Protein AF-A0A949M702-F1 (afdb_monomer_lite)

Secondary structure (DSSP, 8-state):
-------------------------HHHHHHHHHHHHHHHHHHHHHHSSTTTGGGS----PPPSSB-----TTTSSHHHHHHHHHHTSGGG--HHHHHHHIIIIIHHHHTSS-HHHHHHHHHHHHHHHHHHHHHTTT-HHHHHHHHHHHHHHHHHHHS--TT---B-HHHHHHHHHHHHH-EEPPSSTTPPPEEPHHHHHHHHHTT-GGG---HHHHHHHHHHHHHHHHSBSS-HHHHHHHHHHHHHHHHHHHHSPPPTT--HHHHHHHHHHHHHHHHHHHTS-SHHHHHHHHHHHHHHHHHHHSGGGS-HHHHHHHHHHGGGS-GGGS-HHHHHHHHHHHHHHHHHHHHHHHHHHHHTTSSSS-TTGGGGSS---TT-S-SSS-S-S-------S----------PPPPPPS-----------TTTTS-HHHHHHHHHHHHHHHHHHHHHHSSPPP-TTS---SS--GGGGGS-HHHHHHHHHHHHHHHHHHHHHH-TT--SHHHHHHHHHHHHHHHHHHHHHHH---SS--PPPP-----S------------

Sequence (555 aa):
MRKLPMPTRSSTHSPLAPLAHSRSVKARRRSVWAQTLALSCLAASTWAFEPLAHKAFAQEAAPAYRTKNVDASLCNNAKFKEKTDKLKPESFDIAGIEAYYQNCIFARLAQPNPELMNRARTEILDDIDVMERRVKQNPEMLNEYNRMLLRQIKELLSKDNEGKTYHPSARVVAAVIAGRINRTPGGTNAGGQGDPVATKLLLDLLDPKEAENDGMIATALSYLPRHWIYPGLDAAGLEKAQSQFLTNLQAFLVSQKPAARGKKEDEYLKELMIENLTLIGLGKGEAAKQANSMLAGIIVPVLKEPKKHSEWLAEKSMWSFGQVKLADLKPEDIVAIQKGSLEFVKESLDVWTKRCDQTQAASPGGFGGMAGGGGPPGLSGGGGPPGLSGGGAAGPGSEGESGPGGGGPPGPPGFGSGNQQPKNAFADQPKEVKNARRYLHQRLERIHYGLTGTGRKSSTAVPPTDAKGLMAMLDDAGKSKLTDVIKKVESLQDELNKETLTSIDGVRVATRRPVFDIKQAITAIIGDDGSKKDAPPDSGKDPLDDGFGGAGGNE

Structure (mmCIF, N/CA/C/O backbone):
data_AF-A0A949M702-F1
#
_entry.id   AF-A0A949M702-F1
#
loop_
_atom_site.group_PDB
_atom_site.id
_atom_site.type_symbol
_atom_site.label_atom_id
_atom_site.label_alt_id
_atom_site.label_comp_id
_atom_site.label_asym_id
_atom_site.label_entity_id
_atom_site.label_seq_id
_atom_site.pdbx_PDB_ins_code
_atom_site.Cartn_x
_atom_site.Cartn_y
_atom_site.Cartn_z
_atom_site.occupancy
_atom_site.B_iso_or_equiv
_atom_site.auth_seq_id
_atom_site.auth_comp_id
_atom_site.auth_asym_id
_atom_site.auth_atom_id
_atom_site.pdbx_PDB_model_num
ATOM 1 N N . MET A 1 1 ? -79.939 -1.161 34.927 1.00 35.03 1 MET A N 1
ATOM 2 C CA . MET A 1 1 ? -80.415 -0.115 33.988 1.00 35.03 1 MET A CA 1
ATOM 3 C C . MET A 1 1 ? -79.757 -0.385 32.634 1.00 35.03 1 MET A C 1
ATOM 5 O O . MET A 1 1 ? -78.544 -0.347 32.573 1.00 35.03 1 MET A O 1
ATOM 9 N N . ARG A 1 2 ? -80.412 -1.123 31.727 1.00 29.09 2 ARG A N 1
ATOM 10 C CA . ARG A 1 2 ? -81.267 -0.691 30.590 1.00 29.09 2 ARG A CA 1
ATOM 11 C C . ARG A 1 2 ? -80.534 0.023 29.427 1.00 29.09 2 ARG A C 1
ATOM 13 O O . ARG A 1 2 ? -80.286 1.212 29.511 1.00 29.09 2 ARG A O 1
ATOM 20 N N . LYS A 1 3 ? -80.388 -0.756 28.338 1.00 28.52 3 LYS A N 1
ATOM 21 C CA . LYS A 1 3 ? -80.633 -0.485 26.898 1.00 28.52 3 LYS A CA 1
ATOM 22 C C . LYS A 1 3 ? -79.769 0.535 26.113 1.00 28.52 3 LYS A C 1
ATOM 24 O O . LYS A 1 3 ? -79.806 1.727 26.369 1.00 28.52 3 LYS A O 1
ATOM 29 N N . LEU A 1 4 ? -79.132 -0.010 25.061 1.00 33.72 4 LEU A N 1
ATOM 30 C CA . LEU A 1 4 ? -78.956 0.479 23.667 1.00 33.72 4 LEU A CA 1
ATOM 31 C C . LEU A 1 4 ? -79.912 1.617 23.222 1.00 33.72 4 LEU A C 1
ATOM 33 O O . LEU A 1 4 ? -81.057 1.610 23.686 1.00 33.72 4 LEU A O 1
ATOM 37 N N . PRO A 1 5 ? -79.532 2.506 22.262 1.00 41.19 5 PRO A N 1
ATOM 38 C CA . PRO A 1 5 ? -79.452 2.104 20.835 1.00 41.19 5 PRO A CA 1
ATOM 39 C C . PRO A 1 5 ? -78.483 2.877 19.895 1.00 41.19 5 PRO A C 1
ATOM 41 O O . PRO A 1 5 ? -77.999 3.961 20.202 1.00 41.19 5 PRO A O 1
ATOM 44 N N . MET A 1 6 ? -78.257 2.313 18.696 1.00 31.08 6 MET A N 1
ATOM 45 C CA . MET A 1 6 ? -77.918 3.058 17.463 1.00 31.08 6 MET A CA 1
ATOM 46 C C . MET A 1 6 ? -79.169 3.754 16.888 1.00 31.08 6 MET A C 1
ATOM 48 O O . MET A 1 6 ? -80.282 3.294 17.153 1.00 31.08 6 MET A O 1
ATOM 52 N N . PRO A 1 7 ? -79.008 4.750 15.992 1.00 40.59 7 PRO A N 1
ATOM 53 C CA . PRO A 1 7 ? -79.650 4.582 14.682 1.00 40.59 7 PRO A CA 1
ATOM 54 C C . PRO A 1 7 ? -78.877 5.085 13.439 1.00 40.59 7 PRO A C 1
ATOM 56 O O . PRO A 1 7 ? -77.858 5.764 13.484 1.00 40.59 7 PRO A O 1
ATOM 59 N N . THR A 1 8 ? -79.473 4.664 12.326 1.00 29.80 8 THR A N 1
ATOM 60 C CA . THR A 1 8 ? -79.251 4.678 10.871 1.00 29.80 8 THR A CA 1
ATOM 61 C C . THR A 1 8 ? -79.292 6.010 10.086 1.00 29.80 8 THR A C 1
ATOM 63 O O . THR A 1 8 ? -80.080 6.895 10.386 1.00 29.80 8 THR A O 1
ATOM 66 N N . ARG A 1 9 ? -78.528 6.026 8.972 1.00 28.34 9 ARG A N 1
ATOM 67 C CA . ARG A 1 9 ? -78.795 6.475 7.565 1.00 28.34 9 ARG A CA 1
ATOM 68 C C . ARG A 1 9 ? -80.103 7.225 7.184 1.00 28.34 9 ARG A C 1
ATOM 70 O O . ARG A 1 9 ? -81.184 6.717 7.456 1.00 28.34 9 ARG A O 1
ATOM 77 N N . SER A 1 10 ? -79.985 8.249 6.312 1.00 27.97 10 SER A N 1
ATOM 78 C CA . SER A 1 10 ? -80.600 8.409 4.946 1.00 27.97 10 SER A CA 1
ATOM 79 C C . SER A 1 10 ? -80.553 9.896 4.492 1.00 27.97 10 SER A C 1
ATOM 81 O O . SER A 1 10 ? -80.844 10.782 5.280 1.00 27.97 10 SER A O 1
ATOM 83 N N . SER A 1 11 ? -79.855 10.262 3.405 1.00 28.23 11 SER A N 1
ATOM 84 C CA . SER A 1 11 ? -80.230 10.349 1.971 1.00 28.23 11 SER A CA 1
ATOM 85 C C . SER A 1 11 ? -81.063 11.576 1.562 1.00 28.23 11 SER A C 1
ATOM 87 O O . SER A 1 11 ? -82.217 11.676 1.962 1.00 28.23 11 SER A O 1
ATOM 89 N N . THR A 1 12 ? -80.552 12.380 0.622 1.00 28.45 12 THR A N 1
ATOM 90 C CA . THR A 1 12 ? -81.375 13.104 -0.363 1.00 28.45 12 THR A CA 1
ATOM 91 C C . THR A 1 12 ? -80.655 13.233 -1.717 1.00 28.45 12 THR A C 1
ATOM 93 O O . THR A 1 12 ? -79.586 13.817 -1.833 1.00 28.45 12 THR A O 1
ATOM 96 N N . HIS A 1 13 ? -81.312 12.643 -2.721 1.00 27.64 13 HIS A N 1
ATOM 97 C CA . HIS A 1 13 ? -81.496 13.078 -4.113 1.00 27.64 13 HIS A CA 1
ATOM 98 C C . HIS A 1 13 ? -80.317 13.285 -5.092 1.00 27.64 13 HIS A C 1
ATOM 100 O O . HIS A 1 13 ? -79.625 14.294 -5.089 1.00 27.64 13 HIS A O 1
ATOM 106 N N . SER A 1 14 ? -80.254 12.388 -6.088 1.00 36.00 14 SER A N 1
ATOM 107 C CA . SER A 1 14 ? -80.025 12.747 -7.505 1.00 36.00 14 SER A CA 1
ATOM 108 C C . SER A 1 14 ? -81.373 13.107 -8.163 1.00 36.00 14 SER A C 1
ATOM 110 O O . SER A 1 14 ? -82.410 12.706 -7.618 1.00 36.00 14 SER A O 1
ATOM 112 N N . PRO A 1 15 ? -81.404 13.811 -9.318 1.00 38.47 15 PRO A N 1
ATOM 113 C CA . PRO A 1 15 ? -81.448 13.056 -10.582 1.00 38.47 15 PRO A CA 1
ATOM 114 C C . PRO A 1 15 ? -80.866 13.739 -11.856 1.00 38.47 15 PRO A C 1
ATOM 116 O O . PRO A 1 15 ? -80.827 14.955 -11.982 1.00 38.47 15 PRO A O 1
ATOM 119 N N . LEU A 1 16 ? -80.550 12.868 -12.829 1.00 27.89 16 LEU A N 1
ATOM 120 C CA . LEU A 1 16 ? -80.705 12.978 -14.298 1.00 27.89 16 LEU A CA 1
ATOM 121 C C . LEU A 1 16 ? -79.735 13.811 -15.184 1.00 27.89 16 LEU A C 1
ATOM 123 O O . LEU A 1 16 ? -79.570 15.018 -15.067 1.00 27.89 16 LEU A O 1
ATOM 127 N N . ALA A 1 17 ? -79.168 13.063 -16.143 1.00 30.30 17 ALA A N 1
ATOM 128 C CA . ALA A 1 17 ? -78.371 13.394 -17.337 1.00 30.30 17 ALA A CA 1
ATOM 129 C C . ALA A 1 17 ? -79.254 13.978 -18.484 1.00 30.30 17 ALA A C 1
ATOM 131 O O . ALA A 1 17 ? -80.404 14.304 -18.195 1.00 30.30 17 ALA A O 1
ATOM 132 N N . PRO A 1 18 ? -78.876 14.010 -19.793 1.00 43.84 18 PRO A N 1
ATOM 133 C CA . PRO A 1 18 ? -77.590 13.804 -20.492 1.00 43.84 18 PRO A CA 1
ATOM 134 C C . PRO A 1 18 ? -77.301 14.886 -21.573 1.00 43.84 18 PRO A C 1
ATOM 136 O O . PRO A 1 18 ? -78.170 15.677 -21.904 1.00 43.84 18 PRO A O 1
ATOM 139 N N . LEU A 1 19 ? -76.125 14.872 -22.217 1.00 26.91 19 LEU A N 1
ATOM 140 C CA . LEU A 1 19 ? -76.010 15.212 -23.649 1.00 26.91 19 LEU A CA 1
ATOM 141 C C . LEU A 1 19 ? -74.729 14.609 -24.234 1.00 26.91 19 LEU A C 1
ATOM 143 O O . LEU A 1 19 ? -73.607 14.915 -23.836 1.00 26.91 19 LEU A O 1
ATOM 147 N N . ALA A 1 20 ? -74.942 13.707 -25.182 1.00 29.39 20 ALA A N 1
ATOM 148 C CA . ALA A 1 20 ? -73.931 13.049 -25.977 1.00 29.39 20 ALA A CA 1
ATOM 149 C C . ALA A 1 20 ? -73.640 13.855 -27.258 1.00 29.39 20 ALA A C 1
ATOM 151 O O . ALA A 1 20 ? -74.534 14.467 -27.829 1.00 29.39 20 ALA A O 1
ATOM 152 N N . HIS A 1 21 ? -72.402 13.716 -27.742 1.00 31.23 21 HIS A N 1
ATOM 153 C CA . HIS A 1 21 ? -71.985 13.773 -29.151 1.00 31.23 21 HIS A CA 1
ATOM 154 C C . HIS A 1 21 ? -72.011 15.119 -29.897 1.00 31.23 21 HIS A C 1
ATOM 156 O O . HIS A 1 21 ? -73.029 15.555 -30.418 1.00 31.23 21 HIS A O 1
ATOM 162 N N . SER A 1 22 ? -70.809 15.648 -30.166 1.00 28.84 22 SER A N 1
ATOM 163 C CA . SER A 1 22 ? -70.472 16.210 -31.483 1.00 28.84 22 SER A CA 1
ATOM 164 C C . SER A 1 22 ? -68.952 16.378 -31.658 1.00 28.84 22 SER A C 1
ATOM 166 O O . SER A 1 22 ? -68.326 17.208 -31.006 1.00 28.84 22 SER A O 1
ATOM 168 N N . ARG A 1 23 ? -68.407 15.611 -32.618 1.00 33.00 23 ARG A N 1
ATOM 169 C CA . ARG A 1 23 ? -67.223 15.908 -33.461 1.00 33.00 23 ARG A CA 1
ATOM 170 C C . ARG A 1 23 ? -65.855 15.887 -32.750 1.00 33.00 23 ARG A C 1
ATOM 172 O O . ARG A 1 23 ? -65.391 16.881 -32.212 1.00 33.00 23 ARG A O 1
ATOM 179 N N . SER A 1 24 ? -65.119 14.767 -32.724 1.00 51.81 24 SER A N 1
ATOM 180 C CA . SER A 1 24 ? -64.514 14.069 -33.883 1.00 51.81 24 SER A CA 1
ATOM 181 C C . SER A 1 24 ? -64.032 15.042 -34.968 1.00 51.81 24 SER A C 1
ATOM 183 O O . SER A 1 24 ? -64.856 15.725 -35.562 1.00 51.81 24 SER A O 1
ATOM 185 N N . VAL A 1 25 ? -62.703 15.100 -35.181 1.00 40.38 25 VAL A N 1
ATOM 186 C CA . VAL A 1 25 ? -61.956 15.448 -36.425 1.00 40.38 25 VAL A CA 1
ATOM 187 C C . VAL A 1 25 ? -60.597 16.121 -36.126 1.00 40.38 25 VAL A C 1
ATOM 189 O O . VAL A 1 25 ? -59.641 15.900 -36.869 1.00 40.38 25 VAL A O 1
ATOM 192 N N . LYS A 1 26 ? -60.417 16.860 -35.017 1.00 37.56 26 LYS A N 1
ATOM 193 C CA . LYS A 1 26 ? -59.137 17.574 -34.764 1.00 37.56 26 LYS A CA 1
ATOM 194 C C . LYS A 1 26 ? -57.994 16.715 -34.202 1.00 37.56 26 LYS A C 1
ATOM 196 O O . LYS A 1 26 ? -56.839 16.997 -34.509 1.00 37.56 26 LYS A O 1
ATOM 201 N N . ALA A 1 27 ? -58.279 15.646 -33.456 1.00 38.31 27 ALA A N 1
ATOM 202 C CA . ALA A 1 27 ? -57.224 14.815 -32.857 1.00 38.31 27 ALA A CA 1
ATOM 203 C C . ALA A 1 27 ? -56.562 13.838 -33.853 1.00 38.31 27 ALA A C 1
ATOM 205 O O . ALA A 1 27 ? -55.377 13.549 -33.731 1.00 38.31 27 ALA A O 1
ATOM 206 N N . ARG A 1 28 ? -57.279 13.392 -34.898 1.00 40.41 28 ARG A N 1
ATOM 207 C CA . ARG A 1 28 ? -56.723 12.473 -35.913 1.00 40.41 28 ARG A CA 1
ATOM 208 C C . ARG A 1 28 ? -55.874 13.157 -36.988 1.00 40.41 28 ARG A C 1
ATOM 210 O O . ARG A 1 28 ? -55.026 12.503 -37.578 1.00 40.41 28 ARG A O 1
ATOM 217 N N . ARG A 1 29 ? -56.033 14.465 -37.231 1.00 41.16 29 ARG A N 1
ATOM 218 C CA . ARG A 1 29 ? -55.211 15.177 -38.233 1.00 41.16 29 ARG A CA 1
ATOM 219 C C . ARG A 1 29 ? -53.798 15.522 -37.752 1.00 41.16 29 ARG A C 1
ATOM 221 O O . ARG A 1 29 ? -52.918 15.680 -38.589 1.00 41.16 29 ARG A O 1
ATOM 228 N N . ARG A 1 30 ? -53.552 15.590 -36.436 1.00 41.59 30 ARG A N 1
ATOM 229 C CA . ARG A 1 30 ? -52.206 15.860 -35.894 1.00 41.59 30 ARG A CA 1
ATOM 230 C C . ARG A 1 30 ? -51.302 14.625 -35.848 1.00 41.59 30 ARG A C 1
ATOM 232 O O . ARG A 1 30 ? -50.094 14.787 -35.960 1.00 41.59 30 ARG A O 1
ATOM 239 N N . SER A 1 31 ? -51.855 13.411 -35.761 1.00 45.06 31 SER A N 1
ATOM 240 C CA . SER A 1 31 ? -51.028 12.192 -35.763 1.00 45.06 31 SER A CA 1
ATOM 241 C C . SER A 1 31 ? -50.604 11.763 -37.172 1.00 45.06 31 SER A C 1
ATOM 243 O O . SER A 1 31 ? -49.532 11.189 -37.323 1.00 45.06 31 SER A O 1
ATOM 245 N N . VAL A 1 32 ? -51.388 12.092 -38.207 1.00 45.00 32 VAL A N 1
ATOM 246 C CA . VAL A 1 32 ? -51.029 11.762 -39.596 1.00 45.00 32 VAL A CA 1
ATOM 247 C C . VAL A 1 32 ? -49.940 12.703 -40.119 1.00 45.00 32 VAL A C 1
ATOM 249 O O . VAL A 1 32 ? -48.964 12.220 -40.671 1.00 45.00 32 VAL A O 1
ATOM 252 N N . TRP A 1 33 ? -50.006 14.013 -39.843 1.00 40.62 33 TRP A N 1
ATOM 253 C CA . TRP A 1 33 ? -48.944 14.950 -40.256 1.00 40.62 33 TRP A CA 1
ATOM 254 C C . TRP A 1 33 ? -47.584 14.658 -39.605 1.00 40.62 33 TRP A C 1
ATOM 256 O O . TRP A 1 33 ? -46.559 14.766 -40.272 1.00 40.62 33 TRP A O 1
ATOM 266 N N . ALA A 1 34 ? -47.561 14.235 -38.337 1.00 42.56 34 ALA A N 1
ATOM 267 C CA . ALA A 1 34 ? -46.318 13.866 -37.657 1.00 42.56 34 ALA A CA 1
ATOM 268 C C . ALA A 1 34 ? -45.715 12.555 -38.197 1.00 42.56 34 ALA A C 1
ATOM 270 O O . ALA A 1 34 ? -44.496 12.425 -38.276 1.00 42.56 34 ALA A O 1
ATOM 271 N N . GLN A 1 35 ? -46.554 11.604 -38.620 1.00 43.81 35 GLN A N 1
ATOM 272 C CA . GLN A 1 35 ? -46.088 10.345 -39.207 1.00 43.81 35 GLN A CA 1
ATOM 273 C C . GLN A 1 35 ? -45.641 10.514 -40.664 1.00 43.81 35 GLN A C 1
ATOM 275 O O . GLN A 1 35 ? -44.649 9.906 -41.057 1.00 4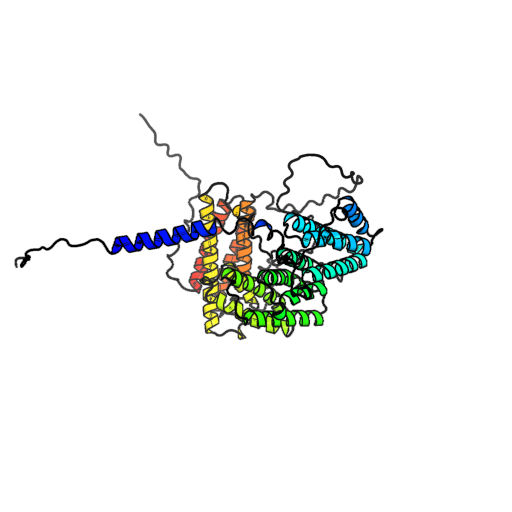3.81 35 GLN A O 1
ATOM 280 N N . THR A 1 36 ? -46.283 11.387 -41.450 1.00 45.81 36 THR A N 1
ATOM 281 C CA . THR A 1 36 ? -45.823 11.682 -42.816 1.00 45.81 36 THR A CA 1
ATOM 282 C C . THR A 1 36 ? -44.506 12.462 -42.815 1.00 45.81 36 THR A C 1
ATOM 284 O O . THR A 1 36 ? -43.643 12.141 -43.624 1.00 45.81 36 THR A O 1
ATOM 287 N N . LEU A 1 37 ? -44.290 13.397 -41.871 1.00 42.69 37 LEU A N 1
ATOM 288 C CA . LEU A 1 37 ? -43.013 14.123 -41.759 1.00 42.69 37 LEU A CA 1
ATOM 289 C C . LEU A 1 37 ? -41.851 13.202 -41.340 1.00 42.69 37 LEU A C 1
ATOM 291 O O . LEU A 1 37 ? -40.744 13.320 -41.863 1.00 42.69 37 LEU A O 1
ATOM 295 N N . ALA A 1 38 ? -42.110 12.255 -40.431 1.00 42.44 38 ALA A N 1
ATOM 296 C CA . ALA A 1 38 ? -41.111 11.283 -39.989 1.00 42.44 38 ALA A CA 1
ATOM 297 C C . ALA A 1 38 ? -40.735 10.288 -41.101 1.00 42.44 38 ALA A C 1
ATOM 299 O O . ALA A 1 38 ? -39.557 9.973 -41.260 1.00 42.44 38 ALA A O 1
ATOM 300 N N . LEU A 1 39 ? -41.699 9.852 -41.924 1.00 40.41 39 LEU A N 1
ATOM 301 C CA . LEU A 1 39 ? -41.417 8.993 -43.078 1.00 40.41 39 LEU A CA 1
ATOM 302 C C . LEU A 1 39 ? -40.738 9.741 -44.236 1.00 40.41 39 LEU A C 1
ATOM 304 O O . LEU A 1 39 ? -39.873 9.158 -44.884 1.00 40.41 39 LEU A O 1
ATOM 308 N N . SER A 1 40 ? -41.031 11.027 -44.468 1.00 40.72 40 SER A N 1
ATOM 309 C CA . SER A 1 40 ? -40.301 11.815 -45.474 1.00 40.72 40 SER A CA 1
ATOM 310 C C . SER A 1 40 ? -38.849 12.102 -45.072 1.00 40.72 40 SER A C 1
ATOM 312 O O . SER A 1 40 ? -37.982 12.117 -45.941 1.00 40.72 40 SER A O 1
ATOM 314 N N . CYS A 1 41 ? -38.545 12.244 -43.775 1.00 38.81 41 CYS A N 1
ATOM 315 C CA . CYS A 1 41 ? -37.161 12.387 -43.302 1.00 38.81 41 CYS A CA 1
ATOM 316 C C . CYS A 1 41 ? -36.365 11.070 -43.359 1.00 38.81 41 CYS A C 1
ATOM 318 O O . CYS A 1 41 ? -35.157 11.109 -43.571 1.00 38.81 41 CYS A O 1
ATOM 320 N N . LEU A 1 42 ? -37.026 9.913 -43.217 1.00 37.38 42 LEU A N 1
ATOM 321 C CA . LEU A 1 42 ? -36.399 8.588 -43.343 1.00 37.38 42 LEU A CA 1
ATOM 322 C C . LEU A 1 42 ? -36.236 8.122 -44.803 1.00 37.38 42 LEU A C 1
ATOM 324 O O . LEU A 1 42 ? -35.294 7.397 -45.117 1.00 37.38 42 LEU A O 1
ATOM 328 N N . ALA A 1 43 ? -37.109 8.558 -45.715 1.00 37.47 43 ALA A N 1
ATOM 329 C CA . ALA A 1 43 ? -36.964 8.279 -47.146 1.00 37.47 43 ALA A CA 1
ATOM 330 C C . ALA A 1 43 ? -35.966 9.233 -47.838 1.00 37.47 43 ALA A C 1
ATOM 332 O O . ALA A 1 43 ? -35.255 8.824 -48.751 1.00 37.47 43 ALA A O 1
ATOM 333 N N . ALA A 1 44 ? -35.849 10.486 -47.377 1.00 37.34 44 ALA A N 1
ATOM 334 C CA . ALA A 1 44 ? -34.858 11.431 -47.903 1.00 37.34 44 ALA A CA 1
ATOM 335 C C . ALA A 1 44 ? -33.425 11.154 -47.403 1.00 37.34 44 ALA A C 1
ATOM 337 O O . ALA A 1 44 ? -32.465 11.507 -48.087 1.00 37.34 44 ALA A O 1
ATOM 338 N N . SER A 1 45 ? -33.253 10.491 -46.251 1.00 39.19 45 SER A N 1
ATOM 339 C CA . SER A 1 45 ? -31.930 10.088 -45.748 1.00 39.19 45 SER A CA 1
ATOM 340 C C . SER A 1 45 ? -31.384 8.812 -46.396 1.00 39.19 45 SER A C 1
ATOM 342 O O . SER A 1 45 ? -30.183 8.568 -46.319 1.00 39.19 45 SER A O 1
ATOM 344 N N . THR A 1 46 ? -32.229 8.024 -47.066 1.00 40.69 46 THR A N 1
ATOM 345 C CA . THR A 1 46 ? -31.838 6.744 -47.682 1.00 40.69 46 THR A CA 1
ATOM 346 C C . THR A 1 46 ? -31.526 6.837 -49.178 1.00 40.69 46 THR A C 1
ATOM 348 O O . THR A 1 46 ? -30.943 5.907 -49.712 1.00 40.69 46 THR A O 1
ATOM 351 N N . TRP A 1 47 ? -31.823 7.956 -49.854 1.00 42.09 47 TRP A N 1
ATOM 352 C CA . TRP A 1 47 ? -31.590 8.099 -51.307 1.00 42.09 47 TRP A CA 1
ATOM 353 C C . TRP A 1 47 ? -30.649 9.249 -51.709 1.00 42.09 47 T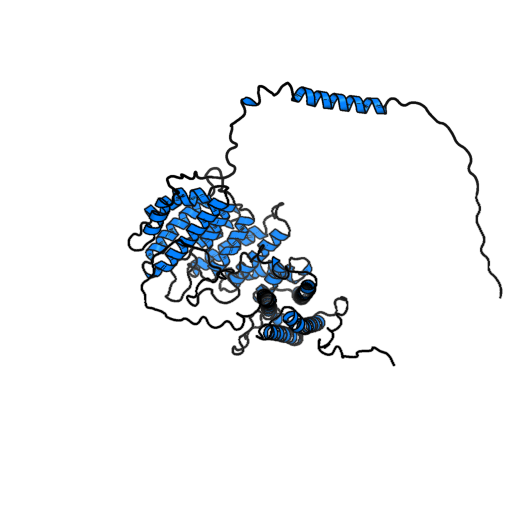RP A C 1
ATOM 355 O O . TRP A 1 47 ? -30.372 9.425 -52.892 1.00 42.09 47 TRP A O 1
ATOM 365 N N . ALA A 1 48 ? -30.112 10.012 -50.749 1.00 39.75 48 ALA A N 1
ATOM 366 C CA . ALA A 1 48 ? -29.184 11.121 -51.021 1.00 39.75 48 ALA A CA 1
ATOM 367 C C . ALA A 1 48 ? -27.770 10.948 -50.424 1.00 39.75 48 ALA A C 1
ATOM 369 O O . ALA A 1 48 ? -26.939 11.840 -50.576 1.00 39.75 48 ALA A O 1
ATOM 370 N N . PHE A 1 49 ? -27.464 9.812 -49.782 1.00 40.38 49 PHE A N 1
ATOM 371 C CA . PHE A 1 49 ? -26.161 9.580 -49.131 1.00 40.38 49 PHE A CA 1
ATOM 372 C C . PHE A 1 49 ? -25.370 8.363 -49.640 1.00 40.38 49 PHE A C 1
ATOM 374 O O . PHE A 1 49 ? -24.314 8.061 -49.088 1.00 40.38 49 PHE A O 1
ATOM 381 N N . GLU A 1 50 ? -25.794 7.699 -50.719 1.00 38.12 50 GLU A N 1
ATOM 382 C CA . GLU A 1 50 ? -25.137 6.460 -51.174 1.00 38.12 50 GLU A CA 1
ATOM 383 C C . GLU A 1 50 ? -24.034 6.568 -52.251 1.00 38.12 50 GLU A C 1
ATOM 385 O O . GLU A 1 50 ? -23.385 5.554 -52.494 1.00 38.12 50 GLU A O 1
ATOM 390 N N . PRO A 1 51 ? -23.650 7.746 -52.797 1.00 39.47 51 PRO A N 1
ATOM 391 C CA . PRO A 1 51 ? -22.350 7.846 -53.472 1.00 39.47 51 PRO A CA 1
ATOM 392 C C . PRO A 1 51 ? -21.325 8.761 -52.781 1.00 39.47 51 PRO A C 1
ATOM 394 O O . PRO A 1 51 ? -20.187 8.832 -53.243 1.00 39.47 51 PRO A O 1
ATOM 397 N N . LEU A 1 52 ? -21.653 9.422 -51.660 1.00 36.94 52 LEU A N 1
ATOM 398 C CA . LEU A 1 52 ? -20.682 10.244 -50.908 1.00 36.94 52 LEU A CA 1
ATOM 399 C C . LEU A 1 52 ? -20.101 9.549 -49.664 1.00 36.94 52 LEU A C 1
ATOM 401 O O . LEU A 1 52 ? -19.028 9.936 -49.204 1.00 36.94 52 LEU A O 1
ATOM 405 N N . ALA A 1 53 ? -20.722 8.473 -49.170 1.00 38.47 53 ALA A N 1
ATOM 406 C CA . ALA A 1 53 ? -20.210 7.700 -48.033 1.00 38.47 53 ALA A CA 1
ATOM 407 C C . ALA A 1 53 ? -19.054 6.739 -48.389 1.00 38.47 53 ALA A C 1
ATOM 409 O O . ALA A 1 53 ? -18.306 6.324 -47.507 1.00 38.47 53 ALA A O 1
ATOM 410 N N . HIS A 1 54 ? -18.828 6.434 -49.672 1.00 38.47 54 HIS A N 1
ATOM 411 C CA . HIS A 1 54 ? -17.731 5.552 -50.101 1.00 38.47 54 HIS A CA 1
ATOM 412 C C . HIS A 1 54 ? -16.394 6.265 -50.367 1.00 38.47 54 HIS A C 1
ATOM 414 O O . HIS A 1 54 ? -15.407 5.603 -50.677 1.00 38.47 54 HIS A O 1
ATOM 420 N N . LYS A 1 55 ? -16.318 7.592 -50.187 1.00 36.31 55 LYS A N 1
ATOM 421 C CA . LYS A 1 55 ? -15.048 8.352 -50.209 1.00 36.31 55 LYS A CA 1
ATOM 422 C C . LYS A 1 55 ? -14.620 8.913 -48.847 1.00 36.31 55 LYS A C 1
ATOM 424 O O . LYS A 1 55 ? -13.599 9.585 -48.778 1.00 36.31 55 LYS A O 1
ATOM 429 N N . ALA A 1 56 ? -15.353 8.607 -47.774 1.00 36.69 56 ALA A N 1
ATOM 430 C CA . ALA A 1 56 ? -15.002 8.989 -46.401 1.00 36.69 56 ALA A CA 1
ATOM 431 C C . ALA A 1 56 ? -14.502 7.808 -45.540 1.00 36.69 56 ALA A C 1
ATOM 433 O O . ALA A 1 56 ? -14.331 7.954 -44.332 1.00 36.69 56 ALA A O 1
ATOM 434 N N . PHE A 1 57 ? -14.250 6.639 -46.140 1.00 40.50 57 PHE A N 1
ATOM 435 C CA . PHE A 1 57 ? -13.555 5.551 -45.454 1.00 40.50 57 PHE A CA 1
ATOM 436 C C . PHE A 1 57 ? -12.039 5.769 -45.508 1.00 40.50 57 PHE A C 1
ATOM 438 O O . PHE A 1 57 ? -11.476 5.967 -46.581 1.00 40.50 57 PHE A O 1
ATOM 445 N N . ALA A 1 58 ? -11.422 5.670 -44.326 1.00 38.69 58 ALA A N 1
ATOM 446 C CA . ALA A 1 58 ? -9.997 5.799 -44.015 1.00 38.69 58 ALA A CA 1
ATOM 447 C C . ALA A 1 58 ? -9.460 7.225 -43.789 1.00 38.69 58 ALA A C 1
ATOM 449 O O . ALA A 1 58 ? -8.388 7.587 -44.262 1.00 38.69 58 ALA A O 1
ATOM 450 N N . GLN A 1 59 ? -10.129 8.005 -42.941 1.00 36.78 59 GLN A N 1
ATOM 451 C CA . GLN A 1 59 ? -9.357 8.712 -41.919 1.00 36.78 59 GLN A CA 1
ATOM 452 C C . GLN A 1 59 ? -9.432 7.840 -40.666 1.00 36.78 59 GLN A C 1
ATOM 454 O O . GLN A 1 59 ? -10.427 7.873 -39.943 1.00 36.78 59 GLN A O 1
ATOM 459 N N . GLU A 1 60 ? -8.437 6.966 -40.467 1.00 44.19 60 GLU A N 1
ATOM 460 C CA . GLU A 1 60 ? -8.236 6.319 -39.168 1.00 44.19 60 GLU A CA 1
ATOM 461 C C . GLU A 1 60 ? -8.235 7.434 -38.122 1.00 44.19 60 GLU A C 1
ATOM 463 O O . GLU A 1 60 ? -7.385 8.328 -38.164 1.00 44.19 60 GLU A O 1
ATOM 468 N N . ALA A 1 61 ? -9.229 7.440 -37.230 1.00 55.59 61 ALA A N 1
ATOM 469 C CA . ALA A 1 61 ? -9.210 8.346 -36.096 1.00 55.59 61 ALA A CA 1
ATOM 470 C C . ALA A 1 61 ? -7.863 8.148 -35.398 1.00 55.59 61 ALA A C 1
ATOM 472 O O . ALA A 1 61 ? -7.505 7.012 -35.075 1.00 55.59 61 ALA A O 1
ATOM 473 N N . ALA A 1 62 ? -7.100 9.234 -35.231 1.00 61.31 62 ALA A N 1
ATOM 474 C CA . ALA A 1 62 ? -5.788 9.161 -34.606 1.00 61.31 62 ALA A CA 1
ATOM 475 C C . ALA A 1 62 ? -5.915 8.357 -33.300 1.00 61.31 62 ALA A C 1
ATOM 477 O O . ALA A 1 62 ? -6.847 8.614 -32.528 1.00 61.31 62 ALA A O 1
ATOM 478 N N . PRO A 1 63 ? -5.044 7.358 -33.057 1.00 66.94 63 PRO A N 1
ATOM 479 C CA . PRO A 1 63 ? -5.227 6.450 -31.933 1.00 66.94 63 PRO A CA 1
ATOM 480 C C . PRO A 1 63 ? -5.323 7.266 -30.644 1.00 66.94 63 PRO A C 1
ATOM 482 O O . PRO A 1 63 ? -4.541 8.190 -30.465 1.00 66.94 63 PRO A O 1
ATOM 485 N N . ALA A 1 64 ? -6.262 6.963 -29.745 1.00 80.19 64 ALA A N 1
ATOM 486 C CA . ALA A 1 64 ? -6.453 7.749 -28.516 1.00 80.19 64 ALA A CA 1
ATOM 487 C C . ALA A 1 64 ? -5.223 7.715 -27.585 1.00 80.19 64 ALA A C 1
ATOM 489 O O . ALA A 1 64 ? -5.016 8.612 -26.772 1.00 80.19 64 ALA A O 1
ATOM 490 N N . TYR A 1 65 ? -4.377 6.695 -27.745 1.00 86.25 65 TYR A N 1
ATOM 491 C CA . TYR A 1 65 ? -3.173 6.461 -26.958 1.00 86.25 65 TYR A CA 1
ATOM 492 C C . TYR A 1 65 ? -1.939 6.351 -27.850 1.00 86.25 65 TYR A C 1
ATOM 494 O O . TYR A 1 65 ? -2.028 6.121 -29.058 1.00 86.25 65 TYR A O 1
ATOM 502 N N . ARG A 1 66 ? -0.767 6.550 -27.254 1.00 89.25 66 ARG A N 1
ATOM 503 C CA . ARG A 1 66 ? 0.514 6.210 -27.875 1.00 89.25 66 ARG A CA 1
ATOM 504 C C . ARG A 1 66 ? 0.584 4.690 -28.043 1.00 89.25 66 ARG A C 1
ATOM 506 O O . ARG A 1 66 ? 0.220 3.952 -27.128 1.00 89.25 66 ARG A O 1
ATOM 513 N N . THR A 1 67 ? 1.065 4.236 -29.193 1.00 85.75 67 THR A N 1
ATOM 514 C CA . THR A 1 67 ? 1.274 2.819 -29.520 1.00 85.75 67 THR A CA 1
ATOM 515 C C . THR A 1 67 ? 2.657 2.645 -30.142 1.00 85.75 67 THR A C 1
ATOM 517 O O . THR A 1 67 ? 3.204 3.581 -30.724 1.00 85.75 67 THR A O 1
ATOM 520 N N . LYS A 1 68 ? 3.236 1.447 -30.028 1.00 85.62 68 LYS A N 1
ATOM 521 C CA . LYS A 1 68 ? 4.493 1.073 -30.695 1.00 85.62 68 LYS A CA 1
ATOM 522 C C . LYS A 1 68 ? 4.264 -0.191 -31.510 1.00 85.62 68 LYS A C 1
ATOM 524 O O . LYS A 1 68 ? 3.747 -1.164 -30.969 1.00 85.62 68 LYS A O 1
ATOM 529 N N . ASN A 1 69 ? 4.637 -0.186 -32.786 1.00 82.69 69 ASN A N 1
ATOM 530 C CA . ASN A 1 69 ? 4.443 -1.343 -33.660 1.00 82.69 69 ASN A CA 1
ATOM 531 C C . ASN A 1 69 ? 5.265 -2.542 -33.180 1.00 82.69 69 ASN A C 1
ATOM 533 O O . ASN A 1 69 ? 6.427 -2.396 -32.809 1.00 82.69 69 ASN A O 1
ATOM 537 N N . VAL A 1 70 ? 4.648 -3.724 -33.199 1.00 83.56 70 VAL A N 1
ATOM 538 C CA . VAL A 1 70 ? 5.315 -4.984 -32.861 1.00 83.56 70 VAL A CA 1
ATOM 539 C C . VAL A 1 70 ? 5.874 -5.586 -34.144 1.00 83.56 70 VAL A C 1
ATOM 541 O O . VAL A 1 70 ? 5.119 -6.091 -34.972 1.00 83.56 70 VAL A O 1
ATOM 544 N N . ASP A 1 71 ? 7.193 -5.551 -34.304 1.00 84.62 71 ASP A N 1
ATOM 545 C CA . ASP A 1 71 ? 7.867 -6.223 -35.414 1.00 84.62 71 ASP A CA 1
ATOM 546 C C . ASP A 1 71 ? 8.092 -7.705 -35.074 1.00 84.62 71 ASP A C 1
ATOM 548 O O . ASP A 1 71 ? 8.902 -8.054 -34.212 1.00 84.62 71 ASP A O 1
ATOM 552 N N . ALA A 1 72 ? 7.378 -8.600 -35.761 1.00 83.50 72 ALA A N 1
ATOM 553 C CA . ALA A 1 72 ? 7.482 -10.045 -35.555 1.00 83.50 72 ALA A CA 1
ATOM 554 C C . ALA A 1 72 ? 8.899 -10.599 -35.820 1.00 83.50 72 ALA A C 1
ATOM 556 O O . ALA A 1 72 ? 9.292 -11.596 -35.208 1.00 83.50 72 ALA A O 1
ATOM 557 N N . SER A 1 73 ? 9.691 -9.942 -36.676 1.00 85.19 73 SER A N 1
ATOM 558 C CA . SER A 1 73 ? 11.085 -10.322 -36.942 1.00 85.19 73 SER A CA 1
ATOM 559 C C . SER A 1 73 ? 12.013 -10.028 -35.755 1.00 85.19 73 SER A C 1
ATOM 561 O O . SER A 1 73 ? 13.019 -10.714 -35.564 1.00 85.19 73 SER A O 1
ATOM 563 N N . LEU A 1 74 ? 11.631 -9.073 -34.903 1.00 83.62 74 LEU A N 1
ATOM 564 C CA . LEU A 1 74 ? 12.345 -8.691 -33.682 1.00 83.62 74 LEU A CA 1
ATOM 565 C C . LEU A 1 74 ? 11.732 -9.330 -32.420 1.00 83.62 74 LEU A C 1
ATOM 567 O O . LEU A 1 74 ? 12.372 -9.365 -31.371 1.00 83.62 74 LEU A O 1
ATOM 571 N N . CYS A 1 75 ? 10.526 -9.897 -32.538 1.00 86.06 75 CYS A N 1
ATOM 572 C CA . CYS A 1 75 ? 9.727 -10.488 -31.461 1.00 86.06 75 CYS A CA 1
ATOM 573 C C . CYS A 1 75 ? 9.531 -12.011 -31.569 1.00 86.06 75 CYS A C 1
ATOM 575 O O . CYS A 1 75 ? 8.420 -12.514 -31.373 1.00 86.06 75 CYS A O 1
ATOM 577 N N . ASN A 1 76 ? 10.593 -12.765 -31.850 1.00 87.94 76 ASN A N 1
ATOM 578 C CA . ASN A 1 76 ? 10.527 -14.220 -32.025 1.00 87.94 76 ASN A CA 1
ATOM 579 C C . ASN A 1 76 ? 11.366 -15.004 -31.000 1.00 87.94 76 ASN A C 1
ATOM 581 O O . ASN A 1 76 ? 12.156 -14.446 -30.239 1.00 87.94 76 ASN A O 1
ATOM 585 N N . ASN A 1 77 ? 11.211 -16.331 -31.019 1.00 89.00 77 ASN A N 1
ATOM 586 C CA . ASN A 1 77 ? 11.896 -17.241 -30.099 1.00 89.00 77 ASN A CA 1
ATOM 587 C C . ASN A 1 77 ? 13.428 -17.189 -30.207 1.00 89.00 77 ASN A C 1
ATOM 589 O O . ASN A 1 77 ? 14.109 -17.434 -29.214 1.00 89.00 77 ASN A O 1
ATOM 593 N N . ALA A 1 78 ? 13.986 -16.889 -31.385 1.00 91.38 78 ALA A N 1
ATOM 594 C CA . ALA A 1 78 ? 15.433 -16.763 -31.541 1.00 91.38 78 ALA A CA 1
ATOM 595 C C . ALA A 1 78 ? 15.949 -15.513 -30.815 1.00 91.38 78 ALA A C 1
ATOM 597 O O . ALA A 1 78 ? 16.920 -15.595 -30.069 1.00 91.38 78 ALA A O 1
ATOM 598 N N . LYS A 1 79 ? 15.242 -14.384 -30.952 1.00 92.38 79 LYS A N 1
ATOM 599 C CA . LYS A 1 79 ? 15.562 -13.134 -30.252 1.00 92.38 79 LYS A CA 1
ATOM 600 C C . LYS A 1 79 ? 15.351 -13.221 -28.744 1.00 92.38 79 LYS A C 1
ATOM 602 O O . LYS A 1 79 ? 16.176 -12.712 -27.992 1.00 92.38 79 LYS A O 1
ATOM 607 N N . PHE A 1 80 ? 14.320 -13.941 -28.306 1.00 92.00 80 PHE A N 1
ATOM 608 C CA . PHE A 1 80 ? 14.137 -14.282 -26.896 1.00 92.00 80 PHE A CA 1
ATOM 609 C C . PHE A 1 80 ? 15.356 -15.032 -26.336 1.00 92.00 80 PHE A C 1
ATOM 611 O O . PHE A 1 80 ? 15.926 -14.607 -25.334 1.00 92.00 80 PHE A O 1
ATOM 618 N N . LYS A 1 81 ? 15.802 -16.101 -27.015 1.00 93.44 81 LYS A N 1
ATOM 619 C CA . LYS A 1 81 ? 16.983 -16.879 -26.605 1.00 93.44 81 LYS A CA 1
ATOM 620 C C . LYS A 1 81 ? 18.252 -16.027 -26.579 1.00 93.44 81 LYS A C 1
ATOM 622 O O . LYS A 1 81 ? 18.979 -16.080 -25.594 1.00 93.44 81 LYS A O 1
ATOM 627 N N . GLU A 1 82 ? 18.466 -15.203 -27.606 1.00 93.25 82 GLU A N 1
ATOM 628 C CA . GLU A 1 82 ? 19.595 -14.266 -27.669 1.00 93.25 82 GLU A CA 1
ATOM 629 C C . GLU A 1 82 ? 19.612 -13.336 -26.444 1.00 93.25 82 GLU A C 1
ATOM 631 O O . GLU A 1 82 ? 20.642 -13.195 -25.789 1.00 93.25 82 GLU A O 1
ATOM 636 N N . LYS A 1 83 ? 18.465 -12.748 -26.077 1.00 95.06 83 LYS A N 1
ATOM 637 C CA . LYS A 1 83 ? 18.344 -11.917 -24.870 1.00 95.06 83 LYS A CA 1
ATOM 638 C C . LYS A 1 83 ? 18.614 -12.717 -23.596 1.00 95.06 83 LYS A C 1
ATOM 640 O O . LYS A 1 83 ? 19.332 -12.239 -22.723 1.00 95.06 83 LYS A O 1
ATOM 645 N N . THR A 1 84 ? 18.065 -13.924 -23.470 1.00 93.75 84 THR A N 1
ATOM 646 C CA . THR A 1 84 ? 18.276 -14.775 -22.288 1.00 93.75 84 THR A CA 1
ATOM 647 C C . THR A 1 84 ? 19.745 -15.159 -22.106 1.00 93.75 84 THR A C 1
ATOM 649 O O . THR A 1 84 ? 20.233 -15.176 -20.973 1.00 93.75 84 THR A O 1
ATOM 652 N N . ASP A 1 85 ? 20.466 -15.423 -23.197 1.00 94.12 85 ASP A N 1
ATOM 653 C CA . ASP A 1 85 ? 21.912 -15.645 -23.162 1.00 94.12 85 ASP A CA 1
ATOM 654 C C . ASP A 1 85 ? 22.651 -14.375 -22.725 1.00 94.12 85 ASP A C 1
ATOM 656 O O . ASP A 1 85 ? 23.502 -14.437 -21.839 1.00 94.12 85 ASP A O 1
ATOM 660 N N . LYS A 1 86 ? 22.253 -13.201 -23.224 1.00 93.94 86 LYS A N 1
ATOM 661 C CA . LYS A 1 86 ? 22.831 -11.908 -22.819 1.00 93.94 86 LYS A CA 1
ATOM 662 C C . LYS A 1 86 ? 22.549 -11.495 -21.374 1.00 93.94 86 LYS A C 1
ATOM 664 O O . LYS A 1 86 ? 23.165 -10.557 -20.890 1.00 93.94 86 LYS A O 1
ATOM 669 N N . LEU A 1 87 ? 21.653 -12.173 -20.656 1.00 91.62 87 LEU A N 1
ATOM 670 C CA . LEU A 1 87 ? 21.451 -11.951 -19.217 1.00 91.62 87 LEU A CA 1
ATOM 671 C C . LEU A 1 87 ? 22.449 -12.733 -18.349 1.00 91.62 87 LEU A C 1
ATOM 673 O O . LEU A 1 87 ? 22.454 -12.558 -17.127 1.00 91.62 87 LEU A O 1
ATOM 677 N N . LYS A 1 88 ? 23.227 -13.666 -18.918 1.00 92.00 88 LYS A N 1
ATOM 678 C CA . LYS A 1 88 ? 24.203 -14.475 -18.166 1.00 92.00 88 LYS A CA 1
ATOM 679 C C . LYS A 1 88 ? 25.456 -13.651 -17.839 1.00 92.00 88 LYS A C 1
ATOM 681 O O . LYS A 1 88 ? 25.832 -12.820 -18.660 1.00 92.00 88 LYS A O 1
ATOM 686 N N . PRO A 1 89 ? 26.109 -13.866 -16.679 1.00 88.62 89 PRO A N 1
ATOM 687 C CA . PRO A 1 89 ? 27.273 -13.071 -16.281 1.00 88.62 89 PRO A CA 1
ATOM 688 C C . PRO A 1 89 ? 28.408 -13.042 -17.308 1.00 88.62 89 PRO A C 1
ATOM 690 O O . PRO A 1 89 ? 29.000 -11.995 -17.540 1.00 88.62 89 PRO A O 1
ATOM 693 N N . GLU A 1 90 ? 28.682 -14.176 -17.945 1.00 90.69 90 GLU A N 1
ATOM 694 C CA . GLU A 1 90 ? 29.755 -14.364 -18.922 1.00 90.69 90 GLU A CA 1
ATOM 695 C C . GLU A 1 90 ? 29.505 -13.693 -20.281 1.00 90.69 90 GLU A C 1
ATOM 697 O O . GLU A 1 90 ? 30.447 -13.449 -21.030 1.00 90.69 90 GLU A O 1
ATOM 702 N N . SER A 1 91 ? 28.249 -13.393 -20.603 1.00 92.00 91 SER A N 1
ATOM 703 C CA . SER A 1 91 ? 27.823 -12.827 -21.888 1.00 92.00 91 SER A CA 1
ATOM 704 C C . SER A 1 91 ? 26.966 -11.581 -21.705 1.00 92.00 91 SER A C 1
ATOM 706 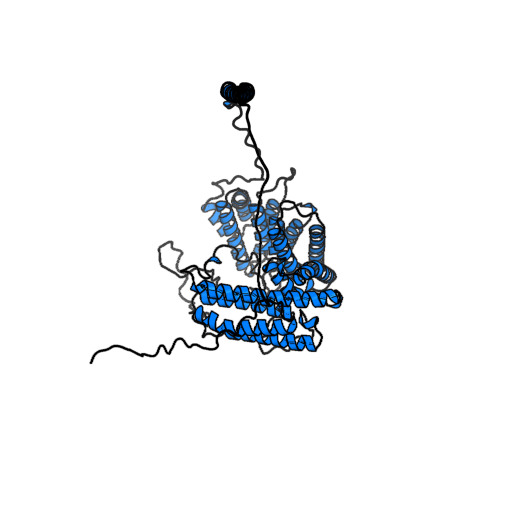O O . SER A 1 91 ? 26.159 -11.255 -22.578 1.00 92.00 91 SER A O 1
ATOM 708 N N . PHE A 1 92 ? 27.114 -10.903 -20.563 1.00 93.25 92 PHE A N 1
ATOM 709 C CA . PHE A 1 92 ? 26.281 -9.762 -20.226 1.00 93.25 92 PHE A CA 1
ATOM 710 C C . PHE A 1 92 ? 26.456 -8.627 -21.234 1.00 93.25 92 PHE A C 1
ATOM 712 O O . PHE A 1 92 ? 27.541 -8.068 -21.375 1.00 93.25 92 PHE A O 1
ATOM 719 N N . ASP A 1 93 ? 25.369 -8.286 -21.922 1.00 93.69 93 ASP A N 1
ATOM 720 C CA . ASP A 1 93 ? 25.335 -7.225 -22.928 1.00 93.69 93 ASP A CA 1
ATOM 721 C C . ASP A 1 93 ? 24.056 -6.402 -22.759 1.00 93.69 93 ASP A C 1
ATOM 723 O O . ASP A 1 93 ? 22.983 -6.743 -23.274 1.00 93.69 93 ASP A O 1
ATOM 727 N N . ILE A 1 94 ? 24.181 -5.294 -22.026 1.00 94.88 94 ILE A N 1
ATOM 728 C CA . ILE A 1 94 ? 23.061 -4.398 -21.742 1.00 94.88 94 ILE A CA 1
ATOM 729 C C . ILE A 1 94 ? 22.477 -3.772 -23.012 1.00 94.88 94 ILE A C 1
ATOM 731 O O . ILE A 1 94 ? 21.263 -3.587 -23.083 1.00 94.88 94 ILE A O 1
ATOM 735 N N . ALA A 1 95 ? 23.295 -3.495 -24.033 1.00 93.75 95 ALA A N 1
ATOM 736 C CA . ALA A 1 95 ? 22.831 -2.889 -25.278 1.00 93.75 95 ALA A CA 1
ATOM 737 C C . ALA A 1 95 ? 21.978 -3.877 -26.085 1.00 93.75 95 ALA A C 1
ATOM 739 O O . ALA A 1 95 ? 20.915 -3.520 -26.599 1.00 93.75 95 ALA A O 1
ATOM 740 N N . GLY A 1 96 ? 22.398 -5.142 -26.145 1.00 91.75 96 GLY A N 1
ATOM 741 C CA . GLY A 1 96 ? 21.630 -6.207 -26.778 1.00 91.75 96 GLY A CA 1
ATOM 742 C C . GLY A 1 96 ? 20.320 -6.531 -26.057 1.00 91.75 96 GLY A C 1
ATOM 743 O O . GLY A 1 96 ? 19.302 -6.748 -26.720 1.00 91.75 96 GLY A O 1
ATOM 744 N N . ILE A 1 97 ? 20.319 -6.522 -24.719 1.00 94.44 97 ILE A N 1
ATOM 745 C CA . ILE A 1 97 ? 19.088 -6.650 -23.921 1.00 94.44 97 ILE A CA 1
ATOM 746 C C . ILE A 1 97 ? 18.170 -5.455 -24.194 1.00 94.44 97 ILE A C 1
ATOM 748 O O . ILE A 1 97 ? 16.987 -5.637 -24.484 1.00 94.44 97 ILE A O 1
ATOM 752 N N . GLU A 1 98 ? 18.708 -4.236 -24.148 1.00 94.06 98 GLU A N 1
ATOM 753 C CA . GLU A 1 98 ? 17.940 -3.014 -24.367 1.00 94.06 98 GLU A CA 1
ATOM 754 C C . GLU A 1 98 ? 17.273 -2.996 -25.744 1.00 94.06 98 GLU A C 1
ATOM 756 O O . GLU A 1 98 ? 16.092 -2.665 -25.843 1.00 94.06 98 GLU A O 1
ATOM 761 N N . ALA A 1 99 ? 17.985 -3.394 -26.799 1.00 91.50 99 ALA A N 1
ATOM 762 C CA . ALA A 1 99 ? 17.427 -3.455 -28.144 1.00 91.50 99 ALA A CA 1
ATOM 763 C C . ALA A 1 99 ? 16.212 -4.395 -28.216 1.00 91.50 99 ALA A C 1
ATOM 765 O O . ALA A 1 99 ? 15.205 -4.065 -28.845 1.00 91.50 99 ALA A O 1
ATOM 766 N N . TYR A 1 100 ? 16.265 -5.549 -27.546 1.00 93.88 100 TYR A N 1
ATOM 767 C CA . TYR A 1 100 ? 15.118 -6.454 -27.469 1.00 93.88 100 TYR A CA 1
ATOM 768 C C . TYR A 1 100 ? 13.972 -5.855 -26.638 1.00 93.88 100 TYR A C 1
ATOM 770 O O . TYR A 1 100 ? 12.802 -5.958 -27.017 1.00 93.88 100 TYR A O 1
ATOM 778 N N . TYR A 1 101 ? 14.287 -5.167 -25.540 1.00 93.88 101 TYR A N 1
ATOM 779 C CA . TYR A 1 101 ? 13.283 -4.503 -24.712 1.00 93.88 101 TYR A CA 1
ATOM 780 C C . TYR A 1 101 ? 12.545 -3.411 -25.484 1.00 93.88 101 TYR A C 1
ATOM 782 O O . TYR A 1 101 ? 11.317 -3.429 -25.541 1.00 93.88 101 TYR A O 1
ATOM 790 N N . GLN A 1 102 ? 13.283 -2.503 -26.120 1.00 89.25 102 GLN A N 1
ATOM 791 C CA . GLN A 1 102 ? 12.732 -1.394 -26.896 1.00 89.25 102 GLN A CA 1
ATOM 792 C C . GLN A 1 102 ? 11.852 -1.882 -28.048 1.00 89.25 102 GLN A C 1
ATOM 794 O O . GLN A 1 102 ? 10.717 -1.426 -28.196 1.00 89.25 102 GLN A O 1
ATOM 799 N N . ASN A 1 103 ? 12.370 -2.822 -28.843 1.00 88.44 103 ASN A N 1
ATOM 800 C CA . ASN A 1 103 ? 11.721 -3.249 -30.079 1.00 88.44 103 ASN A CA 1
ATOM 801 C C . ASN A 1 103 ? 10.613 -4.276 -29.850 1.00 88.44 103 ASN A C 1
ATOM 803 O O . ASN A 1 103 ? 9.697 -4.363 -30.665 1.00 88.44 103 ASN A O 1
ATOM 807 N N . CYS A 1 104 ? 10.682 -5.051 -28.762 1.00 91.81 104 CYS A N 1
ATOM 808 C CA . CYS A 1 104 ? 9.739 -6.132 -28.527 1.00 91.81 104 CYS A CA 1
ATOM 809 C C . CYS A 1 104 ? 8.893 -5.978 -27.269 1.00 91.81 104 CYS A C 1
ATOM 811 O O . CYS A 1 104 ? 7.669 -5.865 -27.357 1.00 91.81 104 CYS A O 1
ATOM 813 N N . ILE A 1 105 ? 9.517 -5.974 -26.093 1.00 92.62 105 ILE A N 1
ATOM 814 C CA . ILE A 1 105 ? 8.796 -5.948 -24.813 1.00 92.62 105 ILE A CA 1
ATOM 815 C C . ILE A 1 105 ? 7.933 -4.692 -24.698 1.00 92.62 105 ILE A C 1
ATOM 817 O O . ILE A 1 105 ? 6.738 -4.766 -24.414 1.00 92.62 105 ILE A O 1
ATOM 821 N N . PHE A 1 106 ? 8.524 -3.538 -24.985 1.00 89.69 106 PHE A N 1
ATOM 822 C CA . PHE A 1 106 ? 7.871 -2.240 -24.878 1.00 89.69 106 PHE A CA 1
ATOM 823 C C . PHE A 1 106 ? 6.832 -2.044 -25.973 1.00 89.69 106 PHE A C 1
ATOM 825 O O . PHE A 1 106 ? 5.770 -1.477 -25.714 1.00 89.69 106 PHE A O 1
ATOM 832 N N . ALA A 1 107 ? 7.092 -2.584 -27.164 1.00 89.38 107 ALA A N 1
ATOM 833 C CA . ALA A 1 107 ? 6.100 -2.643 -28.223 1.00 89.38 107 ALA A CA 1
ATOM 834 C C . ALA A 1 107 ? 4.864 -3.440 -27.787 1.00 89.38 107 ALA A C 1
ATOM 836 O O . ALA A 1 107 ? 3.757 -2.919 -27.855 1.00 89.38 107 ALA A O 1
ATOM 837 N N . ARG A 1 108 ? 5.046 -4.653 -27.244 1.00 91.12 108 ARG A N 1
ATOM 838 C CA . ARG A 1 108 ? 3.954 -5.500 -26.729 1.00 91.12 108 ARG A CA 1
ATOM 839 C C . ARG A 1 108 ? 3.181 -4.841 -25.584 1.00 91.12 108 ARG A C 1
ATOM 841 O O . ARG A 1 108 ? 1.960 -4.951 -25.554 1.00 91.12 108 ARG A O 1
ATOM 848 N N . LEU A 1 109 ? 3.864 -4.147 -24.669 1.00 90.19 109 LEU A N 1
ATOM 849 C CA . LEU A 1 109 ? 3.211 -3.407 -23.581 1.00 90.19 109 LEU A CA 1
ATOM 850 C C . LEU A 1 109 ? 2.373 -2.230 -24.089 1.00 90.19 109 LEU A C 1
ATOM 852 O O . LEU A 1 109 ? 1.324 -1.949 -23.522 1.00 90.19 109 LEU A O 1
ATOM 856 N N . ALA A 1 110 ? 2.819 -1.549 -25.144 1.00 88.06 110 ALA A N 1
ATOM 857 C CA . ALA A 1 110 ? 2.132 -0.396 -25.719 1.00 88.06 110 ALA A CA 1
ATOM 858 C C . ALA A 1 110 ? 0.929 -0.766 -26.610 1.00 88.06 110 ALA A C 1
ATOM 860 O O . ALA A 1 110 ? 0.248 0.131 -27.108 1.00 88.06 110 ALA A O 1
ATOM 861 N N . GLN A 1 111 ? 0.668 -2.058 -26.835 1.00 83.31 111 GLN A N 1
ATOM 862 C CA . GLN A 1 111 ? -0.496 -2.524 -27.587 1.00 83.31 111 GLN A CA 1
ATOM 863 C C . GLN A 1 111 ? -1.730 -2.633 -26.681 1.00 83.31 111 GLN A C 1
ATOM 865 O O . GLN A 1 111 ? -1.616 -3.121 -25.557 1.00 83.31 111 GLN A O 1
ATOM 870 N N . PRO A 1 112 ? -2.938 -2.293 -27.165 1.00 77.56 112 PRO A N 1
ATOM 871 C CA . PRO A 1 112 ? -4.191 -2.559 -26.459 1.00 77.56 112 PRO A CA 1
ATOM 872 C C . PRO A 1 112 ? -4.587 -4.050 -26.558 1.00 77.56 112 PRO A C 1
ATOM 874 O O . PRO A 1 112 ? -5.712 -4.387 -26.914 1.00 77.56 112 PRO A O 1
ATOM 877 N N . ASN A 1 113 ? -3.649 -4.961 -26.278 1.00 84.06 113 ASN A N 1
ATOM 878 C CA . ASN A 1 113 ? -3.844 -6.409 -26.325 1.00 84.06 113 ASN A CA 1
ATOM 879 C C . ASN A 1 113 ? -3.420 -7.036 -24.980 1.00 84.06 113 ASN A C 1
ATOM 881 O O . ASN A 1 113 ? -2.218 -7.130 -24.705 1.00 84.06 113 ASN A O 1
ATOM 885 N N . PRO A 1 114 ? -4.377 -7.503 -24.152 1.00 81.81 114 PRO A N 1
ATOM 886 C CA . PRO A 1 114 ? -4.084 -8.057 -22.831 1.00 81.81 114 PRO A CA 1
ATOM 887 C C . PRO A 1 114 ? -3.131 -9.258 -22.842 1.00 81.81 114 PRO A C 1
ATOM 889 O O . PRO A 1 114 ? -2.320 -9.400 -21.930 1.00 81.81 114 PRO A O 1
ATOM 892 N N . GLU A 1 115 ? -3.192 -10.121 -23.858 1.00 86.19 115 GLU A N 1
ATOM 893 C CA . GLU A 1 115 ? -2.327 -11.301 -23.944 1.00 86.19 115 GLU A CA 1
ATOM 894 C C . GLU A 1 115 ? -0.871 -10.910 -24.196 1.00 86.19 115 GLU A C 1
ATOM 896 O O . GLU A 1 115 ? 0.030 -11.392 -23.508 1.00 86.19 115 GLU A O 1
ATOM 901 N N . LEU A 1 116 ? -0.633 -10.005 -25.150 1.00 85.75 116 LEU A N 1
ATOM 902 C CA . LEU A 1 116 ? 0.710 -9.508 -25.455 1.00 85.75 116 LEU A CA 1
ATOM 903 C C . LEU A 1 116 ? 1.300 -8.741 -24.271 1.00 85.75 116 LEU A C 1
ATOM 905 O O . LEU A 1 116 ? 2.464 -8.956 -23.923 1.00 85.75 116 LEU A O 1
ATOM 909 N N . MET A 1 117 ? 0.488 -7.907 -23.621 1.00 85.31 117 MET A N 1
ATOM 910 C CA . MET A 1 117 ? 0.889 -7.189 -22.417 1.00 85.31 117 MET A CA 1
ATOM 911 C C . MET A 1 117 ? 1.257 -8.141 -21.277 1.00 85.31 117 MET A C 1
ATOM 913 O O . MET A 1 117 ? 2.289 -7.953 -20.636 1.00 85.31 117 MET A O 1
ATOM 917 N N . ASN A 1 118 ? 0.446 -9.174 -21.029 1.00 85.62 118 ASN A N 1
ATOM 918 C CA . ASN A 1 118 ? 0.717 -10.146 -19.973 1.00 85.62 118 ASN A CA 1
ATOM 919 C C . ASN A 1 118 ? 1.975 -10.969 -20.264 1.00 85.62 118 ASN A C 1
ATOM 921 O O . ASN A 1 118 ? 2.770 -11.174 -19.354 1.00 85.62 118 ASN A O 1
ATOM 925 N N . ARG A 1 119 ? 2.215 -11.373 -21.520 1.00 87.69 119 ARG A N 1
ATOM 926 C CA . ARG A 1 119 ? 3.470 -12.045 -21.905 1.00 87.69 119 ARG A CA 1
ATOM 927 C C . ARG A 1 119 ? 4.687 -11.159 -21.650 1.00 87.69 119 ARG A C 1
ATOM 929 O O . ARG A 1 119 ? 5.651 -11.619 -21.051 1.00 87.69 119 ARG A O 1
ATOM 936 N N . ALA A 1 120 ? 4.624 -9.891 -22.060 1.00 90.44 120 ALA A N 1
ATOM 937 C CA . ALA A 1 120 ? 5.699 -8.934 -21.815 1.00 90.44 120 ALA A CA 1
ATOM 938 C C . ALA A 1 120 ? 5.921 -8.695 -20.313 1.00 90.44 120 ALA A C 1
ATOM 940 O O . ALA A 1 120 ? 7.059 -8.688 -19.856 1.00 90.44 120 ALA A O 1
ATOM 941 N N . ARG A 1 121 ? 4.844 -8.563 -19.528 1.00 88.44 121 ARG A N 1
ATOM 942 C CA . ARG A 1 121 ? 4.912 -8.440 -18.067 1.00 88.44 121 ARG A CA 1
ATOM 943 C C . ARG A 1 121 ? 5.607 -9.644 -17.430 1.00 88.44 121 ARG A C 1
ATOM 945 O O . ARG A 1 121 ? 6.500 -9.436 -16.618 1.00 88.44 121 ARG A O 1
ATOM 952 N N . THR A 1 122 ? 5.193 -10.866 -17.767 1.00 89.44 122 THR A N 1
ATOM 953 C CA . THR A 1 122 ? 5.798 -12.091 -17.222 1.00 89.44 122 THR A CA 1
ATOM 954 C C . THR A 1 122 ? 7.283 -12.150 -17.552 1.00 89.44 122 THR A C 1
ATOM 956 O O . THR A 1 122 ? 8.090 -12.331 -16.652 1.00 89.44 122 THR A O 1
ATOM 959 N N . GLU A 1 123 ? 7.650 -11.877 -18.805 1.00 93.38 123 GLU A N 1
ATOM 960 C CA . GLU A 1 123 ? 9.047 -11.902 -19.237 1.00 93.38 123 GLU A CA 1
ATOM 961 C C . GLU A 1 123 ? 9.922 -10.884 -18.482 1.00 93.38 123 GLU A C 1
ATOM 963 O O . GLU A 1 123 ? 11.020 -11.222 -18.050 1.00 93.38 123 GLU A O 1
ATOM 968 N N . ILE A 1 124 ? 9.426 -9.662 -18.247 1.00 92.31 124 ILE A N 1
ATOM 969 C CA . ILE A 1 124 ? 10.152 -8.660 -17.449 1.00 92.31 124 ILE A CA 1
ATOM 970 C C . ILE A 1 124 ? 10.342 -9.129 -16.002 1.00 92.31 124 ILE A C 1
ATOM 972 O O . ILE A 1 124 ? 11.410 -8.917 -15.429 1.00 92.31 124 ILE A O 1
ATOM 976 N N . LEU A 1 125 ? 9.305 -9.709 -15.390 1.00 89.31 125 LEU A N 1
ATOM 977 C CA . LEU A 1 125 ? 9.369 -10.180 -14.004 1.00 89.31 125 LEU A CA 1
ATOM 978 C C . LEU A 1 125 ? 10.331 -11.367 -13.862 1.00 89.31 125 LEU A C 1
ATOM 980 O O . LEU A 1 125 ? 11.128 -11.380 -12.926 1.00 89.31 125 LEU A O 1
ATOM 984 N N . ASP A 1 126 ? 10.319 -12.296 -14.819 1.00 91.00 126 ASP A N 1
ATOM 985 C CA . ASP A 1 126 ? 11.262 -13.414 -14.872 1.00 91.00 126 ASP A CA 1
ATOM 986 C C . ASP A 1 126 ? 12.707 -12.913 -15.004 1.00 91.00 126 ASP A C 1
ATOM 988 O O . ASP A 1 126 ? 13.599 -13.381 -14.290 1.00 91.00 126 ASP A O 1
ATOM 992 N N . ASP A 1 127 ? 12.939 -11.923 -15.870 1.00 92.62 127 ASP A N 1
ATOM 993 C CA . ASP A 1 127 ? 14.256 -11.314 -16.046 1.00 92.62 127 ASP A CA 1
ATOM 994 C C . ASP A 1 127 ? 14.707 -10.572 -14.774 1.00 92.62 127 ASP A C 1
ATOM 996 O O . ASP A 1 127 ? 15.858 -10.721 -14.366 1.00 92.62 127 ASP A O 1
ATOM 1000 N N . ILE A 1 128 ? 13.816 -9.842 -14.084 1.00 88.69 128 ILE A N 1
ATOM 1001 C CA . ILE A 1 128 ? 14.118 -9.233 -12.773 1.00 88.69 128 ILE A CA 1
ATOM 1002 C C . ILE A 1 128 ? 14.575 -10.307 -11.781 1.00 88.69 128 ILE A C 1
ATOM 1004 O O . ILE A 1 128 ? 15.627 -10.155 -11.162 1.00 88.69 128 ILE A O 1
ATOM 1008 N N . ASP A 1 129 ? 13.836 -11.410 -11.656 1.00 86.38 129 ASP A N 1
ATOM 1009 C CA . ASP A 1 129 ? 14.180 -12.486 -10.726 1.00 86.38 129 ASP A CA 1
ATOM 1010 C C . ASP A 1 129 ? 15.515 -13.164 -11.098 1.00 86.38 129 ASP A C 1
ATOM 1012 O O . ASP A 1 129 ? 16.297 -13.548 -10.224 1.00 86.38 129 ASP A O 1
ATOM 1016 N N . VAL A 1 130 ? 15.817 -13.308 -12.394 1.00 88.56 130 VAL A N 1
ATOM 1017 C CA . VAL A 1 130 ? 17.122 -13.796 -12.873 1.00 88.56 130 VAL A CA 1
ATOM 1018 C C . VAL A 1 130 ? 18.248 -12.854 -12.447 1.00 88.56 130 VAL A C 1
ATOM 1020 O O . VAL A 1 130 ? 19.260 -13.322 -11.915 1.00 88.56 130 VAL A O 1
ATOM 1023 N N . MET A 1 131 ? 18.073 -11.550 -12.644 1.00 87.88 131 MET A N 1
ATOM 1024 C CA . MET A 1 131 ? 19.076 -10.542 -12.302 1.00 87.88 131 MET A CA 1
ATOM 1025 C C . MET A 1 131 ? 19.283 -10.440 -10.787 1.00 87.88 131 MET A C 1
ATOM 1027 O O . MET A 1 131 ? 20.422 -10.407 -10.321 1.00 87.88 131 MET A O 1
ATOM 1031 N N . GLU A 1 132 ? 18.207 -10.499 -10.000 1.00 84.44 132 GLU A N 1
ATOM 1032 C CA . GLU A 1 132 ? 18.267 -10.531 -8.535 1.00 84.44 132 GLU A CA 1
ATOM 1033 C C . GLU A 1 132 ? 19.009 -11.772 -8.015 1.00 84.44 132 GLU A C 1
ATOM 1035 O O . GLU A 1 132 ? 19.803 -11.667 -7.082 1.00 84.44 132 GLU A O 1
ATOM 1040 N N . ARG A 1 133 ? 18.829 -12.948 -8.636 1.00 84.25 133 ARG A N 1
ATOM 1041 C CA . ARG A 1 133 ? 19.592 -14.159 -8.272 1.00 84.25 133 ARG A CA 1
ATOM 1042 C C . ARG A 1 133 ? 21.080 -14.039 -8.606 1.00 84.25 133 ARG A C 1
ATOM 1044 O O . ARG A 1 133 ? 21.917 -14.565 -7.871 1.00 84.25 133 ARG A O 1
ATOM 1051 N N . ARG A 1 134 ? 21.411 -13.357 -9.704 1.00 85.00 134 ARG A N 1
ATOM 1052 C CA . ARG A 1 134 ? 22.784 -13.207 -10.218 1.00 85.00 134 ARG A CA 1
ATOM 1053 C C . ARG A 1 134 ? 23.557 -12.054 -9.582 1.00 85.00 134 ARG A C 1
ATOM 1055 O O . ARG A 1 134 ? 24.776 -12.009 -9.720 1.00 85.00 134 ARG A O 1
ATOM 1062 N N . VAL A 1 135 ? 22.901 -11.193 -8.801 1.00 79.81 135 VAL A N 1
ATOM 1063 C CA . VAL A 1 135 ? 23.539 -10.041 -8.137 1.00 79.81 135 VAL A CA 1
ATOM 1064 C C . VAL A 1 135 ? 24.751 -10.426 -7.280 1.00 79.81 135 VAL A C 1
ATOM 1066 O O . VAL A 1 135 ? 25.705 -9.664 -7.188 1.00 79.81 135 VAL A O 1
ATOM 1069 N N . LYS A 1 136 ? 24.752 -11.625 -6.676 1.00 78.19 136 LYS A N 1
ATOM 1070 C CA . LYS A 1 136 ? 25.881 -12.120 -5.867 1.00 78.19 136 LYS A CA 1
ATOM 1071 C C . LYS A 1 136 ? 27.132 -12.414 -6.698 1.00 78.19 136 LYS A C 1
ATOM 1073 O O . LYS A 1 136 ? 28.227 -12.401 -6.155 1.00 78.19 136 LYS A O 1
ATOM 1078 N N . GLN A 1 137 ? 26.953 -12.727 -7.979 1.00 81.81 137 GLN A N 1
ATOM 1079 C CA . GLN A 1 137 ? 28.034 -13.034 -8.916 1.00 81.81 137 GLN A CA 1
ATOM 1080 C C . GLN A 1 137 ? 28.541 -11.758 -9.588 1.00 81.81 137 GLN A C 1
ATOM 1082 O O . GLN A 1 137 ? 29.744 -11.603 -9.768 1.00 81.81 137 GLN A O 1
ATOM 1087 N N . ASN A 1 138 ? 27.632 -10.838 -9.925 1.00 81.56 138 ASN A N 1
ATOM 1088 C CA . ASN A 1 138 ? 27.975 -9.546 -10.502 1.00 81.56 138 ASN A CA 1
ATOM 1089 C C . ASN A 1 138 ? 26.940 -8.471 -10.094 1.00 81.56 138 ASN A C 1
ATOM 1091 O O . ASN A 1 138 ? 25.857 -8.394 -10.683 1.00 81.56 138 ASN A O 1
ATOM 1095 N N . PRO A 1 139 ? 27.248 -7.633 -9.087 1.00 82.75 139 PRO A N 1
ATOM 1096 C CA . PRO A 1 139 ? 26.347 -6.570 -8.642 1.00 82.75 139 PRO A CA 1
ATOM 1097 C C . PRO A 1 139 ? 26.107 -5.466 -9.681 1.00 82.75 139 PRO A C 1
ATOM 1099 O O . PRO A 1 139 ? 25.050 -4.834 -9.662 1.00 82.75 139 PRO A O 1
ATOM 1102 N N . GLU A 1 140 ? 27.068 -5.212 -10.574 1.00 85.06 140 GLU A N 1
ATOM 1103 C CA . GLU A 1 140 ? 26.969 -4.152 -11.586 1.00 85.06 140 GLU A CA 1
ATOM 1104 C C . GLU A 1 140 ? 25.902 -4.474 -12.631 1.00 85.06 140 GLU A C 1
ATOM 1106 O O . GLU A 1 140 ? 25.133 -3.591 -13.010 1.00 85.06 140 GLU A O 1
ATOM 1111 N N . MET A 1 141 ? 25.755 -5.753 -12.990 1.00 88.06 141 MET A N 1
ATOM 1112 C CA . MET A 1 141 ? 24.709 -6.226 -13.901 1.00 88.06 141 MET A CA 1
ATOM 1113 C C . MET A 1 141 ? 23.302 -5.808 -13.466 1.00 88.06 141 MET A C 1
ATOM 1115 O O . MET A 1 141 ? 22.521 -5.316 -14.280 1.00 88.06 141 MET A O 1
ATOM 1119 N N . LEU A 1 142 ? 22.965 -5.993 -12.183 1.00 87.81 142 LEU A N 1
ATOM 1120 C CA . LEU A 1 142 ? 21.654 -5.604 -11.657 1.00 87.81 142 LEU A CA 1
ATOM 1121 C C . LEU A 1 142 ? 21.459 -4.087 -11.758 1.00 87.81 142 LEU A C 1
ATOM 1123 O O . LEU A 1 142 ? 20.398 -3.628 -12.173 1.00 87.81 142 LEU A O 1
ATOM 1127 N N . ASN A 1 143 ? 22.491 -3.309 -11.421 1.00 87.62 143 ASN A N 1
ATOM 1128 C CA . ASN A 1 143 ? 22.432 -1.851 -11.482 1.00 87.62 143 ASN A CA 1
ATOM 1129 C C . ASN A 1 143 ? 22.238 -1.341 -12.920 1.00 87.62 143 ASN A C 1
ATOM 1131 O O . ASN A 1 143 ? 21.423 -0.444 -13.145 1.00 87.62 143 ASN A O 1
ATOM 1135 N N . GLU A 1 144 ? 22.955 -1.903 -13.895 1.00 91.62 144 GLU A N 1
ATOM 1136 C CA . GLU A 1 144 ? 22.818 -1.530 -15.307 1.00 91.62 144 GLU A CA 1
ATOM 1137 C C . GLU A 1 144 ? 21.464 -1.939 -15.884 1.00 91.62 144 GLU A C 1
ATOM 1139 O O . GLU A 1 144 ? 20.790 -1.119 -16.518 1.00 91.62 144 GLU A O 1
ATOM 1144 N N . TYR A 1 145 ? 21.024 -3.167 -15.599 1.00 93.19 145 TYR A N 1
ATOM 1145 C CA . TYR A 1 145 ? 19.714 -3.659 -16.011 1.00 93.19 145 TYR A CA 1
ATOM 1146 C C . TYR A 1 145 ? 18.582 -2.802 -15.436 1.00 93.19 145 TYR A C 1
ATOM 1148 O O . TYR A 1 145 ? 17.715 -2.353 -16.184 1.00 93.19 145 TYR A O 1
ATOM 1156 N N . ASN A 1 146 ? 18.620 -2.488 -14.138 1.00 92.38 146 ASN A N 1
ATOM 1157 C CA . ASN A 1 146 ? 17.621 -1.628 -13.507 1.00 92.38 146 ASN A CA 1
ATOM 1158 C C . ASN A 1 146 ? 17.625 -0.218 -14.095 1.00 92.38 146 ASN A C 1
ATOM 1160 O O . ASN A 1 146 ? 16.560 0.336 -14.359 1.00 92.38 146 ASN A O 1
ATOM 1164 N N . ARG A 1 147 ? 18.804 0.368 -14.340 1.00 93.19 147 ARG A N 1
ATOM 1165 C CA . ARG A 1 147 ? 18.915 1.699 -14.955 1.00 93.19 147 ARG A CA 1
ATOM 1166 C C . ARG A 1 147 ? 18.298 1.719 -16.353 1.00 93.19 147 ARG A C 1
ATOM 1168 O O . ARG A 1 147 ? 17.582 2.663 -16.691 1.00 93.19 147 ARG A O 1
ATOM 1175 N N . MET A 1 148 ? 18.564 0.693 -17.159 1.00 94.62 148 MET A N 1
ATOM 1176 C CA . MET A 1 148 ? 17.953 0.521 -18.476 1.00 94.62 148 MET A CA 1
ATOM 1177 C C . MET A 1 148 ? 16.435 0.374 -18.353 1.00 94.62 148 MET A C 1
ATOM 1179 O O . MET A 1 148 ? 15.698 1.166 -18.941 1.00 94.62 148 MET A O 1
ATOM 1183 N N . LEU A 1 149 ? 15.966 -0.559 -17.523 1.00 94.88 149 LEU A N 1
ATOM 1184 C CA . LEU A 1 149 ? 14.547 -0.852 -17.358 1.00 94.88 149 LEU A CA 1
ATOM 1185 C C . LEU A 1 149 ? 13.762 0.362 -16.845 1.00 94.88 149 LEU A C 1
ATOM 1187 O O . LEU A 1 149 ? 12.708 0.682 -17.387 1.00 94.88 149 LEU A O 1
ATOM 1191 N N . LEU A 1 150 ? 14.283 1.092 -15.856 1.00 94.62 150 LEU A N 1
ATOM 1192 C CA . LEU A 1 150 ? 13.634 2.287 -15.307 1.00 94.62 150 LEU A CA 1
ATOM 1193 C C . LEU A 1 150 ? 13.577 3.441 -16.308 1.00 94.62 150 LEU A C 1
ATOM 1195 O O . LEU A 1 150 ? 12.581 4.163 -16.341 1.00 94.62 150 LEU A O 1
ATOM 1199 N N . ARG A 1 151 ? 14.598 3.606 -17.161 1.00 94.19 151 ARG A N 1
ATOM 1200 C CA . ARG A 1 151 ? 14.553 4.580 -18.264 1.00 94.19 151 ARG A CA 1
ATOM 1201 C C . ARG A 1 151 ? 13.436 4.243 -19.248 1.00 94.19 151 ARG A C 1
ATOM 1203 O O . ARG A 1 151 ? 12.708 5.141 -19.659 1.00 94.19 151 ARG A O 1
ATOM 1210 N N . GLN A 1 152 ? 13.283 2.967 -19.583 1.00 92.00 152 GLN A N 1
ATOM 1211 C CA . GLN A 1 152 ? 12.227 2.507 -20.474 1.00 92.00 152 GLN A CA 1
ATOM 1212 C C . GLN A 1 152 ? 10.843 2.676 -19.810 1.00 92.00 152 GLN A C 1
ATOM 1214 O O . GLN A 1 152 ? 9.941 3.278 -20.390 1.00 92.00 152 GLN A O 1
ATOM 1219 N N . ILE A 1 153 ? 10.675 2.258 -18.550 1.00 94.31 153 ILE A N 1
ATOM 1220 C CA . ILE A 1 153 ? 9.437 2.446 -17.767 1.00 94.31 153 ILE A CA 1
ATOM 1221 C C . ILE A 1 153 ? 9.035 3.918 -17.688 1.00 94.31 153 ILE A C 1
ATOM 1223 O O . ILE A 1 153 ? 7.861 4.240 -17.864 1.00 94.31 153 ILE A O 1
ATOM 1227 N N . LYS A 1 154 ? 9.998 4.819 -17.465 1.00 94.56 154 LYS A N 1
ATOM 1228 C CA . LYS A 1 154 ? 9.745 6.261 -17.459 1.00 94.56 154 LYS A CA 1
ATOM 1229 C C . LYS A 1 154 ? 9.098 6.726 -18.765 1.00 94.56 154 LYS A C 1
ATOM 1231 O O . LYS A 1 154 ? 8.208 7.565 -18.715 1.00 94.56 154 LYS A O 1
ATOM 1236 N N . GLU A 1 155 ? 9.500 6.174 -19.909 1.00 91.56 155 GLU A N 1
ATOM 1237 C CA . GLU A 1 155 ? 8.879 6.484 -21.201 1.00 91.56 155 GLU A CA 1
ATOM 1238 C C . GLU A 1 155 ? 7.412 6.033 -21.257 1.00 91.56 155 GLU A C 1
ATOM 1240 O O . GLU A 1 155 ? 6.560 6.791 -21.716 1.00 91.56 155 GLU A O 1
ATOM 1245 N N . LEU A 1 156 ? 7.096 4.829 -20.760 1.00 91.31 156 LEU A N 1
ATOM 1246 C CA . LEU A 1 156 ? 5.714 4.331 -20.701 1.00 91.31 156 LEU A CA 1
ATOM 1247 C C . LEU A 1 156 ? 4.834 5.176 -19.776 1.00 91.31 156 LEU A C 1
ATOM 1249 O O . LEU A 1 156 ? 3.648 5.360 -20.045 1.00 91.31 156 LEU A O 1
ATOM 1253 N N . LEU A 1 157 ? 5.404 5.694 -18.691 1.00 93.25 157 LEU A N 1
ATOM 1254 C CA . LEU A 1 157 ? 4.687 6.552 -17.754 1.00 93.25 157 LEU A CA 1
ATOM 1255 C C . LEU A 1 157 ? 4.535 7.990 -18.266 1.00 93.25 157 LEU A C 1
ATOM 1257 O O . LEU A 1 157 ? 3.618 8.673 -17.813 1.00 93.25 157 LEU A O 1
ATOM 1261 N N . SER A 1 158 ? 5.366 8.440 -19.212 1.00 90.62 158 SER A N 1
ATOM 1262 C CA . SER A 1 158 ? 5.373 9.828 -19.673 1.00 90.62 158 SER A CA 1
ATOM 1263 C C . SER A 1 158 ? 4.262 10.155 -20.672 1.00 90.62 158 SER A C 1
ATOM 1265 O O . SER A 1 158 ? 3.750 9.310 -21.417 1.00 90.62 158 SER A O 1
ATOM 1267 N N . LYS A 1 159 ? 3.960 11.450 -20.743 1.00 89.31 159 LYS A N 1
ATOM 1268 C CA . LYS A 1 159 ? 3.233 12.064 -21.854 1.00 89.31 159 LYS A CA 1
ATOM 1269 C C . LYS A 1 159 ? 4.221 12.403 -22.974 1.00 89.31 159 LYS A C 1
ATOM 1271 O O . LYS A 1 159 ? 5.416 12.555 -22.707 1.00 89.31 159 LYS A O 1
ATOM 1276 N N . ASP A 1 160 ? 3.761 12.448 -24.219 1.00 87.44 160 ASP A N 1
ATOM 1277 C CA . ASP A 1 160 ? 4.535 13.058 -25.306 1.00 87.44 160 ASP A CA 1
ATOM 1278 C C . ASP A 1 160 ? 4.331 14.584 -25.351 1.00 87.44 160 ASP A C 1
ATOM 1280 O O . ASP A 1 160 ? 3.665 15.162 -24.489 1.00 87.44 160 ASP A O 1
ATOM 1284 N N . ASN A 1 161 ? 4.920 15.242 -26.354 1.00 85.31 161 ASN A N 1
ATOM 1285 C CA . ASN A 1 161 ? 4.843 16.696 -26.529 1.00 85.31 161 ASN A CA 1
ATOM 1286 C C . ASN A 1 161 ? 3.411 17.204 -26.785 1.00 85.31 161 ASN A C 1
ATOM 1288 O O . ASN A 1 161 ? 3.150 18.389 -26.604 1.00 85.31 161 ASN A O 1
ATOM 1292 N N . GLU A 1 162 ? 2.495 16.323 -27.189 1.00 84.94 162 GLU A N 1
ATOM 1293 C CA . GLU A 1 162 ? 1.079 16.623 -27.422 1.00 84.94 162 GLU A CA 1
ATOM 1294 C C . GLU A 1 162 ? 0.215 16.276 -26.195 1.00 84.94 162 GLU A C 1
ATOM 1296 O O . GLU A 1 162 ? -1.007 16.411 -26.221 1.00 84.94 162 GLU A O 1
ATOM 1301 N N . GLY A 1 163 ? 0.836 15.829 -25.096 1.00 84.94 163 GLY A N 1
ATOM 1302 C CA . GLY A 1 163 ? 0.149 15.420 -23.873 1.00 84.94 163 GLY A CA 1
ATOM 1303 C C . GLY A 1 163 ? -0.441 14.008 -23.932 1.00 84.94 163 GLY A C 1
ATOM 1304 O O . GLY A 1 163 ? -1.124 13.588 -22.993 1.00 84.94 163 GLY A O 1
ATOM 1305 N N . LYS A 1 164 ? -0.177 13.246 -24.997 1.00 88.88 164 LYS A N 1
ATOM 1306 C CA . LYS A 1 164 ? -0.724 11.906 -25.199 1.00 88.88 164 LYS A CA 1
ATOM 1307 C C . LYS A 1 164 ? -0.004 10.889 -24.324 1.00 88.88 164 LYS A C 1
ATOM 1309 O O . LYS A 1 164 ? 1.218 10.900 -24.184 1.00 88.88 164 LYS A O 1
ATOM 1314 N N . THR A 1 165 ? -0.762 9.958 -23.759 1.00 91.06 165 THR A N 1
ATOM 1315 C CA . THR A 1 165 ? -0.248 8.883 -22.897 1.00 91.06 165 THR A CA 1
ATOM 1316 C C . THR A 1 165 ? -0.319 7.531 -23.598 1.00 91.06 165 THR A C 1
ATOM 1318 O O . THR A 1 165 ? -1.074 7.349 -24.555 1.00 91.06 165 THR A O 1
ATOM 1321 N N . TYR A 1 166 ? 0.456 6.554 -23.122 1.00 90.94 166 TYR A N 1
ATOM 1322 C CA . TYR A 1 166 ? 0.187 5.145 -23.423 1.00 90.94 166 TYR A CA 1
ATOM 1323 C C . TYR A 1 166 ? -1.120 4.686 -22.761 1.00 90.94 166 TYR A C 1
ATOM 1325 O O . TYR A 1 166 ? -1.622 5.328 -21.836 1.00 90.94 166 TYR A O 1
ATOM 1333 N N . HIS A 1 167 ? -1.664 3.555 -23.212 1.00 87.50 167 HIS A N 1
ATOM 1334 C CA . HIS A 1 167 ? -2.898 3.004 -22.653 1.00 87.50 167 HIS A CA 1
ATOM 1335 C C . HIS A 1 167 ? -2.801 2.836 -21.117 1.00 87.50 167 HIS A C 1
ATOM 1337 O O . HIS A 1 167 ? -1.770 2.351 -20.638 1.00 87.50 167 HIS A O 1
ATOM 1343 N N . PRO A 1 168 ? -3.847 3.163 -20.326 1.00 85.88 168 PRO A N 1
ATOM 1344 C CA . PRO A 1 168 ? -3.794 3.102 -18.863 1.00 85.88 168 PRO A CA 1
ATOM 1345 C C . PRO A 1 168 ? -3.305 1.761 -18.315 1.00 85.88 168 PRO A C 1
ATOM 1347 O O . PRO A 1 168 ? -2.476 1.736 -17.415 1.00 85.88 168 PRO A O 1
ATOM 1350 N N . SER A 1 169 ? -3.728 0.640 -18.903 1.00 84.56 169 SER A N 1
ATOM 1351 C CA . SER A 1 169 ? -3.253 -0.688 -18.490 1.00 84.56 169 SER A CA 1
ATOM 1352 C C . SER A 1 169 ? -1.737 -0.851 -18.651 1.00 84.56 169 SER A C 1
ATOM 1354 O O . SER A 1 169 ? -1.099 -1.459 -17.797 1.00 84.56 169 SER A O 1
ATOM 1356 N N . ALA A 1 170 ? -1.145 -0.310 -19.721 1.00 88.81 170 ALA A N 1
ATOM 1357 C CA . ALA A 1 170 ? 0.298 -0.376 -19.953 1.00 88.81 170 ALA A CA 1
ATOM 1358 C C . ALA A 1 170 ? 1.054 0.452 -18.911 1.00 88.81 170 ALA A C 1
ATOM 1360 O O . ALA A 1 170 ? 2.065 0.009 -18.368 1.00 88.81 170 ALA A O 1
ATOM 1361 N N . ARG A 1 171 ? 0.512 1.628 -18.581 1.00 92.06 171 ARG A N 1
ATOM 1362 C CA . ARG A 1 171 ? 1.051 2.526 -17.554 1.00 92.06 171 ARG A CA 1
ATOM 1363 C C . ARG A 1 171 ? 0.959 1.910 -16.160 1.00 92.06 171 ARG A C 1
ATOM 1365 O O . ARG A 1 171 ? 1.936 1.956 -15.421 1.00 92.06 171 ARG A O 1
ATOM 1372 N N . VAL A 1 172 ? -0.157 1.254 -15.832 1.00 89.88 172 VAL A N 1
ATOM 1373 C CA . VAL A 1 172 ? -0.319 0.492 -14.582 1.00 89.88 172 VAL A CA 1
ATOM 1374 C C . VAL A 1 172 ? 0.724 -0.620 -14.497 1.00 89.88 172 VAL A C 1
ATOM 1376 O O . VAL A 1 172 ? 1.415 -0.723 -13.489 1.00 89.88 172 VAL A O 1
ATOM 1379 N N . VAL A 1 173 ? 0.907 -1.416 -15.557 1.00 88.56 173 VAL A N 1
ATOM 1380 C CA . VAL A 1 173 ? 1.946 -2.463 -15.585 1.00 88.56 173 VAL A CA 1
ATOM 1381 C C . VAL A 1 173 ? 3.343 -1.861 -15.410 1.00 88.56 173 VAL A C 1
ATOM 1383 O O . VAL A 1 173 ? 4.137 -2.384 -14.632 1.00 88.56 173 VAL A O 1
ATOM 1386 N N . ALA A 1 174 ? 3.640 -0.740 -16.067 1.00 92.25 174 ALA A N 1
ATOM 1387 C CA . ALA A 1 174 ? 4.918 -0.048 -15.925 1.00 92.25 174 ALA A CA 1
ATOM 1388 C C . ALA A 1 174 ? 5.160 0.436 -14.479 1.00 92.25 174 ALA A C 1
ATOM 1390 O O . ALA A 1 174 ? 6.249 0.241 -13.940 1.00 92.25 174 ALA A O 1
ATOM 1391 N N . ALA A 1 175 ? 4.138 0.991 -13.819 1.00 93.00 175 ALA A N 1
ATOM 1392 C CA . ALA A 1 175 ? 4.204 1.409 -12.418 1.00 93.00 175 ALA A CA 1
ATOM 1393 C C . ALA A 1 175 ? 4.361 0.218 -11.452 1.00 93.00 175 ALA A C 1
ATOM 1395 O O . ALA A 1 175 ? 5.164 0.283 -10.522 1.00 93.00 175 ALA A O 1
ATOM 1396 N N . VAL A 1 176 ? 3.669 -0.899 -11.706 1.00 90.56 176 VAL A N 1
ATOM 1397 C CA . VAL A 1 176 ? 3.846 -2.166 -10.971 1.00 90.56 176 VAL A CA 1
ATOM 1398 C C . VAL A 1 176 ? 5.296 -2.646 -11.058 1.00 90.56 176 VAL A C 1
ATOM 1400 O O . VAL A 1 176 ? 5.892 -3.012 -10.044 1.00 90.56 176 VAL A O 1
ATOM 1403 N N . ILE A 1 177 ? 5.880 -2.629 -12.261 1.00 90.19 177 ILE A N 1
ATOM 1404 C CA . ILE A 1 177 ? 7.273 -3.036 -12.466 1.00 90.19 177 ILE A CA 1
ATOM 1405 C C . ILE A 1 177 ? 8.212 -2.081 -11.720 1.00 90.19 177 ILE A C 1
ATOM 1407 O O . ILE A 1 177 ? 9.088 -2.561 -11.006 1.00 90.19 177 ILE A O 1
ATOM 1411 N N . ALA A 1 178 ? 7.994 -0.759 -11.789 1.00 92.06 178 ALA A N 1
ATOM 1412 C CA . ALA A 1 178 ? 8.763 0.208 -10.998 1.00 92.06 178 ALA A CA 1
ATOM 1413 C C . ALA A 1 178 ? 8.729 -0.144 -9.500 1.00 92.06 178 ALA A C 1
ATOM 1415 O O . ALA A 1 178 ? 9.771 -0.254 -8.860 1.00 92.06 178 ALA A O 1
ATOM 1416 N N . GLY A 1 179 ? 7.545 -0.433 -8.955 1.00 88.31 179 GLY A N 1
ATOM 1417 C CA . GLY A 1 179 ? 7.373 -0.855 -7.564 1.00 88.31 179 GLY A CA 1
ATOM 1418 C C . GLY A 1 179 ? 8.128 -2.132 -7.172 1.00 88.31 179 GLY A C 1
ATOM 1419 O O . GLY A 1 179 ? 8.504 -2.294 -6.004 1.00 88.31 179 GLY A O 1
ATOM 1420 N N . ARG A 1 180 ? 8.381 -3.037 -8.128 1.00 85.94 180 ARG A N 1
ATOM 1421 C CA . ARG A 1 180 ? 9.078 -4.313 -7.897 1.00 85.94 180 ARG A CA 1
ATOM 1422 C C . ARG A 1 180 ? 10.605 -4.190 -7.931 1.00 85.94 180 ARG A C 1
ATOM 1424 O O . ARG A 1 180 ? 11.258 -5.030 -7.301 1.00 85.94 180 ARG A O 1
ATOM 1431 N N . ILE A 1 181 ? 11.154 -3.184 -8.610 1.00 86.88 181 ILE A N 1
ATOM 1432 C CA . ILE A 1 181 ? 12.597 -3.065 -8.848 1.00 86.88 181 ILE A CA 1
ATOM 1433 C C . ILE A 1 181 ? 13.362 -2.843 -7.540 1.00 86.88 181 ILE A C 1
ATOM 1435 O O . ILE A 1 181 ? 13.064 -1.941 -6.754 1.00 86.88 181 ILE A O 1
ATOM 1439 N N . ASN A 1 182 ? 14.363 -3.698 -7.339 1.00 81.56 182 ASN A N 1
ATOM 1440 C CA . ASN A 1 182 ? 15.263 -3.683 -6.198 1.00 81.56 182 ASN A CA 1
ATOM 1441 C C . ASN A 1 182 ? 16.655 -3.237 -6.597 1.00 81.56 182 ASN A C 1
ATOM 1443 O O . ASN A 1 182 ? 17.180 -3.712 -7.598 1.00 81.56 182 ASN A O 1
ATOM 1447 N N . ARG A 1 183 ? 17.313 -2.473 -5.732 1.00 80.06 183 ARG A N 1
ATOM 1448 C CA . ARG A 1 183 ? 18.769 -2.323 -5.761 1.00 80.06 183 ARG A CA 1
ATOM 1449 C C . ARG A 1 183 ? 19.450 -3.344 -4.851 1.00 80.06 183 ARG A C 1
ATOM 1451 O O . ARG A 1 183 ? 18.835 -3.891 -3.930 1.00 80.06 183 ARG A O 1
ATOM 1458 N N . THR A 1 184 ? 20.739 -3.567 -5.102 1.00 69.44 184 THR A N 1
ATOM 1459 C CA . THR A 1 184 ? 21.582 -4.470 -4.311 1.00 69.44 184 THR A CA 1
ATOM 1460 C C . THR A 1 184 ? 21.509 -4.112 -2.821 1.00 69.44 184 THR A C 1
ATOM 1462 O O . THR A 1 184 ? 21.712 -2.942 -2.481 1.00 69.44 184 THR A O 1
ATOM 1465 N N . PRO A 1 185 ? 21.222 -5.080 -1.931 1.00 60.59 185 PRO A N 1
ATOM 1466 C CA . PRO A 1 185 ? 21.138 -4.818 -0.502 1.00 60.59 185 PRO A CA 1
ATOM 1467 C C . PRO A 1 185 ? 22.495 -4.400 0.070 1.00 60.59 185 PRO A C 1
ATOM 1469 O O . PRO A 1 185 ? 23.532 -4.983 -0.250 1.00 60.59 185 PRO A O 1
ATOM 1472 N N . GLY A 1 186 ? 22.483 -3.418 0.972 1.00 51.16 186 GLY A N 1
ATOM 1473 C CA . GLY A 1 186 ? 23.620 -3.111 1.836 1.00 51.16 186 GLY A CA 1
ATOM 1474 C C . GLY A 1 186 ? 23.792 -4.192 2.907 1.00 51.16 186 GLY A C 1
ATOM 1475 O O . GLY A 1 186 ? 23.424 -3.979 4.056 1.00 51.16 186 GLY A O 1
ATOM 1476 N N . GLY A 1 187 ? 24.291 -5.372 2.529 1.00 51.09 187 GLY A N 1
ATOM 1477 C CA . GLY A 1 187 ? 24.611 -6.470 3.448 1.00 51.09 187 GLY A CA 1
ATOM 1478 C C . GLY A 1 187 ? 24.100 -7.841 2.995 1.00 51.09 187 GLY A C 1
ATOM 1479 O O . GLY A 1 187 ? 23.135 -7.958 2.247 1.00 51.09 187 GLY A O 1
ATOM 1480 N N . THR A 1 188 ? 24.740 -8.904 3.485 1.00 45.88 188 THR A N 1
ATOM 1481 C CA . THR A 1 188 ? 24.478 -10.311 3.118 1.00 45.88 188 THR A CA 1
ATOM 1482 C C . THR A 1 188 ? 23.113 -10.854 3.563 1.00 45.88 188 THR A C 1
ATOM 1484 O O . THR A 1 188 ? 22.687 -11.878 3.032 1.00 45.88 188 THR A O 1
ATOM 1487 N N . ASN A 1 189 ? 22.415 -10.163 4.476 1.00 45.28 189 ASN A N 1
ATOM 1488 C CA . ASN A 1 189 ? 21.131 -10.581 5.064 1.00 45.28 189 ASN A CA 1
ATOM 1489 C C . ASN A 1 189 ? 19.985 -9.567 4.875 1.00 45.28 189 ASN A C 1
ATOM 1491 O O . ASN A 1 189 ? 18.893 -9.783 5.397 1.00 45.28 189 ASN A O 1
ATOM 1495 N N . ALA A 1 190 ? 20.208 -8.451 4.174 1.00 52.25 190 ALA A N 1
ATOM 1496 C CA . ALA A 1 190 ? 19.149 -7.479 3.919 1.00 52.25 190 ALA A CA 1
ATOM 1497 C C . ALA A 1 190 ? 18.359 -7.880 2.662 1.00 52.25 190 ALA A C 1
ATOM 1499 O O . ALA A 1 190 ? 18.943 -8.237 1.639 1.00 52.25 190 ALA A O 1
ATOM 1500 N N . GLY A 1 191 ? 17.025 -7.838 2.736 1.00 60.34 191 GLY A N 1
ATOM 1501 C CA . GLY A 1 191 ? 16.170 -7.951 1.551 1.00 60.34 191 GLY A CA 1
ATOM 1502 C C . GLY A 1 191 ? 16.462 -6.829 0.546 1.00 60.34 191 GLY A C 1
ATOM 1503 O O . GLY A 1 191 ? 17.036 -5.801 0.910 1.00 60.34 191 GLY A O 1
ATOM 1504 N N . GLY A 1 192 ? 16.082 -7.022 -0.722 1.00 72.94 192 GLY A N 1
ATOM 1505 C CA . GLY A 1 192 ? 16.257 -5.997 -1.756 1.00 72.94 192 GLY A CA 1
ATOM 1506 C C . GLY A 1 192 ? 15.615 -4.666 -1.347 1.00 72.94 192 GLY A C 1
ATOM 1507 O O . GLY A 1 192 ? 14.465 -4.642 -0.904 1.00 72.94 192 GLY A O 1
ATOM 1508 N N . GLN A 1 193 ? 16.379 -3.580 -1.467 1.00 83.12 193 GLN A N 1
ATOM 1509 C CA . GLN A 1 193 ? 15.921 -2.225 -1.154 1.00 83.12 193 GLN A CA 1
ATOM 1510 C C . GLN A 1 193 ? 15.238 -1.612 -2.379 1.00 83.12 193 GLN A C 1
ATOM 1512 O O . GLN A 1 193 ? 15.658 -1.868 -3.506 1.00 83.12 193 GLN A O 1
ATOM 1517 N N . GLY A 1 194 ? 14.219 -0.777 -2.175 1.00 84.94 194 GLY A N 1
ATOM 1518 C CA . GLY A 1 194 ? 13.543 -0.065 -3.260 1.00 84.94 194 GLY A CA 1
ATOM 1519 C C . GLY A 1 194 ? 14.499 0.864 -4.011 1.00 84.94 194 GLY A C 1
ATOM 1520 O O . GLY A 1 194 ? 15.302 1.564 -3.396 1.00 84.94 194 GLY A O 1
ATOM 1521 N N . ASP A 1 195 ? 14.441 0.866 -5.342 1.00 91.19 195 ASP A N 1
ATOM 1522 C CA . ASP A 1 195 ? 15.289 1.745 -6.150 1.00 91.19 195 ASP A CA 1
ATOM 1523 C C . ASP A 1 195 ? 14.836 3.223 -6.049 1.00 91.19 195 ASP A C 1
ATOM 1525 O O . ASP A 1 195 ? 13.666 3.508 -6.309 1.00 91.19 195 ASP A O 1
ATOM 1529 N N . PRO A 1 196 ? 15.728 4.184 -5.729 1.00 92.44 196 PRO A N 1
ATOM 1530 C CA . PRO A 1 196 ? 15.388 5.608 -5.633 1.00 92.44 196 PRO A CA 1
ATOM 1531 C C . PRO A 1 196 ? 14.712 6.210 -6.868 1.00 92.44 196 PRO A C 1
ATOM 1533 O O . PRO A 1 196 ? 13.843 7.075 -6.746 1.00 92.44 196 PRO A O 1
ATOM 1536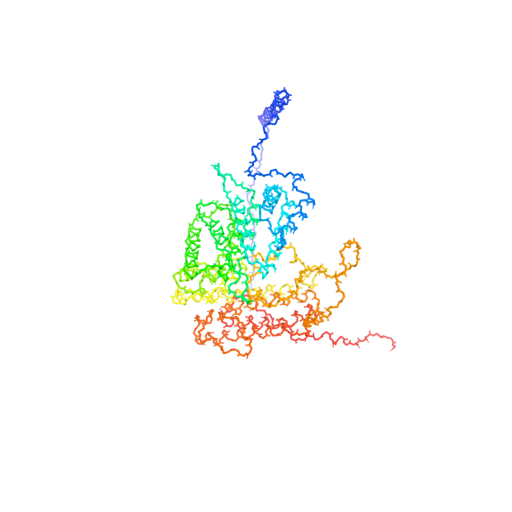 N N . VAL A 1 197 ? 15.110 5.780 -8.070 1.00 94.69 197 VAL A N 1
ATOM 1537 C CA . VAL A 1 197 ? 14.504 6.249 -9.320 1.00 94.69 197 VAL A CA 1
ATOM 1538 C C . VAL A 1 197 ? 13.096 5.681 -9.446 1.00 94.69 197 VAL A C 1
ATOM 1540 O O . VAL A 1 197 ? 12.187 6.409 -9.838 1.00 94.69 197 VAL A O 1
ATOM 1543 N N . ALA A 1 198 ? 12.885 4.424 -9.050 1.00 94.81 198 ALA A N 1
ATOM 1544 C CA . ALA A 1 198 ? 11.548 3.850 -8.976 1.00 94.81 198 ALA A CA 1
ATOM 1545 C C . ALA A 1 198 ? 10.664 4.567 -7.945 1.00 94.81 198 ALA A C 1
ATOM 1547 O O . ALA A 1 198 ? 9.527 4.907 -8.266 1.00 94.81 198 ALA A O 1
ATOM 1548 N N . THR A 1 199 ? 11.186 4.860 -6.745 1.00 95.31 199 THR A N 1
ATOM 1549 C CA . THR A 1 199 ? 10.468 5.646 -5.727 1.00 95.31 199 THR A CA 1
ATOM 1550 C C . THR A 1 199 ? 10.025 6.985 -6.306 1.00 95.31 199 THR A C 1
ATOM 1552 O O . THR A 1 199 ? 8.859 7.350 -6.191 1.00 95.31 199 THR A O 1
ATOM 1555 N N . LYS A 1 200 ? 10.933 7.693 -6.991 1.00 96.19 200 LYS A N 1
ATOM 1556 C CA . LYS A 1 200 ? 10.617 8.969 -7.634 1.00 96.19 200 LYS A CA 1
ATOM 1557 C C . LYS A 1 200 ? 9.506 8.825 -8.677 1.00 96.19 200 LYS A C 1
ATOM 1559 O O . LYS A 1 200 ? 8.563 9.601 -8.641 1.00 96.19 200 LYS A O 1
ATOM 1564 N N . LEU A 1 201 ? 9.582 7.830 -9.563 1.00 96.62 201 LEU A N 1
ATOM 1565 C CA . LEU A 1 201 ? 8.544 7.604 -10.575 1.00 96.62 201 LEU A CA 1
ATOM 1566 C C . LEU A 1 201 ? 7.165 7.372 -9.943 1.00 96.62 201 LEU A C 1
ATOM 1568 O O . LEU A 1 201 ? 6.176 7.904 -10.435 1.00 96.62 201 LEU A O 1
ATOM 1572 N N . LEU A 1 202 ? 7.091 6.614 -8.846 1.00 96.50 202 LEU A N 1
ATOM 1573 C CA . LEU A 1 202 ? 5.834 6.396 -8.124 1.00 96.50 202 LEU A CA 1
ATOM 1574 C C . LEU A 1 202 ? 5.319 7.677 -7.448 1.00 96.50 202 LEU A C 1
ATOM 1576 O O . LEU A 1 202 ? 4.112 7.897 -7.414 1.00 96.50 202 LEU A O 1
ATOM 1580 N N . LEU A 1 203 ? 6.211 8.528 -6.935 1.00 97.25 203 LEU A N 1
ATOM 1581 C CA . LEU A 1 203 ? 5.842 9.827 -6.363 1.00 97.25 203 LEU A CA 1
ATOM 1582 C C . LEU A 1 203 ? 5.356 10.822 -7.417 1.00 97.25 203 LEU A C 1
ATOM 1584 O O . LEU A 1 203 ? 4.408 11.558 -7.149 1.00 97.25 203 LEU A O 1
ATOM 1588 N N . ASP A 1 204 ? 5.974 10.824 -8.600 1.00 95.62 204 ASP A N 1
ATOM 1589 C CA . ASP A 1 204 ? 5.582 11.681 -9.721 1.00 95.62 204 ASP A CA 1
ATOM 1590 C C . ASP A 1 204 ? 4.135 11.355 -10.156 1.00 95.62 204 ASP A C 1
ATOM 1592 O O . ASP A 1 204 ? 3.352 12.264 -10.401 1.00 95.62 204 ASP A O 1
ATOM 1596 N N . LEU A 1 205 ? 3.712 10.081 -10.116 1.00 94.62 205 LEU A N 1
ATOM 1597 C CA . LEU A 1 205 ? 2.318 9.678 -10.395 1.00 94.62 205 LEU A CA 1
ATOM 1598 C C . LEU A 1 205 ? 1.285 10.210 -9.386 1.00 94.62 205 LEU A C 1
ATOM 1600 O O . LEU A 1 205 ? 0.085 10.170 -9.659 1.00 94.62 205 LEU A O 1
ATOM 1604 N N . LEU A 1 206 ? 1.731 10.663 -8.213 1.00 94.75 206 LEU A N 1
ATOM 1605 C CA . LEU A 1 206 ? 0.882 11.299 -7.207 1.00 94.75 206 LEU A CA 1
ATOM 1606 C C . LEU A 1 206 ? 0.916 12.827 -7.294 1.00 94.75 206 LEU A C 1
ATOM 1608 O O . LEU A 1 206 ? 0.142 13.472 -6.589 1.00 94.75 206 LEU A O 1
ATOM 1612 N N . ASP A 1 207 ? 1.805 13.415 -8.101 1.00 93.69 207 ASP A N 1
ATOM 1613 C CA . ASP A 1 207 ? 1.872 14.866 -8.258 1.00 93.69 207 ASP A CA 1
ATOM 1614 C C . ASP A 1 207 ? 0.562 15.363 -8.902 1.00 93.69 207 ASP A C 1
ATOM 1616 O O . ASP A 1 207 ? 0.217 14.940 -10.011 1.00 93.69 207 ASP A O 1
ATOM 1620 N N . PRO A 1 208 ? -0.182 16.277 -8.249 1.00 89.31 208 PRO A N 1
ATOM 1621 C CA . PRO A 1 208 ? -1.405 16.845 -8.811 1.00 89.31 208 PRO A CA 1
ATOM 1622 C C . PRO A 1 208 ? -1.222 17.449 -10.210 1.00 89.31 208 PRO A C 1
ATOM 1624 O O . PRO A 1 208 ? -2.177 17.495 -10.984 1.00 89.31 208 PRO A O 1
ATOM 1627 N N . LYS A 1 209 ? -0.007 17.900 -10.552 1.00 89.19 209 LYS A N 1
ATOM 1628 C CA . LYS A 1 209 ? 0.329 18.452 -11.873 1.00 89.19 209 LYS A CA 1
ATOM 1629 C C . LYS A 1 209 ? 0.295 17.406 -12.980 1.00 89.19 209 LYS A C 1
ATOM 1631 O O . LYS A 1 209 ? 0.011 17.756 -14.124 1.00 89.19 209 LYS A O 1
ATOM 1636 N N . GLU A 1 210 ? 0.544 16.140 -12.656 1.00 88.94 210 GLU A N 1
ATOM 1637 C CA . GLU A 1 210 ? 0.445 15.057 -13.632 1.00 88.94 210 GLU A CA 1
ATOM 1638 C C . GLU A 1 210 ? -1.016 14.732 -13.973 1.00 88.94 210 GLU A C 1
ATOM 1640 O O . GLU A 1 210 ? -1.280 14.168 -15.036 1.00 88.94 210 GLU A O 1
ATOM 1645 N N . ALA A 1 211 ? -1.981 15.161 -13.146 1.00 86.44 211 ALA A N 1
ATOM 1646 C CA . ALA A 1 211 ? -3.417 14.973 -13.371 1.00 86.44 211 ALA A CA 1
ATOM 1647 C C . ALA A 1 211 ? -3.771 13.513 -13.721 1.00 86.44 211 ALA A C 1
ATOM 1649 O O . ALA A 1 211 ? -4.514 13.230 -14.665 1.00 86.44 211 ALA A O 1
ATOM 1650 N N . GLU A 1 212 ? -3.179 12.579 -12.976 1.00 89.56 212 GLU A N 1
ATOM 1651 C CA . GLU A 1 212 ? -3.362 11.150 -13.186 1.00 89.56 212 GLU A CA 1
ATOM 1652 C C . GLU A 1 212 ? -4.759 10.669 -12.789 1.00 89.56 212 GLU A C 1
ATOM 1654 O O . GLU A 1 212 ? -5.433 11.238 -11.930 1.00 89.56 212 GLU A O 1
ATOM 1659 N N . ASN A 1 213 ? -5.198 9.579 -13.419 1.00 87.81 213 ASN A N 1
ATOM 1660 C CA . ASN A 1 213 ? -6.456 8.937 -13.049 1.00 87.81 213 ASN A CA 1
ATOM 1661 C C . ASN A 1 213 ? -6.325 8.143 -11.737 1.00 87.81 213 ASN A C 1
ATOM 1663 O O . ASN A 1 213 ? -5.237 7.714 -11.347 1.00 87.81 213 ASN A O 1
ATOM 1667 N N . ASP A 1 214 ? -7.465 7.868 -11.102 1.00 89.44 214 ASP A N 1
ATOM 1668 C CA . ASP A 1 214 ? -7.531 7.142 -9.829 1.00 89.44 214 ASP A CA 1
ATOM 1669 C C . ASP A 1 214 ? -6.858 5.760 -9.869 1.00 89.44 214 ASP A C 1
ATOM 1671 O O . ASP A 1 214 ? -6.312 5.325 -8.861 1.00 89.44 214 ASP A O 1
ATOM 1675 N N . GLY A 1 215 ? -6.847 5.076 -11.018 1.00 88.69 215 GLY A N 1
ATOM 1676 C CA . GLY A 1 215 ? -6.174 3.782 -11.171 1.00 88.69 215 GLY A CA 1
ATOM 1677 C C . GLY A 1 215 ? -4.648 3.889 -11.093 1.00 88.69 215 GLY A C 1
ATOM 1678 O O . GLY A 1 215 ? -3.998 3.060 -10.454 1.00 88.69 215 GLY A O 1
ATOM 1679 N N . MET A 1 216 ? -4.068 4.933 -11.687 1.00 92.00 216 MET A N 1
ATOM 1680 C CA . MET A 1 216 ? -2.634 5.224 -11.578 1.00 92.00 216 MET A CA 1
ATOM 1681 C C . MET A 1 216 ? -2.258 5.645 -10.155 1.00 92.00 216 MET A C 1
ATOM 1683 O O . MET A 1 216 ? -1.272 5.143 -9.616 1.00 92.00 216 MET A O 1
ATOM 1687 N N . ILE A 1 217 ? -3.084 6.482 -9.521 1.00 93.25 217 ILE A N 1
ATOM 1688 C CA . ILE A 1 217 ? -2.909 6.905 -8.124 1.00 93.25 217 ILE A CA 1
ATOM 1689 C C . ILE A 1 217 ? -2.976 5.692 -7.186 1.00 93.25 217 ILE A C 1
ATOM 1691 O O . ILE A 1 217 ? -2.077 5.493 -6.370 1.00 93.25 217 ILE A O 1
ATOM 1695 N N . ALA A 1 218 ? -3.989 4.833 -7.340 1.00 93.62 218 ALA A N 1
ATOM 1696 C CA . ALA A 1 218 ? -4.120 3.595 -6.572 1.00 93.62 218 ALA A CA 1
ATOM 1697 C C . ALA A 1 218 ? -2.904 2.679 -6.762 1.00 93.62 218 ALA A C 1
ATOM 1699 O O . ALA A 1 218 ? -2.398 2.105 -5.798 1.00 93.62 218 ALA A O 1
ATOM 1700 N N . THR A 1 219 ? -2.395 2.573 -7.992 1.00 92.25 219 THR A N 1
ATOM 1701 C CA . THR A 1 219 ? -1.195 1.780 -8.281 1.00 92.25 219 THR A CA 1
ATOM 1702 C C . THR A 1 219 ? 0.015 2.341 -7.536 1.00 92.25 219 THR A C 1
ATOM 1704 O O . THR A 1 219 ? 0.687 1.595 -6.831 1.00 92.25 219 THR A O 1
ATOM 1707 N N . ALA A 1 220 ? 0.268 3.650 -7.608 1.00 94.88 220 ALA A N 1
ATOM 1708 C CA . ALA A 1 220 ? 1.374 4.273 -6.883 1.00 94.88 220 ALA A CA 1
ATOM 1709 C C . ALA A 1 220 ? 1.270 4.050 -5.364 1.00 94.88 220 ALA A C 1
ATOM 1711 O O . ALA A 1 220 ? 2.225 3.582 -4.738 1.00 94.88 220 ALA A O 1
ATOM 1712 N N . LEU A 1 221 ? 0.087 4.284 -4.784 1.00 95.69 221 LEU A N 1
ATOM 1713 C CA . LEU A 1 221 ? -0.164 4.064 -3.358 1.00 95.69 221 LEU A CA 1
ATOM 1714 C C . LEU A 1 221 ? 0.004 2.597 -2.937 1.00 95.69 221 LEU A C 1
ATOM 1716 O O . LEU A 1 221 ? 0.395 2.344 -1.803 1.00 95.69 221 LEU A O 1
ATOM 1720 N N . SER A 1 222 ? -0.245 1.635 -3.826 1.00 93.31 222 SER A N 1
ATOM 1721 C CA . SER A 1 222 ? -0.092 0.205 -3.519 1.00 93.31 222 SER A CA 1
ATOM 1722 C C . SER A 1 222 ? 1.372 -0.246 -3.456 1.00 93.31 222 SER A C 1
ATOM 1724 O O . SER A 1 222 ? 1.683 -1.218 -2.773 1.00 93.31 222 SER A O 1
ATOM 1726 N N . TYR A 1 223 ? 2.283 0.434 -4.164 1.00 90.56 223 TYR A N 1
ATOM 1727 C CA . TYR A 1 223 ? 3.687 0.011 -4.268 1.00 90.56 223 TYR A CA 1
ATOM 1728 C C . TYR A 1 223 ? 4.668 0.853 -3.445 1.00 90.56 223 TYR A C 1
ATOM 1730 O O . TYR A 1 223 ? 5.712 0.332 -3.050 1.00 90.56 223 TYR A O 1
ATOM 1738 N N . LEU A 1 224 ? 4.339 2.107 -3.123 1.00 93.69 224 LEU A N 1
ATOM 1739 C CA . LEU A 1 224 ? 5.143 2.954 -2.232 1.00 93.69 224 LEU A CA 1
ATOM 1740 C C . LEU A 1 224 ? 5.394 2.380 -0.818 1.00 93.69 224 LEU A C 1
ATOM 1742 O O . LEU A 1 224 ? 6.518 2.546 -0.344 1.00 93.69 224 LEU A O 1
ATOM 1746 N N . PRO A 1 225 ? 4.466 1.645 -0.160 1.00 90.50 225 PRO A N 1
ATOM 1747 C CA . PRO A 1 225 ? 4.676 1.063 1.170 1.00 90.50 225 PRO A CA 1
ATOM 1748 C C . PRO A 1 225 ? 6.004 0.320 1.325 1.00 90.50 225 PRO A C 1
ATOM 1750 O O . PRO A 1 225 ? 6.750 0.514 2.286 1.00 90.50 225 PRO A O 1
ATOM 1753 N N . ARG A 1 226 ? 6.358 -0.480 0.318 1.00 85.62 226 ARG A N 1
ATOM 1754 C CA . ARG A 1 226 ? 7.618 -1.221 0.289 1.00 85.62 226 ARG A CA 1
ATOM 1755 C C . ARG A 1 226 ? 8.844 -0.304 0.331 1.00 85.62 226 ARG A C 1
ATOM 1757 O O . ARG A 1 226 ? 9.824 -0.638 0.992 1.00 85.62 226 ARG A O 1
ATOM 1764 N N . HIS A 1 227 ? 8.788 0.828 -0.367 1.00 88.50 227 HIS A N 1
ATOM 1765 C CA . HIS A 1 227 ? 9.875 1.809 -0.452 1.00 88.50 227 HIS A CA 1
ATOM 1766 C C . HIS A 1 227 ? 10.043 2.597 0.853 1.00 88.50 227 HIS A C 1
ATOM 1768 O O . HIS A 1 227 ? 11.121 3.128 1.097 1.00 88.50 227 HIS A O 1
ATOM 1774 N N . TRP A 1 228 ? 9.028 2.617 1.721 1.00 88.75 228 TRP A N 1
ATOM 1775 C CA . TRP A 1 228 ? 9.136 3.158 3.081 1.00 88.75 228 TRP A CA 1
ATOM 1776 C C . TRP A 1 228 ? 9.772 2.173 4.060 1.00 88.75 228 TRP A C 1
ATOM 1778 O O . TRP A 1 228 ? 10.533 2.589 4.928 1.00 88.75 228 TRP A O 1
ATOM 1788 N N . ILE A 1 229 ? 9.482 0.875 3.914 1.00 84.62 229 ILE A N 1
ATOM 1789 C CA . ILE A 1 229 ? 9.996 -0.174 4.810 1.00 84.62 229 ILE A CA 1
ATOM 1790 C C . ILE A 1 229 ? 11.448 -0.532 4.471 1.00 84.62 229 ILE A C 1
ATOM 1792 O O . ILE A 1 229 ? 12.279 -0.679 5.366 1.00 84.62 229 ILE A O 1
ATOM 1796 N N . TYR A 1 230 ? 11.759 -0.663 3.180 1.00 84.81 230 TYR A N 1
ATOM 1797 C CA . TYR A 1 230 ? 13.091 -1.007 2.679 1.00 84.81 230 TYR A CA 1
ATOM 1798 C C . TYR A 1 230 ? 13.600 0.084 1.734 1.00 84.81 230 TYR A C 1
ATOM 1800 O O . TYR A 1 230 ? 13.745 -0.160 0.533 1.00 84.81 230 TYR A O 1
ATOM 1808 N N . PRO A 1 231 ? 13.848 1.302 2.241 1.00 87.56 231 PRO A N 1
ATOM 1809 C CA . PRO A 1 231 ? 14.282 2.405 1.403 1.00 87.56 231 PRO A CA 1
ATOM 1810 C C . PRO A 1 231 ? 15.683 2.133 0.853 1.00 87.56 231 PRO A C 1
ATOM 1812 O O . PRO A 1 231 ? 16.602 1.779 1.588 1.00 87.56 231 PRO A O 1
ATOM 1815 N N . GLY A 1 232 ? 15.866 2.346 -0.449 1.00 88.06 232 GLY A N 1
ATOM 1816 C CA . GLY A 1 232 ? 17.193 2.456 -1.065 1.00 88.06 232 GLY A CA 1
ATOM 1817 C C . GLY A 1 232 ? 17.768 3.870 -1.020 1.00 88.06 232 GLY A C 1
ATOM 1818 O O . GLY A 1 232 ? 18.661 4.186 -1.811 1.00 88.06 232 GLY A O 1
ATOM 1819 N N . LEU A 1 233 ? 17.213 4.709 -0.144 1.00 90.00 233 LEU A N 1
ATOM 1820 C CA . LEU A 1 233 ? 17.559 6.102 0.114 1.00 90.0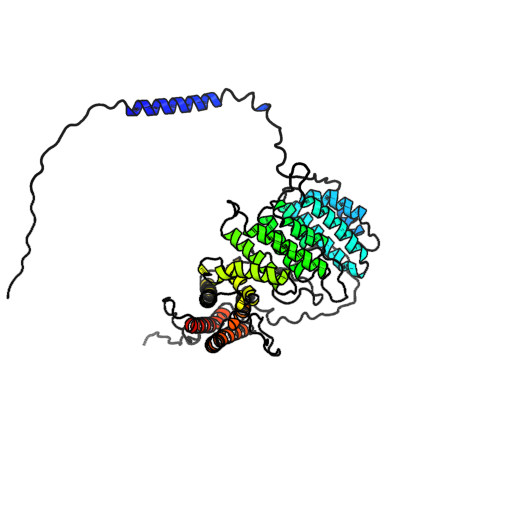0 233 LEU A CA 1
ATOM 1821 C C . LEU A 1 233 ? 18.260 6.202 1.473 1.00 90.00 233 LEU A C 1
ATOM 1823 O O . LEU A 1 233 ? 17.989 5.413 2.378 1.00 90.00 233 LEU A O 1
ATOM 1827 N N . ASP A 1 234 ? 19.135 7.191 1.625 1.00 91.62 234 ASP A N 1
ATOM 1828 C CA . ASP A 1 234 ? 19.626 7.589 2.942 1.00 91.62 234 ASP A CA 1
ATOM 1829 C C . ASP A 1 234 ? 18.524 8.312 3.742 1.00 91.62 234 ASP A C 1
ATOM 1831 O O . ASP A 1 234 ? 17.430 8.574 3.240 1.00 91.62 234 ASP A O 1
ATOM 1835 N N . ALA A 1 235 ? 18.797 8.639 5.008 1.00 91.25 235 ALA A N 1
ATOM 1836 C CA . ALA A 1 235 ? 17.798 9.259 5.881 1.00 91.25 235 ALA A CA 1
ATOM 1837 C C . ALA A 1 235 ? 17.274 10.600 5.330 1.00 91.25 235 ALA A C 1
ATOM 1839 O O . ALA A 1 235 ? 16.073 10.856 5.377 1.00 91.25 235 ALA A O 1
ATOM 1840 N N . ALA A 1 236 ? 18.153 11.437 4.767 1.00 94.31 236 ALA A N 1
ATOM 1841 C CA . ALA A 1 236 ? 17.768 12.727 4.196 1.00 94.31 236 ALA A CA 1
ATOM 1842 C C . ALA A 1 236 ? 16.942 12.567 2.908 1.00 94.31 236 ALA A C 1
ATOM 1844 O O . ALA A 1 236 ? 15.943 13.263 2.712 1.00 94.31 236 ALA A O 1
ATOM 1845 N N . GLY A 1 237 ? 17.330 11.634 2.036 1.00 95.25 237 GLY A N 1
ATOM 1846 C CA . GLY A 1 237 ? 16.591 11.294 0.827 1.00 95.25 237 GLY A CA 1
ATOM 1847 C C . GLY A 1 237 ? 15.217 10.708 1.136 1.00 95.25 237 GLY A C 1
ATOM 1848 O O . GLY A 1 237 ? 14.242 11.079 0.481 1.00 95.25 237 GLY A O 1
ATOM 1849 N N . LEU A 1 238 ? 15.119 9.855 2.158 1.00 95.12 238 LEU A N 1
ATOM 1850 C CA . LEU A 1 238 ? 13.852 9.300 2.624 1.00 95.12 238 LEU A CA 1
ATOM 1851 C C . LEU A 1 238 ? 12.928 10.391 3.181 1.00 95.12 238 LEU A C 1
ATOM 1853 O O . LEU A 1 238 ? 11.783 10.471 2.745 1.00 95.12 238 LEU A O 1
ATOM 1857 N N . GLU A 1 239 ? 13.424 11.265 4.063 1.00 95.88 239 GLU A N 1
ATOM 1858 C CA . GLU A 1 239 ? 12.638 12.377 4.626 1.00 95.88 239 GLU A CA 1
ATOM 1859 C C . GLU A 1 239 ? 12.092 13.286 3.513 1.00 95.88 239 GLU A C 1
ATOM 1861 O O . GLU A 1 239 ? 10.921 13.674 3.520 1.00 95.88 239 GLU A O 1
ATOM 1866 N N . LYS A 1 240 ? 12.915 13.581 2.498 1.00 97.12 240 LYS A N 1
ATOM 1867 C CA . LYS A 1 240 ? 12.499 14.372 1.334 1.00 97.12 240 LYS A CA 1
ATOM 1868 C C . LYS A 1 240 ? 11.420 13.660 0.511 1.00 97.12 240 LYS A C 1
ATOM 1870 O O . LYS A 1 240 ? 10.436 14.293 0.130 1.00 97.12 240 LYS A O 1
ATOM 1875 N N . ALA A 1 241 ? 11.594 12.367 0.238 1.00 97.56 241 ALA A N 1
ATOM 1876 C CA . ALA A 1 241 ? 10.634 11.563 -0.519 1.00 97.56 241 ALA A CA 1
ATOM 1877 C C . ALA A 1 241 ? 9.281 11.460 0.207 1.00 97.56 241 ALA A C 1
ATOM 1879 O O . ALA A 1 241 ? 8.230 11.634 -0.408 1.00 97.56 241 ALA A O 1
ATOM 1880 N N . GLN A 1 242 ? 9.305 11.251 1.524 1.00 98.00 242 GLN A N 1
ATOM 1881 C CA . GLN A 1 242 ? 8.106 11.228 2.361 1.00 98.00 242 GLN A CA 1
ATOM 1882 C C . GLN A 1 242 ? 7.438 12.610 2.425 1.00 98.00 242 GLN A C 1
ATOM 1884 O O . GLN A 1 242 ? 6.226 12.712 2.282 1.00 98.00 242 GLN A O 1
ATOM 1889 N N . SER A 1 243 ? 8.206 13.695 2.541 1.00 97.62 243 SER A N 1
ATOM 1890 C CA . SER A 1 243 ? 7.663 15.065 2.510 1.00 97.62 243 SER A CA 1
ATOM 1891 C C . SER A 1 243 ? 6.983 15.401 1.175 1.00 97.62 243 SER A C 1
ATOM 1893 O O . SER A 1 243 ? 5.917 16.024 1.152 1.00 97.62 243 SER A O 1
ATOM 1895 N N . GLN A 1 244 ? 7.562 14.957 0.052 1.00 97.88 244 GLN A N 1
ATOM 1896 C CA . GLN A 1 244 ? 6.934 15.063 -1.268 1.00 97.88 244 GLN A CA 1
ATOM 1897 C C . GLN A 1 244 ? 5.628 14.260 -1.319 1.00 97.88 244 GLN A C 1
ATOM 1899 O O . GLN A 1 244 ? 4.603 14.799 -1.734 1.00 97.88 244 GLN A O 1
ATOM 1904 N N . PHE A 1 245 ? 5.639 13.009 -0.843 1.00 98.44 245 PHE A N 1
ATOM 1905 C CA . PHE A 1 245 ? 4.436 12.178 -0.743 1.00 98.44 245 PHE A CA 1
ATOM 1906 C C . PHE A 1 245 ? 3.315 12.883 0.031 1.00 98.44 245 PHE A C 1
ATOM 1908 O O . PHE A 1 245 ? 2.187 12.963 -0.451 1.00 98.44 245 PHE A O 1
ATOM 1915 N N . LEU A 1 246 ? 3.628 13.433 1.205 1.00 98.12 246 LEU A N 1
ATOM 1916 C CA . LEU A 1 246 ? 2.655 14.090 2.080 1.00 98.12 246 LEU A CA 1
ATOM 1917 C C . LEU A 1 246 ? 2.103 15.374 1.461 1.00 98.12 246 LEU A C 1
ATOM 1919 O O . LEU A 1 246 ? 0.908 15.639 1.563 1.00 98.12 246 LEU A O 1
ATOM 1923 N N . THR A 1 247 ? 2.942 16.138 0.760 1.00 97.50 247 THR A N 1
ATOM 1924 C CA . THR A 1 247 ? 2.513 17.336 0.027 1.00 97.50 247 THR A CA 1
ATOM 1925 C C . THR A 1 247 ? 1.540 16.970 -1.098 1.00 97.50 247 THR A C 1
ATOM 1927 O O . THR A 1 247 ? 0.468 17.568 -1.210 1.00 97.50 247 THR A O 1
ATOM 1930 N N . ASN A 1 248 ? 1.871 15.947 -1.889 1.00 96.94 248 ASN A N 1
ATOM 1931 C CA . ASN A 1 248 ? 1.025 15.452 -2.975 1.00 96.94 248 ASN A CA 1
ATOM 1932 C C . ASN A 1 248 ? -0.305 14.906 -2.443 1.00 96.94 248 ASN A C 1
ATOM 1934 O O . ASN A 1 248 ? -1.374 15.226 -2.965 1.00 96.94 248 ASN A O 1
ATOM 1938 N N . LEU A 1 249 ? -0.256 14.141 -1.352 1.00 96.25 249 LEU A N 1
ATOM 1939 C CA . LEU A 1 249 ? -1.443 13.597 -0.710 1.00 96.25 249 LEU A CA 1
ATOM 1940 C C . LEU A 1 249 ? -2.335 14.695 -0.116 1.00 96.25 249 LEU A C 1
ATOM 1942 O O . LEU A 1 249 ? -3.554 14.640 -0.263 1.00 96.25 249 LEU A O 1
ATOM 1946 N N . GLN A 1 250 ? -1.754 15.716 0.516 1.00 95.19 250 GLN A N 1
ATOM 1947 C CA . GLN A 1 250 ? -2.512 16.851 1.038 1.00 95.19 250 GLN A CA 1
ATOM 1948 C C . GLN A 1 250 ? -3.247 17.575 -0.091 1.00 95.19 250 GLN A C 1
ATOM 1950 O O . GLN A 1 250 ? -4.435 17.867 0.042 1.00 95.19 250 GLN A O 1
ATOM 1955 N N . ALA A 1 251 ? -2.566 17.819 -1.214 1.00 93.75 251 ALA A N 1
ATOM 1956 C CA . ALA A 1 251 ? -3.170 18.423 -2.395 1.00 93.75 251 ALA A CA 1
ATOM 1957 C C . ALA A 1 251 ? -4.294 17.549 -2.978 1.00 93.75 251 ALA A C 1
ATOM 1959 O O . ALA A 1 251 ? -5.359 18.063 -3.316 1.00 93.75 251 ALA A O 1
ATOM 1960 N N . PHE A 1 252 ? -4.104 16.228 -3.022 1.00 91.75 252 PHE A N 1
ATOM 1961 C CA . PHE A 1 252 ? -5.139 15.287 -3.441 1.00 91.75 252 PHE A CA 1
ATOM 1962 C C . PHE A 1 252 ? -6.384 15.356 -2.540 1.00 91.75 252 PHE A C 1
ATOM 1964 O O . PHE A 1 252 ? -7.502 15.420 -3.050 1.00 91.75 252 PHE A O 1
ATOM 1971 N N . LEU A 1 253 ? -6.212 15.378 -1.214 1.00 90.44 253 LEU A N 1
ATOM 1972 C CA . LEU A 1 253 ? -7.323 15.375 -0.252 1.00 90.44 253 LEU A CA 1
ATOM 1973 C C . LEU A 1 253 ? -8.155 16.665 -0.277 1.00 90.44 253 LEU A C 1
ATOM 1975 O O . LEU A 1 253 ? -9.351 16.613 0.001 1.00 90.44 253 LEU A O 1
ATOM 1979 N N . VAL A 1 254 ? -7.543 17.809 -0.603 1.00 89.88 254 VAL A N 1
ATOM 1980 C CA . VAL A 1 254 ? -8.255 19.098 -0.721 1.00 89.88 254 VAL A CA 1
ATOM 1981 C C . VAL A 1 254 ? -8.802 19.355 -2.124 1.00 89.88 254 VAL A C 1
ATOM 1983 O O . VAL A 1 254 ? -9.665 20.215 -2.295 1.00 89.88 254 VAL A O 1
ATOM 1986 N N . SER A 1 255 ? -8.298 18.640 -3.133 1.00 87.38 255 SER A N 1
ATOM 1987 C CA . SER A 1 255 ? -8.770 18.773 -4.508 1.00 87.38 255 SER A CA 1
ATOM 1988 C C . SER A 1 255 ? -10.232 18.347 -4.639 1.00 87.38 255 SER A C 1
ATOM 1990 O O . SER A 1 255 ? -10.723 17.470 -3.922 1.00 87.38 255 SER A O 1
ATOM 1992 N N . GLN A 1 256 ? -10.949 18.962 -5.581 1.00 83.88 256 GLN A N 1
ATOM 1993 C CA . GLN A 1 256 ? -12.311 18.544 -5.873 1.00 83.88 256 GLN A CA 1
ATOM 1994 C C . GLN A 1 256 ? -12.295 17.106 -6.397 1.00 83.88 256 GLN A C 1
ATOM 1996 O O . GLN A 1 256 ? -11.713 16.809 -7.441 1.00 83.88 256 GLN A O 1
ATOM 2001 N N . LYS A 1 257 ? -12.979 16.220 -5.671 1.00 87.31 257 LYS A N 1
ATOM 2002 C CA . LYS A 1 257 ? -13.172 14.827 -6.065 1.00 87.31 257 LYS A CA 1
ATOM 2003 C C . LYS A 1 257 ? -13.722 14.750 -7.504 1.00 87.31 257 LYS A C 1
ATOM 2005 O O . LYS A 1 257 ? -14.756 15.371 -7.770 1.00 87.31 257 LYS A O 1
ATOM 2010 N N . PRO A 1 258 ? -13.102 13.972 -8.414 1.00 86.19 258 PRO A N 1
ATOM 2011 C CA . PRO A 1 258 ? -13.623 13.779 -9.764 1.00 86.19 258 PRO A CA 1
ATOM 2012 C C . PRO A 1 258 ? -15.051 13.229 -9.741 1.00 86.19 258 PRO A C 1
ATOM 2014 O O . PRO A 1 258 ? -15.354 12.323 -8.964 1.00 86.19 258 PRO A O 1
ATOM 2017 N N . ALA A 1 259 ? -15.918 13.716 -10.634 1.00 86.31 259 ALA A N 1
ATOM 2018 C CA . ALA A 1 259 ? -17.320 13.287 -10.696 1.00 86.31 259 ALA A CA 1
ATOM 2019 C C . ALA A 1 259 ? -17.480 11.773 -10.942 1.00 86.31 259 ALA A C 1
ATOM 2021 O O . ALA A 1 259 ? -18.440 11.166 -10.476 1.00 86.31 259 ALA A O 1
ATOM 2022 N N . ALA A 1 260 ? -16.520 11.161 -11.642 1.00 86.69 260 ALA A N 1
ATOM 2023 C CA . ALA A 1 260 ? -16.496 9.727 -11.912 1.00 86.69 260 ALA A CA 1
ATOM 2024 C C . ALA A 1 260 ? -16.087 8.872 -10.697 1.00 86.69 260 ALA A C 1
ATOM 2026 O O . ALA A 1 260 ? -16.322 7.665 -10.704 1.00 86.69 260 ALA A O 1
ATOM 2027 N N . ARG A 1 261 ? -15.484 9.461 -9.652 1.00 91.94 261 ARG A N 1
ATOM 2028 C CA . ARG A 1 261 ? -15.056 8.713 -8.466 1.00 91.94 261 ARG A CA 1
ATOM 2029 C C . ARG A 1 261 ? -16.270 8.435 -7.582 1.00 91.94 261 ARG A C 1
ATOM 2031 O O . ARG A 1 261 ? -16.768 9.316 -6.874 1.00 91.94 261 ARG A O 1
ATOM 2038 N N . GLY A 1 262 ? -16.732 7.189 -7.588 1.00 92.19 262 GLY A N 1
ATOM 2039 C CA . GLY A 1 262 ? -17.791 6.722 -6.704 1.00 92.19 262 GLY A CA 1
ATOM 2040 C C . GLY A 1 262 ? -17.350 6.663 -5.239 1.00 92.19 262 GLY A C 1
ATOM 2041 O O . GLY A 1 262 ? -16.255 7.083 -4.852 1.00 92.19 262 GLY A O 1
ATOM 2042 N N . LYS A 1 263 ? -18.251 6.209 -4.365 1.00 91.69 263 LYS A N 1
ATOM 2043 C CA . LYS A 1 263 ? -17.944 6.064 -2.934 1.00 91.69 263 LYS A CA 1
ATOM 2044 C C . LYS A 1 263 ? -16.923 4.950 -2.689 1.00 91.69 263 LYS A C 1
ATOM 2046 O O . LYS A 1 263 ? -16.018 5.136 -1.889 1.00 91.69 263 LYS A O 1
ATOM 2051 N N . LYS A 1 264 ? -17.057 3.817 -3.385 1.00 91.00 264 LYS A N 1
ATOM 2052 C CA . LYS A 1 264 ? -16.185 2.649 -3.193 1.00 91.00 264 LYS A CA 1
ATOM 2053 C C . LYS A 1 264 ? -14.745 2.954 -3.597 1.00 91.00 264 LYS A C 1
ATOM 2055 O O . LYS A 1 264 ? -13.825 2.612 -2.870 1.00 91.00 264 LYS A O 1
ATOM 2060 N N . GLU A 1 265 ? -14.568 3.637 -4.720 1.00 91.56 265 GLU A N 1
ATOM 2061 C CA . GLU A 1 265 ? -13.264 4.028 -5.252 1.00 91.56 265 GLU A CA 1
ATOM 2062 C C . GLU A 1 265 ? -12.580 5.044 -4.326 1.00 91.56 265 GLU A C 1
ATOM 2064 O O . GLU A 1 265 ? -11.388 4.942 -4.059 1.00 91.56 265 GLU A O 1
ATOM 2069 N N . ASP A 1 266 ? -13.348 5.988 -3.773 1.00 92.81 266 ASP A N 1
ATOM 2070 C CA . ASP A 1 266 ? -12.853 6.957 -2.789 1.00 92.81 266 ASP A CA 1
ATOM 2071 C C . ASP A 1 266 ? -12.378 6.301 -1.492 1.00 92.81 266 ASP A C 1
ATOM 2073 O O . ASP A 1 266 ? -11.305 6.621 -0.983 1.00 92.81 266 ASP A O 1
ATOM 2077 N N . GLU A 1 267 ? -13.165 5.364 -0.965 1.00 93.94 267 GLU A N 1
ATOM 2078 C CA . GLU A 1 267 ? -12.803 4.629 0.245 1.00 93.94 267 GLU A CA 1
ATOM 2079 C C . GLU A 1 267 ? -11.612 3.695 0.016 1.00 93.94 267 GLU A C 1
ATOM 2081 O O . GLU A 1 267 ? -10.752 3.596 0.887 1.00 93.94 267 GLU A O 1
ATOM 2086 N N . TYR A 1 268 ? -11.508 3.086 -1.168 1.00 93.38 268 TYR A N 1
ATOM 2087 C CA . TYR A 1 268 ? -10.356 2.271 -1.544 1.00 93.38 268 TYR A CA 1
ATOM 2088 C C . TYR A 1 268 ? -9.062 3.096 -1.620 1.00 93.38 268 TYR A C 1
ATOM 2090 O O . TYR A 1 268 ? -8.032 2.695 -1.081 1.00 93.38 268 TYR A O 1
ATOM 2098 N N . LEU A 1 269 ? -9.105 4.295 -2.211 1.00 94.44 269 LEU A N 1
ATOM 2099 C CA . LEU A 1 269 ? -7.948 5.196 -2.213 1.00 94.44 269 LEU A CA 1
ATOM 2100 C C . LEU A 1 269 ? -7.554 5.616 -0.791 1.00 94.44 269 LEU A C 1
ATOM 2102 O O . LEU A 1 269 ? -6.367 5.618 -0.469 1.00 94.44 269 LEU A O 1
ATOM 2106 N N . LYS A 1 270 ? -8.528 5.908 0.081 1.00 95.19 270 LYS A N 1
ATOM 2107 C CA . LYS A 1 270 ? -8.272 6.218 1.498 1.00 95.19 270 LYS A CA 1
ATOM 2108 C C . LYS A 1 270 ? -7.620 5.056 2.241 1.00 95.19 270 LYS A C 1
ATOM 2110 O O . LYS A 1 270 ? -6.707 5.296 3.024 1.00 95.19 270 LYS A O 1
ATOM 2115 N N . GLU A 1 271 ? -8.031 3.818 1.978 1.00 94.00 271 GLU A N 1
ATOM 2116 C CA . GLU A 1 271 ? -7.375 2.626 2.530 1.00 94.00 271 GLU A CA 1
ATOM 2117 C C . GLU A 1 271 ? -5.882 2.587 2.163 1.00 94.00 271 GLU A C 1
ATOM 2119 O O . GLU A 1 271 ? -5.031 2.432 3.043 1.00 94.00 271 GLU A O 1
ATOM 2124 N N . LEU A 1 272 ? -5.551 2.803 0.888 1.00 94.94 272 LEU A N 1
ATOM 2125 C CA . LEU A 1 272 ? -4.159 2.800 0.431 1.00 94.94 272 LEU A CA 1
ATOM 2126 C C . LEU A 1 272 ? -3.352 3.981 1.006 1.00 94.94 272 LEU A C 1
ATOM 2128 O O . LEU A 1 272 ? -2.161 3.852 1.304 1.00 94.94 272 LEU A O 1
ATOM 2132 N N . MET A 1 273 ? -3.990 5.138 1.207 1.00 96.69 273 MET A N 1
ATOM 2133 C CA . MET A 1 273 ? -3.372 6.297 1.867 1.00 96.69 273 MET A CA 1
ATOM 2134 C C . MET A 1 273 ? -3.059 6.011 3.331 1.00 96.69 273 MET A C 1
ATOM 2136 O O . MET A 1 273 ? -1.951 6.304 3.777 1.00 96.69 273 MET A O 1
ATOM 2140 N N . ILE A 1 274 ? -4.007 5.419 4.064 1.00 94.62 274 ILE A N 1
ATOM 2141 C CA . ILE A 1 274 ? -3.841 5.035 5.471 1.00 94.62 274 ILE A CA 1
ATOM 2142 C C . ILE A 1 274 ? -2.611 4.140 5.633 1.00 94.62 274 ILE A C 1
ATOM 2144 O O . ILE A 1 274 ? -1.816 4.362 6.543 1.00 94.62 274 ILE A O 1
ATOM 2148 N N . GLU A 1 275 ? -2.408 3.174 4.738 1.00 90.69 275 GLU A N 1
ATOM 2149 C CA . GLU A 1 275 ? -1.253 2.276 4.789 1.00 90.69 275 GLU A CA 1
ATOM 2150 C C . GLU A 1 275 ? 0.083 3.022 4.666 1.00 90.69 275 GLU A C 1
ATOM 2152 O O . GLU A 1 275 ? 0.962 2.866 5.515 1.00 90.69 275 GLU A O 1
ATOM 2157 N N . ASN A 1 276 ? 0.213 3.899 3.668 1.00 95.12 276 ASN A N 1
ATOM 2158 C CA . ASN A 1 276 ? 1.413 4.719 3.490 1.00 95.12 276 ASN A CA 1
ATOM 2159 C C . ASN A 1 276 ? 1.647 5.656 4.682 1.00 95.12 276 ASN A C 1
ATOM 2161 O O . ASN A 1 276 ? 2.754 5.719 5.214 1.00 95.12 276 ASN A O 1
ATOM 2165 N N . LEU A 1 277 ? 0.599 6.351 5.130 1.00 95.62 277 LEU A N 1
ATOM 2166 C CA . LEU A 1 277 ? 0.665 7.267 6.267 1.00 95.62 277 LEU A CA 1
ATOM 2167 C C . LEU A 1 277 ? 1.063 6.553 7.561 1.00 95.62 277 LEU A C 1
ATOM 2169 O O . LEU A 1 277 ? 1.849 7.091 8.332 1.00 95.62 277 LEU A O 1
ATOM 2173 N N . THR A 1 278 ? 0.577 5.330 7.775 1.00 89.62 278 THR A N 1
ATOM 2174 C CA . THR A 1 278 ? 0.940 4.505 8.937 1.00 89.62 278 THR A CA 1
ATOM 2175 C C . THR A 1 278 ? 2.425 4.164 8.921 1.00 89.62 278 THR A C 1
ATOM 2177 O O . THR A 1 278 ? 3.101 4.307 9.937 1.00 89.62 278 THR A O 1
ATOM 2180 N N . LEU A 1 279 ? 2.955 3.748 7.766 1.00 89.19 279 LEU A N 1
ATOM 2181 C CA . LEU A 1 279 ? 4.368 3.391 7.624 1.00 89.19 279 LEU A CA 1
ATOM 2182 C C . LEU A 1 279 ? 5.297 4.594 7.809 1.00 89.19 279 LEU A C 1
ATOM 2184 O O . LEU A 1 279 ? 6.326 4.470 8.468 1.00 89.19 279 LEU A O 1
ATOM 2188 N N . ILE A 1 280 ? 4.925 5.759 7.277 1.00 92.88 280 ILE A N 1
ATOM 2189 C CA . ILE A 1 280 ? 5.685 7.003 7.466 1.00 92.88 280 ILE A CA 1
ATOM 2190 C C . ILE A 1 280 ? 5.577 7.482 8.922 1.00 92.88 280 ILE A C 1
ATOM 2192 O O . ILE A 1 280 ? 6.573 7.879 9.525 1.00 92.88 280 ILE A O 1
ATOM 2196 N N . GLY A 1 281 ? 4.384 7.396 9.515 1.00 89.31 281 GLY A N 1
ATOM 2197 C CA . GLY A 1 281 ? 4.097 7.815 10.889 1.00 89.31 281 GLY A CA 1
ATOM 2198 C C . GLY A 1 281 ? 4.860 7.039 11.967 1.00 89.31 281 GLY A C 1
ATOM 2199 O O . GLY A 1 281 ? 5.115 7.591 13.039 1.00 89.31 281 GLY A O 1
ATOM 2200 N N . LEU A 1 282 ? 5.287 5.804 11.667 1.00 85.06 282 LEU A N 1
ATOM 2201 C CA . LEU A 1 282 ? 6.173 4.983 12.509 1.00 85.06 282 LEU A CA 1
ATOM 2202 C C . LEU A 1 282 ? 7.623 5.501 12.572 1.00 85.06 282 LEU A C 1
ATOM 2204 O O . LEU A 1 282 ? 8.397 5.058 13.424 1.00 85.06 282 LEU A O 1
ATOM 2208 N N . GLY A 1 283 ? 8.007 6.390 11.653 1.00 85.75 283 GLY A N 1
ATOM 2209 C CA . GLY A 1 283 ? 9.347 6.954 11.556 1.00 85.75 283 GLY A CA 1
ATOM 2210 C C . GLY A 1 283 ? 9.663 8.016 12.615 1.00 85.75 283 GLY A C 1
ATOM 2211 O O . GLY A 1 283 ? 8.973 8.196 13.619 1.00 85.75 283 GLY A O 1
ATOM 2212 N N . LYS A 1 284 ? 10.750 8.751 12.375 1.00 82.88 284 LYS A N 1
ATOM 2213 C CA . LYS A 1 284 ? 11.170 9.926 13.153 1.00 82.88 284 LYS A CA 1
ATOM 2214 C C . LYS A 1 284 ? 11.349 11.086 12.179 1.00 82.88 284 LYS A C 1
ATOM 2216 O O . LYS A 1 284 ? 11.782 10.842 11.064 1.00 82.88 284 LYS A O 1
ATOM 2221 N N . GLY A 1 285 ? 11.076 12.316 12.605 1.00 90.12 285 GLY A N 1
ATOM 2222 C CA . GLY A 1 285 ? 11.237 13.506 11.758 1.00 90.12 285 GLY A CA 1
ATOM 2223 C C . GLY A 1 285 ? 9.953 14.316 11.616 1.00 90.12 285 GLY A C 1
ATOM 2224 O O . GLY A 1 285 ? 8.966 14.059 12.312 1.00 90.12 285 GLY A O 1
ATOM 2225 N N . GLU A 1 286 ? 9.981 15.310 10.732 1.00 93.88 286 GLU A N 1
ATOM 2226 C CA . GLU A 1 286 ? 8.827 16.169 10.457 1.00 93.88 286 GLU A CA 1
ATOM 2227 C C . GLU A 1 286 ? 7.826 15.455 9.548 1.00 93.88 286 GLU A C 1
ATOM 2229 O O . GLU A 1 286 ? 6.621 15.526 9.801 1.00 93.88 286 GLU A O 1
ATOM 2234 N N . ALA A 1 287 ? 8.306 14.662 8.583 1.00 94.50 287 ALA A N 1
ATOM 2235 C CA . ALA A 1 287 ? 7.448 13.837 7.739 1.00 94.50 287 ALA A CA 1
ATOM 2236 C C . ALA A 1 287 ? 6.591 12.872 8.577 1.00 94.50 287 ALA A C 1
ATOM 2238 O O . ALA A 1 287 ? 5.381 12.781 8.380 1.00 94.50 287 ALA A O 1
ATOM 2239 N N . ALA A 1 288 ? 7.175 12.215 9.585 1.00 92.44 288 ALA A N 1
ATOM 2240 C CA . ALA A 1 288 ? 6.433 11.334 10.491 1.00 92.44 288 ALA A CA 1
ATOM 2241 C C . ALA A 1 288 ? 5.351 12.084 11.295 1.00 92.44 288 ALA A C 1
ATOM 2243 O O . ALA A 1 288 ? 4.235 11.587 11.458 1.00 92.44 288 ALA A O 1
ATOM 2244 N N . LYS A 1 289 ? 5.639 13.301 11.784 1.00 91.81 289 LYS A N 1
ATOM 2245 C CA . LYS A 1 289 ? 4.650 14.129 12.505 1.00 91.81 289 LYS A CA 1
ATOM 2246 C C . LYS A 1 289 ? 3.494 14.540 11.594 1.00 91.81 289 LYS A C 1
ATOM 2248 O O . LYS A 1 289 ? 2.335 14.387 11.977 1.00 91.81 289 LYS A O 1
ATOM 2253 N N . GLN A 1 290 ? 3.804 15.021 10.391 1.00 93.94 290 GLN A N 1
ATOM 2254 C CA . GLN A 1 290 ? 2.801 15.410 9.405 1.00 93.94 290 GLN A CA 1
ATOM 2255 C C . GLN A 1 290 ? 1.955 14.206 8.966 1.00 93.94 290 GLN A C 1
ATOM 2257 O O . GLN A 1 290 ? 0.731 14.312 8.920 1.00 93.94 290 GLN A O 1
ATOM 2262 N N . ALA A 1 291 ? 2.578 13.047 8.728 1.00 94.44 291 ALA A N 1
ATOM 2263 C CA . ALA A 1 291 ? 1.874 11.813 8.390 1.00 94.44 291 ALA A CA 1
ATOM 2264 C C . ALA A 1 291 ? 0.875 11.402 9.478 1.00 94.44 291 ALA A C 1
ATOM 2266 O O . ALA A 1 291 ? -0.272 11.105 9.162 1.00 94.44 291 ALA A O 1
ATOM 2267 N N . ASN A 1 292 ? 1.273 11.453 10.754 1.00 90.88 292 ASN A N 1
ATOM 2268 C CA . ASN A 1 292 ? 0.384 11.139 11.877 1.00 90.88 292 ASN A CA 1
ATOM 2269 C C . ASN A 1 292 ? -0.809 12.109 11.971 1.00 90.88 292 ASN A C 1
ATOM 2271 O O . ASN A 1 292 ? -1.934 11.675 12.218 1.00 90.88 292 ASN A O 1
ATOM 2275 N N . SER A 1 293 ? -0.594 13.402 11.708 1.00 90.88 293 SER A N 1
ATOM 2276 C CA . SER A 1 293 ? -1.675 14.397 11.666 1.00 90.88 293 SER A CA 1
ATOM 2277 C C . SER A 1 293 ? -2.660 14.134 10.517 1.00 90.88 293 SER A C 1
ATOM 2279 O O . SER A 1 293 ? -3.873 14.095 10.731 1.00 90.88 293 SER A O 1
ATOM 2281 N N . MET A 1 294 ? -2.153 13.875 9.307 1.00 94.00 294 MET A N 1
ATOM 2282 C CA . MET A 1 294 ? -2.987 13.531 8.149 1.00 94.00 294 MET A CA 1
ATOM 2283 C C . MET A 1 294 ? -3.739 12.213 8.359 1.00 94.00 294 MET A C 1
ATOM 2285 O O . MET A 1 294 ? -4.919 12.115 8.026 1.00 94.00 294 MET A O 1
ATOM 2289 N N . LEU A 1 295 ? -3.076 11.215 8.951 1.00 93.38 295 LEU A N 1
ATOM 2290 C CA . LEU A 1 295 ? -3.669 9.926 9.289 1.00 93.38 295 LEU A CA 1
ATOM 2291 C C . LEU A 1 295 ? -4.874 10.109 10.212 1.00 93.38 295 LEU A C 1
ATOM 2293 O O . LEU A 1 295 ? -5.949 9.600 9.899 1.00 93.38 295 LEU A O 1
ATOM 2297 N N . ALA A 1 296 ? -4.726 10.885 11.291 1.00 90.75 296 ALA A N 1
ATOM 2298 C CA . ALA A 1 296 ? -5.819 11.201 12.207 1.00 90.75 296 ALA A CA 1
ATOM 2299 C C . ALA A 1 296 ? -7.013 11.843 11.477 1.00 90.75 296 ALA A C 1
ATOM 2301 O O . ALA A 1 296 ? -8.155 11.438 11.697 1.00 90.75 296 ALA A O 1
ATOM 2302 N N . GLY A 1 297 ? -6.750 12.771 10.549 1.00 91.62 297 GLY A N 1
ATOM 2303 C CA . GLY A 1 297 ? -7.781 13.418 9.731 1.00 91.62 297 GLY A CA 1
ATOM 2304 C C . GLY A 1 297 ? -8.601 12.457 8.860 1.00 91.62 297 GLY A C 1
ATOM 2305 O O . GLY A 1 297 ? -9.766 12.737 8.580 1.00 91.62 297 GLY A O 1
ATOM 2306 N N . ILE A 1 298 ? -8.029 11.314 8.462 1.00 93.62 298 ILE A N 1
ATOM 2307 C CA . ILE A 1 298 ? -8.734 10.278 7.694 1.00 93.62 298 ILE A CA 1
ATOM 2308 C C . ILE A 1 298 ? -9.436 9.283 8.624 1.00 93.62 298 ILE A C 1
ATOM 2310 O O . ILE A 1 298 ? -10.608 8.974 8.411 1.00 93.62 298 ILE A O 1
ATOM 2314 N N . ILE A 1 299 ? -8.742 8.768 9.644 1.00 92.62 299 ILE A N 1
ATOM 2315 C CA . ILE A 1 299 ? -9.239 7.617 10.412 1.00 92.62 299 ILE A CA 1
ATOM 2316 C C . ILE A 1 299 ? -10.238 8.000 11.504 1.00 92.62 299 ILE A C 1
ATOM 2318 O O . ILE A 1 299 ? -11.144 7.220 11.784 1.00 92.62 299 ILE A O 1
ATOM 2322 N N . VAL A 1 300 ? -10.128 9.188 12.112 1.00 91.62 300 VAL A N 1
ATOM 2323 C CA . VAL A 1 300 ? -11.035 9.604 13.198 1.00 91.62 300 VAL A CA 1
ATOM 2324 C C . VAL A 1 300 ? -12.493 9.659 12.726 1.00 91.62 300 VAL A C 1
ATOM 2326 O O . VAL A 1 300 ? -13.334 9.040 13.380 1.00 91.62 300 VAL A O 1
ATOM 2329 N N . PRO A 1 301 ? -12.835 10.305 11.589 1.00 92.75 301 PRO A N 1
ATOM 2330 C CA . PRO A 1 301 ? -14.202 10.274 11.070 1.00 92.75 301 PRO A CA 1
ATOM 2331 C C . PRO A 1 301 ? -14.719 8.851 10.824 1.00 92.75 301 PRO A C 1
ATOM 2333 O O . PRO A 1 301 ? -15.860 8.550 11.168 1.00 92.75 301 PRO A O 1
ATOM 2336 N N . VAL A 1 302 ? -13.865 7.968 10.291 1.00 93.69 302 VAL A N 1
ATOM 2337 C CA . VAL A 1 302 ? -14.227 6.572 10.010 1.00 93.69 302 VAL A CA 1
ATOM 2338 C C . VAL A 1 302 ? -14.535 5.815 11.299 1.00 93.69 302 VAL A C 1
ATOM 2340 O O . VAL A 1 302 ? -15.542 5.119 11.372 1.00 93.69 302 VAL A O 1
ATOM 2343 N N . LEU A 1 303 ? -13.703 5.967 12.330 1.00 91.19 303 LEU A N 1
ATOM 2344 C CA . LEU A 1 303 ? -13.859 5.255 13.600 1.00 91.19 303 LEU A CA 1
ATOM 2345 C C . LEU A 1 303 ? -15.018 5.774 14.452 1.00 91.19 303 LEU A C 1
ATOM 2347 O O . LEU A 1 303 ? -15.550 5.020 15.262 1.00 91.19 303 LEU A O 1
ATOM 2351 N N . LYS A 1 304 ? -15.439 7.029 14.262 1.00 91.38 304 LYS A N 1
ATOM 2352 C CA . LYS A 1 304 ? -16.647 7.569 14.903 1.00 91.38 304 LYS A CA 1
ATOM 2353 C C . LYS A 1 304 ? -17.927 6.969 14.322 1.00 91.38 304 LYS A C 1
ATOM 2355 O O . LYS A 1 304 ? -18.898 6.794 15.051 1.00 91.38 304 LYS A O 1
ATOM 2360 N N . GLU A 1 305 ? -17.947 6.670 13.023 1.00 90.50 305 GLU A N 1
ATOM 2361 C CA . GLU A 1 305 ? -19.142 6.194 12.315 1.00 90.50 305 GLU A CA 1
ATOM 2362 C C . GLU A 1 305 ? -18.836 5.032 11.345 1.00 90.50 305 GLU A C 1
ATOM 2364 O O . GLU A 1 305 ? -19.145 5.121 10.152 1.00 90.50 305 GLU A O 1
ATOM 2369 N N . PRO A 1 306 ? -18.277 3.901 11.817 1.00 89.44 306 PRO A N 1
ATOM 2370 C CA . PRO A 1 306 ? -17.744 2.857 10.934 1.00 89.44 306 PRO A CA 1
ATOM 2371 C C . PRO A 1 306 ? -18.804 2.235 10.021 1.00 89.44 306 PRO A C 1
ATOM 2373 O O . PRO A 1 306 ? -18.509 1.891 8.881 1.00 89.44 306 PRO A O 1
ATOM 2376 N N . LYS A 1 307 ? -20.067 2.192 10.463 1.00 88.88 307 LYS A N 1
ATOM 2377 C CA . LYS A 1 307 ? -21.225 1.720 9.679 1.00 88.88 307 LYS A CA 1
ATOM 2378 C C . LYS A 1 307 ? -21.496 2.533 8.409 1.00 88.88 307 LYS A C 1
ATOM 2380 O O . LYS A 1 307 ? -22.186 2.061 7.508 1.00 88.88 307 LYS A O 1
ATOM 2385 N N . LYS A 1 308 ? -20.995 3.771 8.323 1.00 91.06 308 LYS A N 1
ATOM 2386 C CA . LYS A 1 308 ? -21.125 4.603 7.117 1.00 91.06 308 LYS A CA 1
ATOM 2387 C C . LYS A 1 308 ? -20.045 4.308 6.082 1.00 91.06 308 LYS A C 1
ATOM 2389 O O . LYS A 1 308 ? -20.148 4.840 4.977 1.00 91.06 308 LYS A O 1
ATOM 2394 N N . HIS A 1 309 ? -19.065 3.471 6.398 1.00 92.19 309 HIS A N 1
ATOM 2395 C CA . HIS A 1 309 ? -17.916 3.181 5.553 1.00 92.19 309 HIS A CA 1
ATOM 2396 C C . HIS A 1 309 ? -17.862 1.707 5.164 1.00 92.19 309 HIS A C 1
ATOM 2398 O O . HIS A 1 309 ? -18.557 0.863 5.728 1.00 92.19 309 HIS A O 1
ATOM 2404 N N . SER A 1 310 ? -17.048 1.387 4.163 1.00 89.19 310 SER A N 1
ATOM 2405 C CA . SER A 1 310 ? -16.695 0.002 3.879 1.00 89.19 310 SER A CA 1
ATOM 2406 C C . SER A 1 310 ? -15.993 -0.643 5.072 1.00 89.19 310 SER A C 1
ATOM 2408 O O . SER A 1 310 ? -15.192 -0.028 5.777 1.00 89.19 310 SER A O 1
ATOM 2410 N N . GLU A 1 311 ? -16.276 -1.933 5.244 1.00 85.69 311 GLU A N 1
ATOM 2411 C CA . GLU A 1 311 ? -15.674 -2.787 6.267 1.00 85.69 311 GLU A CA 1
ATOM 2412 C C . GLU A 1 311 ? -14.138 -2.718 6.233 1.00 85.69 311 GLU A C 1
ATOM 2414 O O . GLU A 1 311 ? -13.504 -2.593 7.276 1.00 85.69 311 GLU A O 1
ATOM 2419 N N . TRP A 1 312 ? -13.548 -2.705 5.033 1.00 84.12 312 TRP A N 1
ATOM 2420 C CA . TRP A 1 312 ? -12.102 -2.607 4.831 1.00 84.12 312 TRP A CA 1
ATOM 2421 C C . TRP A 1 312 ? -11.517 -1.273 5.292 1.00 84.12 312 TRP A C 1
ATOM 2423 O O . TRP A 1 312 ? -10.502 -1.268 5.990 1.00 84.12 312 TRP A O 1
ATOM 2433 N N . LEU A 1 313 ? -12.169 -0.149 4.973 1.00 89.44 313 LEU A N 1
ATOM 2434 C CA . LEU A 1 313 ? -11.706 1.166 5.409 1.00 89.44 313 LEU A CA 1
ATOM 2435 C C . LEU A 1 313 ? -11.775 1.300 6.936 1.00 89.44 313 LEU A C 1
ATOM 2437 O O . LEU A 1 313 ? -10.837 1.818 7.544 1.00 89.44 313 LEU A O 1
ATOM 2441 N N . ALA A 1 314 ? -12.849 0.807 7.560 1.00 90.31 314 ALA A N 1
ATOM 2442 C CA . ALA A 1 314 ? -12.979 0.773 9.016 1.00 90.31 314 ALA A CA 1
ATOM 2443 C C . ALA A 1 314 ? -11.903 -0.114 9.663 1.00 90.31 314 ALA A C 1
ATOM 2445 O O . ALA A 1 314 ? -11.244 0.306 10.614 1.00 90.31 314 ALA A O 1
ATOM 2446 N N . GLU A 1 315 ? -11.651 -1.298 9.100 1.00 85.38 315 GLU A N 1
ATOM 2447 C CA . GLU A 1 315 ? -10.629 -2.226 9.587 1.00 85.38 315 GLU A CA 1
ATOM 2448 C C . GLU A 1 315 ? -9.215 -1.637 9.496 1.00 85.38 315 GLU A C 1
ATOM 2450 O O . GLU A 1 315 ? -8.452 -1.695 10.462 1.00 85.38 315 GLU A O 1
ATOM 2455 N N . LYS A 1 316 ? -8.875 -1.019 8.358 1.00 87.19 316 LYS A N 1
ATOM 2456 C CA . LYS A 1 316 ? -7.592 -0.330 8.150 1.00 87.19 316 LYS A CA 1
ATOM 2457 C C . LYS A 1 316 ? -7.441 0.873 9.073 1.00 87.19 316 LYS A C 1
ATOM 2459 O O . LYS A 1 316 ? -6.387 1.037 9.677 1.00 87.19 316 LYS A O 1
ATOM 2464 N N . SER A 1 317 ? -8.501 1.662 9.246 1.00 90.25 317 SER A N 1
ATOM 2465 C CA . SER A 1 317 ? -8.518 2.791 10.185 1.00 90.25 317 SER A CA 1
ATOM 2466 C C . SER A 1 317 ? -8.243 2.331 11.615 1.00 90.25 317 SER A C 1
ATOM 2468 O O . SER A 1 317 ? -7.431 2.933 12.311 1.00 90.25 317 SER A O 1
ATOM 2470 N N . MET A 1 318 ? -8.866 1.229 12.034 1.00 85.00 318 MET A N 1
ATOM 2471 C CA . MET A 1 318 ? -8.689 0.667 13.370 1.00 85.00 318 MET A CA 1
ATOM 2472 C C . MET A 1 318 ? -7.272 0.118 13.569 1.00 85.00 318 MET A C 1
ATOM 2474 O O . MET A 1 318 ? -6.657 0.382 14.598 1.00 85.00 318 MET A O 1
ATOM 2478 N N . TRP A 1 319 ? -6.720 -0.588 12.579 1.00 82.12 319 TRP A N 1
ATOM 2479 C CA . TRP A 1 319 ? -5.333 -1.064 12.612 1.00 82.12 319 TRP A CA 1
ATOM 2480 C C . TRP A 1 319 ? -4.330 0.094 12.741 1.00 82.12 319 TRP A C 1
ATOM 2482 O O . TRP A 1 319 ? -3.410 0.045 13.557 1.00 82.12 319 TRP A O 1
ATOM 2492 N N . SER A 1 320 ? -4.540 1.174 11.994 1.00 84.06 320 SER A N 1
ATOM 2493 C CA . SER A 1 320 ? -3.657 2.342 11.995 1.00 84.06 320 SER A CA 1
ATOM 2494 C C . SER A 1 320 ? -3.842 3.270 13.195 1.00 84.06 320 SER A C 1
ATOM 2496 O O . SER A 1 320 ? -2.969 4.094 13.473 1.00 84.06 320 SER A O 1
ATOM 2498 N N . PHE A 1 321 ? -4.938 3.126 13.945 1.00 83.06 321 PHE A N 1
ATOM 2499 C CA . PHE A 1 321 ? -5.263 3.989 15.080 1.00 83.06 321 PHE A CA 1
ATOM 2500 C C . PHE A 1 321 ? -4.196 3.990 16.178 1.00 83.06 321 PHE A C 1
ATOM 2502 O O . PHE A 1 321 ? -3.999 5.003 16.844 1.00 83.06 321 PHE A O 1
ATOM 2509 N N . GLY A 1 322 ? -3.423 2.907 16.309 1.00 75.31 322 GLY A N 1
ATOM 2510 C CA . GLY A 1 322 ? -2.295 2.840 17.242 1.00 75.31 322 GLY A CA 1
ATOM 2511 C C . GLY A 1 322 ? -1.201 3.898 17.031 1.00 75.31 322 GLY A C 1
ATOM 2512 O O . GLY A 1 322 ? -0.358 4.053 17.914 1.00 75.31 322 GLY A O 1
ATOM 2513 N N . GLN A 1 323 ? -1.203 4.615 15.899 1.00 76.06 323 GLN A N 1
ATOM 2514 C CA . GLN A 1 323 ? -0.263 5.704 15.605 1.00 76.06 323 GLN A CA 1
ATOM 2515 C C . GLN A 1 323 ? -0.788 7.100 15.974 1.00 76.06 323 GLN A C 1
ATOM 2517 O O . GLN A 1 323 ? -0.009 8.052 16.022 1.00 76.06 323 GLN A O 1
ATOM 2522 N N . VAL A 1 324 ? -2.087 7.249 16.250 1.00 77.62 324 VAL A N 1
ATOM 2523 C CA . VAL A 1 324 ? -2.669 8.545 16.619 1.00 77.62 324 VAL A CA 1
ATOM 2524 C C . VAL A 1 324 ? -2.406 8.827 18.092 1.00 77.62 324 VAL A C 1
ATOM 2526 O O . VAL A 1 324 ? -2.678 8.002 18.964 1.00 77.62 324 VAL A O 1
ATOM 2529 N N . LYS A 1 325 ? -1.870 10.015 18.385 1.00 76.50 325 LYS A N 1
ATOM 2530 C CA . LYS A 1 325 ? -1.637 10.442 19.763 1.00 76.50 325 LYS A CA 1
ATOM 2531 C C . LYS A 1 325 ? -2.941 10.939 20.367 1.00 76.50 325 LYS A C 1
ATOM 2533 O O . LYS A 1 325 ? -3.646 11.744 19.773 1.00 76.50 325 LYS A O 1
ATOM 2538 N N . LEU A 1 326 ? -3.210 10.528 21.600 1.00 73.62 326 LEU A N 1
ATOM 2539 C CA . LEU A 1 326 ? -4.399 10.958 22.343 1.00 73.62 326 LEU A CA 1
ATOM 2540 C C . LEU A 1 326 ? -4.482 12.470 22.522 1.00 73.62 326 LEU A C 1
ATOM 2542 O O . LEU A 1 326 ? -5.570 13.026 22.490 1.00 73.62 326 LEU A O 1
ATOM 2546 N N . ALA A 1 327 ? -3.330 13.123 22.703 1.00 75.94 327 ALA A N 1
ATOM 2547 C CA . ALA A 1 327 ? -3.247 14.571 22.864 1.00 75.94 327 ALA A CA 1
ATOM 2548 C C . ALA A 1 327 ? -3.763 15.341 21.634 1.00 75.94 327 ALA A C 1
ATOM 2550 O O . ALA A 1 327 ? -4.118 16.509 21.763 1.00 75.94 327 ALA A O 1
ATOM 2551 N N . ASP A 1 328 ? -3.834 14.686 20.471 1.00 75.56 328 ASP A N 1
ATOM 2552 C CA . ASP A 1 328 ? -4.324 15.276 19.226 1.00 75.56 328 ASP A CA 1
ATOM 2553 C C . ASP A 1 328 ? -5.851 15.098 19.062 1.00 75.56 328 ASP A C 1
ATOM 2555 O O . ASP A 1 328 ? -6.429 15.561 18.078 1.00 75.56 328 ASP A O 1
ATOM 2559 N N . LEU A 1 329 ? -6.520 14.425 20.010 1.00 82.12 329 LEU A N 1
ATOM 2560 C CA . LEU A 1 329 ? -7.952 14.120 19.973 1.00 82.12 329 LEU A CA 1
ATOM 2561 C C . LEU A 1 329 ? -8.737 14.936 20.999 1.00 82.12 329 LEU A C 1
ATOM 2563 O O . LEU A 1 329 ? -8.288 15.179 22.119 1.00 82.12 329 LEU A O 1
ATOM 2567 N N . LYS A 1 330 ? -9.966 15.308 20.634 1.00 84.38 330 LYS A N 1
ATOM 2568 C CA . LYS A 1 330 ? -10.896 15.943 21.570 1.00 84.38 330 LYS A CA 1
ATOM 2569 C C . LYS A 1 330 ? -11.531 14.896 22.496 1.00 84.38 330 LYS A C 1
ATOM 2571 O O . LYS A 1 330 ? -11.786 13.778 22.039 1.00 84.38 330 LYS A O 1
ATOM 2576 N N . PRO A 1 331 ? -11.861 15.228 23.758 1.00 79.94 331 PRO A N 1
ATOM 2577 C CA . PRO A 1 331 ? -12.501 14.288 24.684 1.00 79.94 331 PRO A CA 1
ATOM 2578 C C . PRO A 1 331 ? -13.790 13.648 24.144 1.00 79.94 331 PRO A C 1
ATOM 2580 O O . PRO A 1 331 ? -14.029 12.459 24.339 1.00 79.94 331 PRO A O 1
ATOM 2583 N N . GLU A 1 332 ? -14.610 14.405 23.416 1.00 82.50 332 GLU A N 1
ATOM 2584 C CA . GLU A 1 332 ? -15.827 13.895 22.780 1.00 82.50 332 GLU A CA 1
ATOM 2585 C C . GLU A 1 332 ? -15.543 12.909 21.635 1.00 82.50 332 GLU A C 1
ATOM 2587 O O . GLU A 1 332 ? -16.294 11.949 21.438 1.00 82.50 332 GLU A O 1
ATOM 2592 N N . ASP A 1 333 ? -14.439 13.103 20.908 1.00 85.06 333 ASP A N 1
ATOM 2593 C CA . ASP A 1 333 ? -14.010 12.186 19.854 1.00 85.06 333 ASP A CA 1
ATOM 2594 C C . ASP A 1 333 ? -13.524 10.871 20.460 1.00 85.06 333 ASP A C 1
ATOM 2596 O O . ASP A 1 333 ? -13.779 9.816 19.887 1.00 85.06 333 ASP A O 1
ATOM 2600 N N . ILE A 1 334 ? -12.910 10.910 21.647 1.00 81.31 334 ILE A N 1
ATOM 2601 C CA . ILE A 1 334 ? -12.435 9.715 22.351 1.00 81.31 334 ILE A CA 1
ATOM 2602 C C . ILE A 1 334 ? -13.579 8.734 22.627 1.00 81.31 334 ILE A C 1
ATOM 2604 O O . ILE A 1 334 ? -13.491 7.560 22.262 1.00 81.31 334 ILE A O 1
ATOM 2608 N N . VAL A 1 335 ? -14.680 9.222 23.203 1.00 81.81 335 VAL A N 1
ATOM 2609 C CA . VAL A 1 335 ? -15.851 8.389 23.516 1.00 81.81 335 VAL A CA 1
ATOM 2610 C C . VAL A 1 335 ? -16.494 7.840 22.237 1.00 81.81 335 VAL A C 1
ATOM 2612 O O . VAL A 1 335 ? -16.862 6.664 22.176 1.00 81.81 335 VAL A O 1
ATOM 2615 N N . ALA A 1 336 ? -16.605 8.668 21.194 1.00 87.81 336 ALA A N 1
ATOM 2616 C CA . ALA A 1 336 ? -17.191 8.264 19.919 1.00 87.81 336 ALA A CA 1
ATOM 2617 C C . ALA A 1 336 ? -16.337 7.215 19.184 1.00 87.81 336 ALA A C 1
ATOM 2619 O O . ALA A 1 336 ? -16.884 6.233 18.686 1.00 87.81 336 ALA A O 1
ATOM 2620 N N . ILE A 1 337 ? -15.011 7.381 19.163 1.00 87.94 337 ILE A N 1
ATOM 2621 C CA . ILE A 1 337 ? -14.059 6.420 18.585 1.00 87.94 337 ILE A CA 1
ATOM 2622 C C . ILE A 1 337 ? -14.103 5.101 19.353 1.00 87.94 337 ILE A C 1
ATOM 2624 O O . ILE A 1 337 ? -14.141 4.041 18.730 1.00 87.94 337 ILE A O 1
ATOM 2628 N N . GLN A 1 338 ? -14.128 5.144 20.689 1.00 84.62 338 GLN A N 1
ATOM 2629 C CA . GLN A 1 338 ? -14.229 3.941 21.512 1.00 84.62 338 GLN A CA 1
ATOM 2630 C C . GLN A 1 338 ? -15.495 3.158 21.185 1.00 84.62 338 GLN A C 1
ATOM 2632 O O . GLN A 1 338 ? -15.425 1.964 20.886 1.00 84.62 338 GLN A O 1
ATOM 2637 N N . LYS A 1 339 ? -16.649 3.831 21.216 1.00 87.19 339 LYS A N 1
ATOM 2638 C CA . LYS A 1 339 ? -17.930 3.200 20.914 1.00 87.19 339 LYS A CA 1
ATOM 2639 C C . LYS A 1 339 ? -17.959 2.653 19.487 1.00 87.19 339 LYS A C 1
ATOM 2641 O O . LYS A 1 339 ? -18.255 1.476 19.305 1.00 87.19 339 LYS A O 1
ATOM 2646 N N . GLY A 1 340 ? -17.603 3.468 18.495 1.00 88.75 340 GLY A N 1
ATOM 2647 C CA . GLY A 1 340 ? -17.612 3.069 17.090 1.00 88.75 340 GLY A CA 1
ATOM 2648 C C . GLY A 1 340 ? -16.670 1.898 16.804 1.00 88.75 340 GLY A C 1
ATOM 2649 O O . GLY A 1 340 ? -17.090 0.913 16.201 1.00 88.75 340 GLY A O 1
ATOM 2650 N N . SER A 1 341 ? -15.436 1.930 17.312 1.00 86.81 341 SER A N 1
ATOM 2651 C CA . SER A 1 341 ? -14.468 0.835 17.132 1.00 86.81 341 SER A CA 1
ATOM 2652 C C . SER A 1 341 ? -14.987 -0.484 17.705 1.00 86.81 341 SER A C 1
ATOM 2654 O O . SER A 1 341 ? -14.890 -1.526 17.063 1.00 86.81 341 SER A O 1
ATOM 2656 N N . LEU A 1 342 ? -15.587 -0.451 18.896 1.00 87.56 342 LEU A N 1
ATOM 2657 C CA . LEU A 1 342 ? -16.150 -1.640 19.532 1.00 87.56 342 LEU A CA 1
ATOM 2658 C C . LEU A 1 342 ? -17.417 -2.146 18.819 1.00 87.56 342 LEU A C 1
ATOM 2660 O O . LEU A 1 342 ? -17.584 -3.357 18.662 1.00 87.56 342 LEU A O 1
ATOM 2664 N N . GLU A 1 343 ? -18.271 -1.249 18.319 1.00 88.62 343 GLU A N 1
ATOM 2665 C CA . GLU A 1 343 ? -19.395 -1.616 17.446 1.00 88.62 343 GLU A CA 1
ATOM 2666 C C . GLU A 1 343 ? -18.916 -2.294 16.156 1.00 88.62 343 GLU A C 1
ATOM 2668 O O . GLU A 1 343 ? -19.479 -3.315 15.760 1.00 88.62 343 GLU A O 1
ATOM 2673 N N . PHE A 1 344 ? -17.852 -1.777 15.533 1.00 88.44 344 PHE A N 1
ATOM 2674 C CA . PHE A 1 344 ? -17.241 -2.392 14.356 1.00 88.44 344 PHE A CA 1
ATOM 2675 C C . PHE A 1 344 ? -16.746 -3.811 14.655 1.00 88.44 344 PHE A C 1
ATOM 2677 O O . PHE A 1 344 ? -17.021 -4.728 13.883 1.00 88.44 344 PHE A O 1
ATOM 2684 N N . VAL A 1 345 ? -16.064 -4.026 15.787 1.00 85.62 345 VAL A N 1
ATOM 2685 C CA . VAL A 1 345 ? -15.621 -5.369 16.198 1.00 85.62 345 VAL A CA 1
ATOM 2686 C C . VAL A 1 345 ? -16.817 -6.313 16.361 1.00 85.62 345 VAL A C 1
ATOM 2688 O O . VAL A 1 345 ? -16.784 -7.429 15.843 1.00 85.62 345 VAL A O 1
ATOM 2691 N N . LYS A 1 346 ? -17.891 -5.872 17.029 1.00 86.56 346 LYS A N 1
ATOM 2692 C CA . LYS A 1 346 ? -19.120 -6.667 17.208 1.00 86.56 346 LYS A CA 1
ATOM 2693 C C . LYS A 1 346 ? -19.727 -7.069 15.855 1.00 86.56 346 LYS A C 1
ATOM 2695 O O . LYS A 1 346 ? -19.988 -8.248 15.632 1.00 86.56 346 LYS A O 1
ATOM 2700 N N . GLU A 1 347 ? -19.886 -6.118 14.937 1.00 84.94 347 GLU A N 1
ATOM 2701 C CA . GLU A 1 347 ? -20.473 -6.349 13.610 1.00 84.94 347 GLU A CA 1
ATOM 2702 C C . GLU A 1 347 ? -19.589 -7.235 12.715 1.00 84.94 347 GLU A C 1
ATOM 2704 O O . GLU A 1 347 ? -20.068 -8.136 12.026 1.00 84.94 347 GLU A O 1
ATOM 2709 N N . SER A 1 348 ? -18.275 -7.041 12.788 1.00 82.38 348 SER A N 1
ATOM 2710 C CA . SER A 1 348 ? -17.265 -7.850 12.105 1.00 82.38 348 SER A CA 1
ATOM 2711 C C . SER A 1 348 ? -17.340 -9.335 12.497 1.00 82.38 348 SER A C 1
ATOM 2713 O O . SER A 1 348 ? -17.209 -10.225 11.646 1.00 82.38 348 SER A O 1
ATOM 2715 N N . LEU A 1 349 ? -17.624 -9.613 13.773 1.00 83.94 349 LEU A N 1
ATOM 2716 C CA . LEU A 1 349 ? -17.858 -10.960 14.299 1.00 83.94 349 LEU A CA 1
ATOM 2717 C C . LEU A 1 349 ? -19.248 -11.522 13.932 1.00 83.94 349 LEU A C 1
ATOM 2719 O O . LEU A 1 349 ? -19.403 -12.736 13.764 1.00 83.94 349 LEU A O 1
ATOM 2723 N N . ASP A 1 350 ? -20.251 -10.665 13.735 1.00 82.12 350 ASP A N 1
ATOM 2724 C CA . ASP A 1 350 ? -21.565 -11.073 13.219 1.00 82.12 350 ASP A CA 1
ATOM 2725 C C . ASP A 1 350 ? -21.504 -11.525 11.762 1.00 82.12 350 ASP A C 1
ATOM 2727 O O . ASP A 1 350 ? -22.124 -12.524 11.388 1.00 82.12 350 ASP A O 1
ATOM 2731 N N . VAL A 1 351 ? -20.718 -10.830 10.937 1.00 80.88 351 VAL A N 1
ATOM 2732 C CA . VAL A 1 351 ? -20.448 -11.244 9.554 1.00 80.88 351 VAL A CA 1
ATOM 2733 C C . VAL A 1 351 ? -19.775 -12.617 9.524 1.00 80.88 351 VAL A C 1
ATOM 2735 O O . VAL A 1 351 ? -20.149 -13.454 8.702 1.00 80.88 351 VAL A O 1
ATOM 2738 N N . TRP A 1 352 ? -18.830 -12.882 10.433 1.00 80.50 352 TRP A N 1
ATOM 2739 C CA . TRP A 1 352 ? -18.219 -14.208 10.572 1.00 80.50 352 TRP A CA 1
ATOM 2740 C C . TRP A 1 352 ? -19.255 -15.286 10.905 1.00 80.50 352 TRP A C 1
ATOM 2742 O O . TRP A 1 352 ? -19.339 -16.288 10.197 1.00 80.50 352 TRP A O 1
ATOM 2752 N N . THR A 1 353 ? -20.082 -15.054 11.927 1.00 76.25 353 THR A N 1
ATOM 2753 C CA . THR A 1 353 ? -21.108 -16.015 12.366 1.00 76.25 353 THR A CA 1
ATOM 2754 C C . THR A 1 353 ? -22.067 -16.358 11.222 1.00 76.25 353 THR A C 1
ATOM 2756 O O . THR A 1 353 ? -22.245 -17.529 10.894 1.00 76.25 353 THR A O 1
ATOM 2759 N N 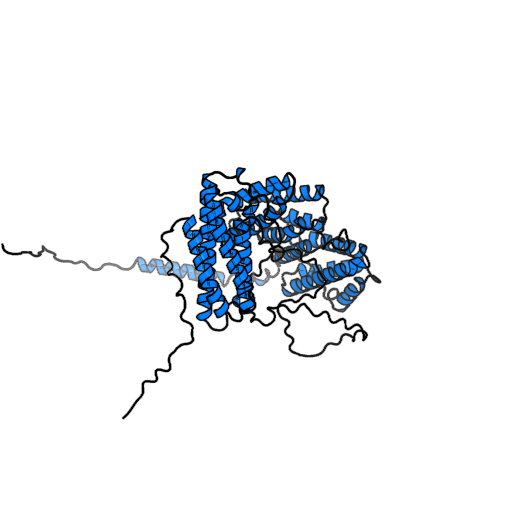. LYS A 1 354 ? -22.576 -15.340 10.511 1.00 77.81 354 LYS A N 1
ATOM 2760 C CA . LYS A 1 354 ? -23.445 -15.527 9.336 1.00 77.81 354 LYS A CA 1
ATOM 2761 C C . LYS A 1 354 ? -22.779 -16.334 8.223 1.00 77.81 354 LYS A C 1
ATOM 2763 O O . LYS A 1 354 ? -23.447 -17.142 7.586 1.00 77.81 354 LYS A O 1
ATOM 2768 N N . ARG A 1 355 ? -21.482 -16.124 7.964 1.00 72.81 355 ARG A N 1
ATOM 2769 C CA . ARG A 1 355 ? -20.744 -16.879 6.935 1.00 72.81 355 ARG A CA 1
ATOM 2770 C C . ARG A 1 355 ? -20.602 -18.351 7.304 1.00 72.81 355 ARG A C 1
ATOM 2772 O O . ARG A 1 355 ? -20.817 -19.195 6.441 1.00 72.81 355 ARG A O 1
ATOM 2779 N N . CYS A 1 356 ? -20.298 -18.649 8.565 1.00 68.12 356 CYS A N 1
ATOM 2780 C CA . CYS A 1 356 ? -20.246 -20.024 9.061 1.00 68.12 356 CYS A CA 1
ATOM 2781 C C . CYS A 1 356 ? -21.609 -20.730 8.963 1.00 68.12 356 CYS A C 1
ATOM 2783 O O . CYS A 1 356 ? -21.664 -21.916 8.638 1.00 68.12 356 CYS A O 1
ATOM 2785 N N . ASP A 1 357 ? -22.706 -20.006 9.192 1.00 68.25 357 ASP A N 1
ATOM 2786 C CA . ASP A 1 357 ? -24.060 -20.553 9.069 1.00 68.25 357 ASP A CA 1
ATOM 2787 C C . ASP A 1 357 ? -24.469 -20.764 7.598 1.00 68.25 357 ASP A C 1
ATOM 2789 O O . ASP A 1 357 ? -25.077 -21.777 7.255 1.00 68.25 357 ASP A O 1
ATOM 2793 N N . GLN A 1 358 ? -24.080 -19.858 6.693 1.00 65.00 358 GLN A N 1
ATOM 2794 C CA . GLN A 1 358 ? -24.356 -19.972 5.253 1.00 65.00 358 GLN A CA 1
ATOM 2795 C C . GLN A 1 358 ? -23.625 -21.142 4.584 1.00 65.00 358 GLN A C 1
ATOM 2797 O O . GLN A 1 358 ? -24.156 -21.726 3.640 1.00 65.00 358 GLN A O 1
ATOM 2802 N N . THR A 1 359 ? -22.445 -21.534 5.075 1.00 57.41 359 THR A N 1
ATOM 2803 C CA . THR A 1 359 ? -21.719 -22.699 4.546 1.00 57.41 359 THR A CA 1
ATOM 2804 C C . THR A 1 359 ? -22.413 -24.045 4.762 1.00 57.41 359 THR A C 1
ATOM 2806 O O . THR A 1 359 ? -22.040 -25.004 4.097 1.00 57.41 359 THR A O 1
ATOM 2809 N N . GLN A 1 360 ? -23.445 -24.129 5.610 1.00 48.94 360 GLN A N 1
ATOM 2810 C CA . GLN A 1 360 ? -24.287 -25.329 5.720 1.00 48.94 360 GLN A CA 1
ATOM 2811 C C . GLN A 1 360 ? -25.410 -25.400 4.672 1.00 48.94 360 GLN A C 1
ATOM 2813 O O . GLN A 1 360 ? -25.954 -26.477 4.444 1.00 48.94 360 GLN A O 1
ATOM 2818 N N . ALA A 1 361 ? -25.783 -24.281 4.041 1.00 45.62 361 ALA A N 1
ATOM 2819 C CA . ALA A 1 361 ? -26.989 -24.208 3.213 1.00 45.62 361 ALA A CA 1
ATOM 2820 C C . ALA A 1 361 ? -26.755 -24.456 1.708 1.00 45.62 361 ALA A C 1
ATOM 2822 O O . ALA A 1 361 ? -27.729 -24.569 0.964 1.00 45.62 361 ALA A O 1
ATOM 2823 N N . ALA A 1 362 ? -25.505 -24.549 1.230 1.00 35.66 362 ALA A N 1
ATOM 2824 C CA . ALA A 1 362 ? -25.209 -24.721 -0.195 1.00 35.66 362 ALA A CA 1
ATOM 2825 C C . ALA A 1 362 ? -24.004 -25.641 -0.474 1.00 35.66 362 ALA A C 1
ATOM 2827 O O . ALA A 1 362 ? -22.935 -25.503 0.117 1.00 35.66 362 ALA A O 1
ATOM 2828 N N . SER A 1 363 ? -24.208 -26.546 -1.437 1.00 34.12 363 SER A N 1
ATOM 2829 C CA . SER A 1 363 ? -23.226 -27.424 -2.098 1.00 34.12 363 SER A CA 1
ATOM 2830 C C . SER A 1 363 ? -22.096 -26.623 -2.814 1.00 34.12 363 SER A C 1
ATOM 2832 O O . SER A 1 363 ? -22.128 -25.392 -2.796 1.00 34.12 363 SER A O 1
ATOM 2834 N N . PRO A 1 364 ? -21.066 -27.269 -3.406 1.00 35.81 364 PRO A N 1
ATOM 2835 C CA . PRO A 1 364 ? -19.645 -26.885 -3.374 1.00 35.81 364 PRO A CA 1
ATOM 2836 C C . PRO A 1 364 ? -19.339 -25.496 -3.960 1.00 35.81 364 PRO A C 1
ATOM 2838 O O . PRO A 1 364 ? -18.965 -25.335 -5.117 1.00 35.81 364 PRO A O 1
ATOM 2841 N N . GLY A 1 365 ? -19.469 -24.474 -3.121 1.00 39.84 365 GLY A N 1
ATOM 2842 C CA . GLY A 1 365 ? -18.979 -23.113 -3.366 1.00 39.84 365 GLY A CA 1
ATOM 2843 C C . GLY A 1 365 ? -18.577 -22.377 -2.081 1.00 39.84 365 GLY A C 1
ATOM 2844 O O . GLY A 1 365 ? -18.111 -21.236 -2.136 1.00 39.84 365 GLY A O 1
ATOM 2845 N N . GLY A 1 366 ? -18.736 -23.026 -0.921 1.00 43.28 366 GLY A N 1
ATOM 2846 C CA . GLY A 1 366 ? -18.432 -22.486 0.403 1.00 43.28 366 GLY A CA 1
ATOM 2847 C C . GLY A 1 366 ? -16.948 -22.158 0.550 1.00 43.28 366 GLY A C 1
ATOM 2848 O O . GLY A 1 366 ? -16.091 -22.988 0.271 1.00 43.28 366 GLY A O 1
ATOM 2849 N N . PHE A 1 367 ? -16.645 -20.913 0.919 1.00 45.00 367 PHE A N 1
ATOM 2850 C CA . PHE A 1 367 ? -15.303 -20.303 0.963 1.00 45.00 367 PHE A CA 1
ATOM 2851 C C . PHE A 1 367 ? -14.498 -20.272 -0.361 1.00 45.00 367 PHE A C 1
ATOM 2853 O O . PHE A 1 367 ? -13.531 -19.514 -0.448 1.00 45.00 367 PHE A O 1
ATOM 2860 N N . GLY A 1 368 ? -14.895 -21.006 -1.408 1.00 35.12 368 GLY A N 1
ATOM 2861 C CA . GLY A 1 368 ? -14.182 -21.102 -2.693 1.00 35.12 368 GLY A CA 1
ATOM 2862 C C . GLY A 1 368 ? -14.308 -19.879 -3.613 1.00 35.12 368 GLY A C 1
ATOM 2863 O O . GLY A 1 368 ? -13.429 -19.635 -4.439 1.00 35.12 368 GLY A O 1
ATOM 2864 N N . GLY A 1 369 ? -15.348 -19.057 -3.440 1.00 31.58 369 GLY A N 1
ATOM 2865 C CA . GLY A 1 369 ? -15.611 -17.877 -4.281 1.00 31.58 369 GLY A CA 1
ATOM 2866 C C . GLY A 1 369 ? -14.628 -16.705 -4.128 1.00 31.58 369 GLY A C 1
ATOM 2867 O O . GLY A 1 369 ? -14.653 -15.787 -4.940 1.00 31.58 369 GLY A O 1
ATOM 2868 N N . MET A 1 370 ? -13.732 -16.728 -3.134 1.00 34.09 370 MET A N 1
ATOM 2869 C CA . MET A 1 370 ? -12.664 -15.722 -2.985 1.00 34.09 370 MET A CA 1
ATOM 2870 C C . MET A 1 370 ? -11.320 -16.143 -3.596 1.00 34.09 370 MET A C 1
ATOM 2872 O O . MET A 1 370 ? -10.311 -15.476 -3.386 1.00 34.09 370 MET A O 1
ATOM 2876 N N . ALA A 1 371 ? -11.286 -17.205 -4.405 1.00 32.38 371 ALA A N 1
ATOM 2877 C CA . ALA A 1 371 ? -10.110 -17.520 -5.218 1.00 32.38 371 ALA A CA 1
ATOM 2878 C C . ALA A 1 371 ? -10.044 -16.729 -6.546 1.00 32.38 371 ALA A C 1
ATOM 2880 O O . ALA A 1 371 ? -9.047 -16.839 -7.252 1.00 32.38 371 ALA A O 1
ATOM 2881 N N . GLY A 1 372 ? -11.066 -15.930 -6.895 1.00 28.67 372 GLY A N 1
ATOM 2882 C CA . GLY A 1 372 ? -11.202 -15.350 -8.244 1.00 28.67 372 GLY A CA 1
ATOM 2883 C C . GLY A 1 372 ? -11.462 -13.844 -8.350 1.00 28.67 372 GLY A C 1
ATOM 2884 O O . GLY A 1 372 ? -11.617 -13.346 -9.459 1.00 28.67 372 GLY A O 1
ATOM 2885 N N . GLY A 1 373 ? -11.500 -13.089 -7.252 1.00 26.27 373 GLY A N 1
ATOM 2886 C CA . GLY A 1 373 ? -11.746 -11.646 -7.325 1.00 26.27 373 GLY A CA 1
ATOM 2887 C C . GLY A 1 373 ? -11.383 -10.942 -6.030 1.00 26.27 373 GLY A C 1
ATOM 2888 O O . GLY A 1 373 ? -12.164 -10.950 -5.087 1.00 26.27 373 GLY A O 1
ATOM 2889 N N . GLY A 1 374 ? -10.192 -10.344 -5.987 1.00 24.14 374 GLY A N 1
ATOM 2890 C CA . GLY A 1 374 ? -9.747 -9.547 -4.845 1.00 24.14 374 GLY A CA 1
ATOM 2891 C C . GLY A 1 374 ? -8.932 -10.319 -3.810 1.00 24.14 374 GLY A C 1
ATOM 2892 O O . GLY A 1 374 ? -9.171 -10.192 -2.613 1.00 24.14 374 GLY A O 1
ATOM 2893 N N . GLY A 1 375 ? -7.891 -11.041 -4.241 1.00 21.45 375 GLY A N 1
ATOM 2894 C CA . GLY A 1 375 ? -6.677 -10.997 -3.423 1.00 21.45 375 GLY A CA 1
ATOM 2895 C C . GLY A 1 375 ? -6.336 -9.512 -3.227 1.00 21.45 375 GLY A C 1
ATOM 2896 O O . GLY A 1 375 ? -6.413 -8.773 -4.213 1.00 21.45 375 GLY A O 1
ATOM 2897 N N . PRO A 1 376 ? -6.061 -9.031 -2.003 1.00 29.34 376 PRO A N 1
ATOM 2898 C CA . PRO A 1 376 ? -5.750 -7.624 -1.798 1.00 29.34 376 PRO A CA 1
ATOM 2899 C C . PRO A 1 376 ? -4.625 -7.238 -2.763 1.00 29.34 376 PRO A C 1
ATOM 2901 O O . PRO A 1 376 ? -3.594 -7.925 -2.784 1.00 29.34 376 PRO A O 1
ATOM 2904 N N . PRO A 1 377 ? -4.780 -6.167 -3.560 1.00 28.73 377 PRO A N 1
ATOM 2905 C CA . PRO A 1 377 ? -3.640 -5.493 -4.156 1.00 28.73 377 PRO A CA 1
ATOM 2906 C C . PRO A 1 377 ? -2.890 -4.886 -2.965 1.00 28.73 377 PRO A C 1
ATOM 2908 O O . PRO A 1 377 ? -3.209 -3.788 -2.530 1.00 28.73 377 PRO A O 1
ATOM 2911 N N . GLY A 1 378 ? -2.035 -5.680 -2.313 1.00 29.30 378 GLY A N 1
ATOM 2912 C CA . GLY A 1 378 ? -1.440 -5.300 -1.028 1.00 29.30 378 GLY A CA 1
ATOM 2913 C C . GLY A 1 378 ? -1.238 -6.402 0.017 1.00 29.30 378 GLY A C 1
ATOM 2914 O O . GLY A 1 378 ? -0.894 -6.073 1.146 1.00 29.30 378 GLY A O 1
ATOM 2915 N N . LEU A 1 379 ? -1.370 -7.707 -0.281 1.00 28.84 379 LEU A N 1
ATOM 2916 C CA . LEU A 1 379 ? -0.736 -8.727 0.586 1.00 28.84 379 LEU A CA 1
ATOM 2917 C C . LEU A 1 379 ? 0.786 -8.722 0.365 1.00 28.84 379 LEU A C 1
ATOM 2919 O O . LEU A 1 379 ? 1.384 -9.607 -0.241 1.00 28.84 379 LEU A O 1
ATOM 2923 N N . SER A 1 380 ? 1.397 -7.655 0.860 1.00 26.91 380 SER A N 1
ATOM 2924 C CA . SER A 1 380 ? 2.809 -7.478 1.150 1.00 26.91 380 SER A CA 1
ATOM 2925 C C . SER A 1 380 ? 2.872 -6.534 2.348 1.00 26.91 380 SER A C 1
ATOM 2927 O O . SER A 1 380 ? 2.928 -5.328 2.171 1.00 26.91 380 SER A O 1
ATOM 2929 N N . GLY A 1 381 ? 2.838 -7.079 3.566 1.00 26.95 381 GLY A N 1
ATOM 2930 C CA . GLY A 1 381 ? 3.114 -6.301 4.778 1.00 26.95 381 GLY A CA 1
ATOM 2931 C C . GLY A 1 381 ? 2.015 -6.377 5.831 1.00 26.95 381 GLY A C 1
ATOM 2932 O O . GLY A 1 381 ? 1.030 -5.652 5.798 1.00 26.95 381 GLY A O 1
ATOM 2933 N N . GLY A 1 382 ? 2.211 -7.266 6.797 1.00 25.28 382 GLY A N 1
ATOM 2934 C CA . GLY A 1 382 ? 1.330 -7.455 7.946 1.00 25.28 382 GLY A CA 1
ATOM 2935 C C . GLY A 1 382 ? 1.705 -8.751 8.648 1.00 25.28 382 GLY A C 1
ATOM 2936 O O . GLY A 1 382 ? 0.949 -9.710 8.631 1.00 25.28 382 GLY A O 1
ATOM 2937 N N . GLY A 1 383 ? 2.954 -8.798 9.097 1.00 22.67 383 GLY A N 1
ATOM 2938 C CA . GLY A 1 383 ? 3.729 -9.991 9.418 1.00 22.67 383 GLY A CA 1
ATOM 2939 C C . GLY A 1 383 ? 5.138 -9.748 8.884 1.00 22.67 383 GLY A C 1
ATOM 2940 O O . GLY A 1 383 ? 5.278 -9.155 7.816 1.00 22.67 383 GLY A O 1
ATOM 2941 N N . GLY A 1 384 ? 6.169 -10.089 9.652 1.00 22.61 384 GLY A N 1
ATOM 2942 C CA . GLY A 1 384 ? 7.572 -9.807 9.329 1.00 22.61 384 GLY A CA 1
ATOM 2943 C C . GLY A 1 384 ? 8.018 -10.212 7.907 1.00 22.61 384 GLY A C 1
ATOM 2944 O O . GLY A 1 384 ? 7.309 -10.929 7.204 1.00 22.61 384 GLY A O 1
ATOM 2945 N N . PRO A 1 385 ? 9.197 -9.728 7.476 1.00 24.94 385 PRO A N 1
ATOM 2946 C CA . PRO A 1 385 ? 9.651 -9.681 6.081 1.00 24.94 385 PRO A CA 1
ATOM 2947 C C . PRO A 1 385 ? 9.424 -10.974 5.281 1.00 24.94 385 PRO A C 1
ATOM 2949 O O . PRO A 1 385 ? 9.809 -12.042 5.761 1.00 24.94 385 PRO A O 1
ATOM 2952 N N . PRO A 1 386 ? 8.995 -10.900 4.001 1.00 25.41 386 PRO A N 1
ATOM 2953 C CA . PRO A 1 386 ? 9.374 -11.905 3.017 1.00 25.41 386 PRO A CA 1
ATOM 2954 C C . PRO A 1 386 ? 10.864 -11.694 2.718 1.00 25.41 386 PRO A C 1
ATOM 2956 O O . PRO A 1 386 ? 11.258 -10.971 1.807 1.00 25.41 386 PRO A O 1
ATOM 2959 N N . GLY A 1 387 ? 11.700 -12.237 3.594 1.00 26.55 387 GLY A N 1
ATOM 2960 C CA . GLY A 1 387 ? 13.136 -11.991 3.587 1.00 26.55 387 GLY A CA 1
ATOM 2961 C C . GLY A 1 387 ? 13.876 -12.766 4.665 1.00 26.55 387 GLY A C 1
ATOM 2962 O O . GLY A 1 387 ? 14.875 -12.280 5.173 1.00 26.55 387 GLY A O 1
ATOM 2963 N N . LEU A 1 388 ? 13.393 -13.955 5.027 1.00 23.38 388 LEU A N 1
ATOM 2964 C CA . LEU A 1 388 ? 14.201 -14.956 5.711 1.00 23.38 388 LEU A CA 1
ATOM 2965 C C . LEU A 1 388 ? 13.939 -16.318 5.068 1.00 23.38 388 LEU A C 1
ATOM 2967 O O . LEU A 1 388 ? 12.807 -16.784 4.999 1.00 23.38 388 LEU A O 1
ATOM 2971 N N . SER A 1 389 ? 15.043 -16.934 4.649 1.00 21.64 389 SER A N 1
ATOM 2972 C CA . SER A 1 389 ? 15.215 -18.275 4.084 1.00 21.64 389 SER A CA 1
ATOM 2973 C C . SER A 1 389 ? 14.771 -18.489 2.633 1.00 21.64 389 SER A C 1
ATOM 2975 O O . SER A 1 389 ? 13.625 -18.291 2.246 1.00 21.64 389 SER A O 1
ATOM 2977 N N . GLY A 1 390 ? 15.730 -18.946 1.821 1.00 26.25 390 GLY A N 1
ATOM 2978 C CA . GLY A 1 390 ? 15.433 -19.624 0.572 1.00 26.25 390 GLY A CA 1
ATOM 2979 C C . GLY A 1 390 ? 14.506 -20.803 0.854 1.00 26.25 390 GLY A C 1
ATOM 2980 O O . GLY A 1 390 ? 14.845 -21.714 1.602 1.00 26.25 390 GLY A O 1
ATOM 2981 N N . GLY A 1 391 ? 13.330 -20.750 0.253 1.00 21.62 391 GLY A N 1
ATOM 2982 C CA . GLY A 1 391 ? 12.311 -21.781 0.287 1.00 21.62 391 GLY A CA 1
ATOM 2983 C C . GLY A 1 391 ? 11.398 -21.510 -0.893 1.00 21.62 391 GLY A C 1
ATOM 2984 O O . GLY A 1 391 ? 10.933 -20.386 -1.062 1.00 21.62 391 GLY A O 1
ATOM 2985 N N . GLY A 1 392 ? 11.256 -22.504 -1.768 1.00 21.47 392 GLY A N 1
ATOM 2986 C CA . GLY A 1 392 ? 10.579 -22.378 -3.052 1.00 21.47 392 GLY A CA 1
ATOM 2987 C C . GLY A 1 392 ? 9.216 -21.701 -2.948 1.00 21.47 392 GLY A C 1
ATOM 2988 O O . GLY A 1 392 ? 8.448 -21.930 -2.015 1.00 21.47 392 GLY A O 1
ATOM 2989 N N . ALA A 1 393 ? 8.929 -20.878 -3.951 1.00 21.09 393 ALA A N 1
ATOM 2990 C CA . ALA A 1 393 ? 7.599 -20.378 -4.218 1.00 21.09 393 ALA A CA 1
ATOM 2991 C C . ALA A 1 393 ? 6.637 -21.566 -4.384 1.00 21.09 393 ALA A C 1
ATOM 2993 O O . ALA A 1 393 ? 6.611 -22.213 -5.426 1.00 21.09 393 ALA A O 1
ATOM 2994 N N . ALA A 1 394 ? 5.838 -21.851 -3.359 1.00 21.94 394 ALA A N 1
ATOM 2995 C CA . ALA A 1 394 ? 4.582 -22.559 -3.534 1.00 21.94 394 ALA A CA 1
ATOM 2996 C C . ALA A 1 394 ? 3.527 -21.501 -3.869 1.00 21.94 394 ALA A C 1
ATOM 2998 O O . ALA A 1 394 ? 2.925 -20.884 -2.988 1.00 21.94 394 ALA A O 1
ATOM 2999 N N . GLY A 1 395 ? 3.354 -21.246 -5.168 1.00 22.97 395 GLY A N 1
ATOM 3000 C CA . GLY A 1 395 ? 2.128 -20.631 -5.663 1.00 22.97 395 GLY A CA 1
ATOM 3001 C C . GLY A 1 395 ? 0.923 -21.524 -5.327 1.00 22.97 395 GLY A C 1
ATOM 3002 O O . GLY A 1 395 ? 1.082 -22.726 -5.097 1.00 22.97 395 GLY A O 1
ATOM 3003 N N . PRO A 1 396 ? -0.296 -20.973 -5.268 1.00 24.86 396 PRO A N 1
ATOM 3004 C CA . PRO A 1 396 ? -1.478 -21.781 -5.035 1.00 24.86 396 PRO A CA 1
ATOM 3005 C C . PRO A 1 396 ? -1.779 -22.590 -6.305 1.00 24.86 396 PRO A C 1
ATOM 3007 O O . PRO A 1 396 ? -2.218 -22.018 -7.297 1.00 24.86 396 PRO A O 1
ATOM 3010 N N . GLY A 1 397 ? -1.569 -23.909 -6.266 1.00 27.27 397 GLY A N 1
ATOM 3011 C CA . GLY A 1 397 ? -2.169 -24.833 -7.239 1.00 27.27 397 GLY A CA 1
ATOM 3012 C C . GLY A 1 397 ? -1.234 -25.698 -8.085 1.00 27.27 397 GLY A C 1
ATOM 3013 O O . GLY A 1 397 ? -1.498 -25.856 -9.269 1.00 27.27 397 GLY A O 1
ATOM 3014 N N . SER A 1 398 ? -0.200 -26.314 -7.515 1.00 23.09 398 SER A N 1
ATOM 3015 C CA . SER A 1 398 ? 0.468 -27.446 -8.176 1.00 23.09 398 SER A CA 1
ATOM 3016 C C . SER A 1 398 ? 0.391 -28.699 -7.307 1.00 23.09 398 SER A C 1
ATOM 3018 O O . SER A 1 398 ? 1.386 -29.130 -6.725 1.00 23.09 398 SER A O 1
ATOM 3020 N N . GLU A 1 399 ? -0.809 -29.267 -7.202 1.00 24.17 399 GLU A N 1
ATOM 3021 C CA . GLU A 1 399 ? -0.937 -30.713 -7.026 1.00 24.17 399 GLU A CA 1
ATOM 3022 C C . GLU A 1 399 ? -0.642 -31.330 -8.393 1.00 24.17 399 GLU A C 1
ATOM 3024 O O . GLU A 1 399 ? -1.271 -30.993 -9.395 1.00 24.17 399 GLU A O 1
ATOM 3029 N N . GLY A 1 400 ? 0.424 -32.122 -8.452 1.00 23.97 400 GLY A N 1
ATOM 3030 C CA . GLY A 1 400 ? 0.848 -32.778 -9.673 1.00 23.97 400 GLY A CA 1
ATOM 3031 C C . GLY A 1 400 ? -0.144 -33.861 -10.067 1.00 23.97 400 GLY A C 1
ATOM 3032 O O . GLY A 1 400 ? -0.255 -34.870 -9.379 1.00 23.97 400 GLY A O 1
ATOM 3033 N N . GLU A 1 401 ? -0.766 -33.685 -11.225 1.00 22.11 401 GLU A N 1
ATOM 3034 C CA . GLU A 1 401 ? -1.168 -34.795 -12.077 1.00 22.11 401 GLU A CA 1
ATOM 3035 C C . GLU A 1 401 ? -0.350 -34.759 -13.367 1.00 22.11 401 GLU A C 1
ATOM 3037 O O . GLU A 1 401 ? -0.004 -33.716 -13.921 1.00 22.11 401 GLU A O 1
ATOM 3042 N N . SER A 1 402 ? 0.053 -35.951 -13.770 1.00 23.34 402 SER A N 1
ATOM 3043 C CA . SER A 1 402 ? 1.059 -36.260 -14.771 1.00 23.34 402 SER A CA 1
ATOM 3044 C C . SER A 1 402 ? 0.533 -36.039 -16.195 1.00 23.34 402 SER A C 1
ATOM 3046 O O . SER A 1 402 ? -0.558 -36.488 -16.525 1.00 23.34 402 SER A O 1
ATOM 3048 N N . GLY A 1 403 ? 1.335 -35.435 -17.078 1.00 20.44 403 GLY A N 1
ATOM 3049 C CA . GLY A 1 403 ? 1.074 -35.387 -18.526 1.00 20.44 403 GLY A CA 1
ATOM 3050 C C . GLY A 1 403 ? 2.201 -34.680 -19.298 1.00 20.44 403 GLY A C 1
ATOM 3051 O O . GLY A 1 403 ? 2.831 -33.794 -18.735 1.00 20.44 403 GLY A O 1
ATOM 3052 N N . PRO A 1 404 ? 2.549 -35.100 -20.528 1.00 25.86 404 PRO A N 1
ATOM 3053 C CA . PRO A 1 404 ? 3.930 -35.450 -20.869 1.00 25.86 404 PRO A CA 1
ATOM 3054 C C . PRO A 1 404 ? 4.735 -34.372 -21.619 1.00 25.86 404 PRO A C 1
ATOM 3056 O O . PRO A 1 404 ? 4.222 -33.684 -22.491 1.00 25.86 404 PRO A O 1
ATOM 3059 N N . GLY A 1 405 ? 6.052 -34.381 -21.377 1.00 21.33 405 GLY A N 1
ATOM 3060 C CA . GLY A 1 405 ? 7.064 -34.354 -22.442 1.00 21.33 405 GLY A CA 1
ATOM 3061 C C . GLY A 1 405 ? 7.525 -32.994 -22.979 1.00 21.33 405 GLY A C 1
ATOM 3062 O O . GLY A 1 405 ? 6.886 -32.397 -23.836 1.00 21.33 405 GLY A O 1
ATOM 3063 N N . GLY A 1 406 ? 8.734 -32.582 -22.586 1.00 22.05 406 GLY A N 1
ATOM 3064 C CA . GLY A 1 406 ? 9.457 -31.467 -23.207 1.00 22.05 406 GLY A CA 1
ATOM 3065 C C . GLY A 1 406 ? 10.850 -31.265 -22.612 1.00 22.05 406 GLY A C 1
ATOM 3066 O O . GLY A 1 406 ? 11.076 -30.291 -21.908 1.00 22.05 406 GLY A O 1
ATOM 3067 N N . GLY A 1 407 ? 11.744 -32.234 -22.835 1.00 24.28 407 GLY A N 1
ATOM 3068 C CA . GLY A 1 407 ? 13.039 -32.424 -22.170 1.00 24.28 407 GLY A CA 1
ATOM 3069 C C . GLY A 1 407 ? 13.944 -31.195 -22.009 1.00 24.28 407 GLY A C 1
ATOM 3070 O O . GLY A 1 407 ? 14.409 -30.607 -22.983 1.00 24.28 407 GLY A O 1
ATOM 3071 N N . GLY A 1 408 ? 14.284 -30.905 -20.752 1.00 22.67 408 GLY A N 1
ATOM 3072 C CA . GLY A 1 408 ? 15.541 -30.270 -20.356 1.00 22.67 408 GLY A CA 1
ATOM 3073 C C . GLY A 1 408 ? 16.480 -31.333 -19.762 1.00 22.67 408 GLY A C 1
ATOM 3074 O O . GLY A 1 408 ? 15.988 -32.299 -19.174 1.00 22.67 408 GLY A O 1
ATOM 3075 N N . PRO A 1 409 ? 17.806 -31.216 -19.946 1.00 25.28 409 PRO A N 1
ATOM 3076 C CA . PRO A 1 409 ? 18.759 -32.274 -19.620 1.00 25.28 409 PRO A CA 1
ATOM 3077 C C . PRO A 1 409 ? 18.803 -32.578 -18.110 1.00 25.28 409 PRO A C 1
ATOM 3079 O O . PRO A 1 409 ? 18.646 -31.662 -17.298 1.00 25.28 409 PRO A O 1
ATOM 3082 N N . PRO A 1 410 ? 19.037 -33.846 -17.721 1.00 25.83 410 PRO A N 1
ATOM 3083 C CA . PRO A 1 410 ? 19.153 -34.236 -16.323 1.00 25.83 410 PRO A CA 1
ATOM 3084 C C . PRO A 1 410 ? 20.386 -33.564 -15.712 1.00 25.83 410 PRO A C 1
ATOM 3086 O O . PRO A 1 410 ? 21.500 -33.698 -16.218 1.00 25.83 410 PRO A O 1
ATOM 3089 N N . GLY A 1 411 ? 20.176 -32.816 -14.629 1.00 23.94 411 GLY A N 1
ATOM 3090 C CA . GLY A 1 411 ? 21.271 -32.282 -13.825 1.00 23.94 411 GLY A CA 1
ATOM 3091 C C . GLY A 1 411 ? 22.134 -33.408 -13.232 1.00 23.94 411 GLY A C 1
ATOM 3092 O O . GLY A 1 411 ? 21.669 -34.547 -13.130 1.00 23.94 411 GLY A O 1
ATOM 3093 N N . PRO A 1 412 ? 23.388 -33.115 -12.842 1.00 24.05 412 PRO A N 1
ATOM 3094 C CA . PRO A 1 412 ? 24.331 -34.129 -12.384 1.00 24.05 412 PRO A CA 1
ATOM 3095 C C . PRO A 1 412 ? 23.800 -34.878 -11.149 1.00 24.05 412 PRO A C 1
ATOM 3097 O O . PRO A 1 412 ? 23.237 -34.249 -10.247 1.00 24.05 412 PRO A O 1
ATOM 3100 N N . PRO A 1 413 ? 23.987 -36.206 -11.073 1.00 24.88 413 PRO A N 1
ATOM 3101 C CA . PRO A 1 413 ? 23.527 -37.009 -9.953 1.00 24.88 413 PRO A CA 1
ATOM 3102 C C . PRO A 1 413 ? 24.437 -36.779 -8.745 1.00 24.88 413 PRO A C 1
ATOM 3104 O O . PRO A 1 413 ? 25.628 -37.075 -8.789 1.00 24.88 413 PRO A O 1
ATOM 3107 N N . GLY A 1 414 ? 23.859 -36.287 -7.650 1.00 25.81 414 GLY A N 1
ATOM 3108 C CA . GLY A 1 414 ? 24.511 -36.305 -6.342 1.00 25.81 414 GLY A CA 1
ATOM 3109 C C . GLY A 1 414 ? 24.605 -34.947 -5.669 1.00 25.81 414 GLY A C 1
ATOM 3110 O O . GLY A 1 414 ? 25.684 -34.394 -5.580 1.00 25.81 414 GLY A O 1
ATOM 3111 N N . PHE A 1 415 ? 23.481 -34.449 -5.153 1.00 25.06 415 PHE A N 1
ATOM 3112 C CA . PHE A 1 415 ? 23.397 -33.720 -3.879 1.00 25.06 415 PHE A CA 1
ATOM 3113 C C . PHE A 1 415 ? 21.932 -33.774 -3.427 1.00 25.06 415 PHE A C 1
ATOM 3115 O O . PHE A 1 415 ? 21.180 -32.802 -3.474 1.00 25.06 415 PHE A O 1
ATOM 3122 N N . GLY A 1 416 ? 21.502 -34.976 -3.039 1.00 28.59 416 GLY A N 1
ATOM 3123 C CA . GLY A 1 416 ? 20.272 -35.164 -2.283 1.00 28.59 416 GLY A CA 1
ATOM 3124 C C . GLY A 1 416 ? 20.481 -34.625 -0.875 1.00 28.59 416 GLY A C 1
ATOM 3125 O O . GLY A 1 416 ? 20.904 -35.363 0.006 1.00 28.59 416 GLY A O 1
ATOM 3126 N N . SER A 1 417 ? 20.210 -33.338 -0.671 1.00 25.28 417 SER A N 1
ATOM 3127 C CA . SER A 1 417 ? 19.967 -32.813 0.667 1.00 25.28 417 SER A CA 1
ATOM 3128 C C . SER A 1 417 ? 18.461 -32.733 0.847 1.00 25.28 417 SER A C 1
ATOM 3130 O O . SER A 1 417 ? 17.791 -31.853 0.303 1.00 25.28 417 SER A O 1
ATOM 3132 N N . GLY A 1 418 ? 17.924 -33.726 1.554 1.00 26.69 418 GLY A N 1
ATOM 3133 C CA . GLY A 1 418 ? 16.561 -33.717 2.046 1.00 26.69 418 GLY A CA 1
ATOM 3134 C C . GLY A 1 418 ? 16.389 -32.570 3.031 1.00 26.69 418 GLY A C 1
ATOM 3135 O O . GLY A 1 418 ? 16.520 -32.758 4.235 1.00 26.69 418 GLY A O 1
ATOM 3136 N N . ASN A 1 419 ? 16.048 -31.387 2.527 1.00 27.67 419 ASN A N 1
ATOM 3137 C CA . ASN A 1 419 ? 15.303 -30.441 3.336 1.00 27.67 419 ASN A CA 1
ATOM 3138 C C . ASN A 1 419 ? 13.927 -31.073 3.541 1.00 27.67 419 ASN A C 1
ATOM 3140 O O . ASN A 1 419 ? 13.042 -30.937 2.696 1.00 27.67 419 ASN A O 1
ATOM 3144 N N . GLN A 1 420 ? 13.754 -31.794 4.655 1.00 29.11 420 GLN A N 1
ATOM 3145 C CA . GLN A 1 420 ? 12.432 -31.941 5.245 1.00 29.11 420 GLN A CA 1
ATOM 3146 C C . GLN A 1 420 ? 11.890 -30.519 5.372 1.00 29.11 420 GLN A C 1
ATOM 3148 O O . GLN A 1 420 ? 12.338 -29.754 6.227 1.00 29.11 420 GLN A O 1
ATOM 3153 N N . GLN A 1 421 ? 10.978 -30.130 4.477 1.00 36.28 421 GLN A N 1
ATOM 3154 C CA . GLN A 1 421 ? 10.133 -28.981 4.754 1.00 36.28 421 GLN A CA 1
ATOM 3155 C C . GLN A 1 421 ? 9.561 -29.225 6.152 1.00 36.28 421 GLN A C 1
ATOM 3157 O O . GLN A 1 421 ? 9.111 -30.351 6.405 1.00 36.28 421 GLN A O 1
ATOM 3162 N N . PRO A 1 422 ? 9.633 -28.251 7.078 1.00 35.81 422 PRO A N 1
ATOM 3163 C CA . PRO A 1 422 ? 9.021 -28.426 8.384 1.00 35.81 422 PRO A CA 1
ATOM 3164 C C . PRO A 1 422 ? 7.588 -28.888 8.135 1.00 35.81 422 PRO A C 1
ATOM 3166 O O . PRO A 1 422 ? 6.859 -28.215 7.402 1.00 35.81 422 PRO A O 1
ATOM 3169 N N . LYS A 1 423 ? 7.229 -30.079 8.644 1.00 42.66 423 LYS A N 1
ATOM 3170 C CA . LYS A 1 423 ? 5.866 -30.606 8.542 1.00 42.66 423 LYS A CA 1
ATOM 3171 C C . LYS A 1 423 ? 4.957 -29.510 9.072 1.00 42.66 423 LYS A C 1
ATOM 3173 O O . LYS A 1 423 ? 4.934 -29.249 10.271 1.00 42.66 423 LYS A O 1
ATOM 3178 N N . ASN A 1 424 ? 4.270 -28.815 8.173 1.00 56.62 424 ASN A N 1
ATOM 3179 C CA . ASN A 1 424 ? 3.266 -27.857 8.577 1.00 56.62 424 ASN A CA 1
ATOM 3180 C C . ASN A 1 424 ? 2.191 -28.691 9.272 1.00 56.62 424 ASN A C 1
ATOM 3182 O O . ASN A 1 424 ? 1.583 -29.541 8.626 1.00 56.62 424 ASN A O 1
ATOM 3186 N N . ALA A 1 425 ? 1.992 -28.484 10.575 1.00 57.84 425 ALA A N 1
ATOM 3187 C CA . ALA A 1 425 ? 1.040 -29.246 11.386 1.00 57.84 425 ALA A CA 1
ATOM 3188 C C . ALA A 1 425 ? -0.404 -29.170 10.854 1.00 57.84 425 ALA A C 1
ATOM 3190 O O . ALA A 1 425 ? -1.280 -29.926 11.258 1.00 57.84 425 ALA A O 1
ATOM 3191 N N . PHE A 1 426 ? -0.652 -28.264 9.907 1.00 57.00 426 PHE A N 1
ATOM 3192 C CA . PHE A 1 426 ? -1.934 -28.062 9.257 1.00 57.00 426 PHE A CA 1
ATOM 3193 C C . PHE A 1 426 ? -1.958 -28.542 7.800 1.00 57.00 426 PHE A C 1
ATOM 3195 O O . PHE A 1 426 ? -2.968 -28.336 7.136 1.00 57.00 426 PHE A O 1
ATOM 3202 N N . ALA A 1 427 ? -0.883 -29.146 7.271 1.00 58.84 427 ALA A N 1
ATOM 3203 C CA . ALA A 1 427 ? -0.783 -29.579 5.870 1.00 58.84 427 ALA A CA 1
ATOM 3204 C C . ALA A 1 427 ? -1.913 -30.534 5.461 1.00 58.84 427 ALA A C 1
ATOM 3206 O O . ALA A 1 427 ? -2.429 -30.399 4.354 1.00 58.84 427 ALA A O 1
ATOM 3207 N N . ASP A 1 428 ? -2.370 -31.380 6.383 1.00 65.69 428 ASP A N 1
ATOM 3208 C CA . ASP A 1 428 ? -3.381 -32.412 6.126 1.00 65.69 428 ASP A CA 1
ATOM 3209 C C . ASP A 1 428 ? -4.832 -31.904 6.256 1.00 65.69 428 ASP A C 1
ATOM 3211 O O . ASP A 1 428 ? -5.781 -32.645 6.017 1.00 65.69 428 ASP A O 1
ATOM 3215 N N . GLN A 1 429 ? -5.043 -30.630 6.616 1.00 67.75 429 GLN A N 1
ATOM 3216 C CA . GLN A 1 429 ? -6.393 -30.071 6.741 1.00 67.75 429 GLN A CA 1
ATOM 3217 C C . GLN A 1 429 ? -7.009 -29.693 5.379 1.00 67.75 429 GLN A C 1
ATOM 3219 O O . GLN A 1 429 ? -6.285 -29.210 4.494 1.00 67.75 429 GLN A O 1
ATOM 3224 N N . PRO A 1 430 ? -8.347 -29.787 5.227 1.00 74.50 430 PRO A N 1
ATOM 3225 C CA . PRO A 1 430 ? -9.046 -29.299 4.039 1.00 74.50 430 PRO A CA 1
ATOM 3226 C C . PRO A 1 430 ? -8.760 -27.816 3.752 1.00 74.50 430 PRO A C 1
ATOM 3228 O O . PRO A 1 430 ? -8.570 -27.003 4.667 1.00 74.50 430 PRO A O 1
ATOM 3231 N N . LYS A 1 431 ? -8.744 -27.436 2.469 1.00 73.31 431 LYS A N 1
ATOM 3232 C CA . LYS A 1 431 ? -8.433 -26.067 2.016 1.00 73.31 431 LYS A CA 1
ATOM 3233 C C . LYS A 1 431 ? -9.404 -25.038 2.595 1.00 73.31 431 LYS A C 1
ATOM 3235 O O . LYS A 1 431 ? -9.000 -23.938 2.967 1.00 73.31 431 LYS A O 1
ATOM 3240 N N . GLU A 1 432 ? -10.670 -25.406 2.706 1.00 71.00 432 GLU A N 1
ATOM 3241 C CA . GLU A 1 432 ? -11.750 -24.589 3.246 1.00 71.00 432 GLU A CA 1
ATOM 3242 C C . GLU A 1 432 ? -11.489 -24.285 4.723 1.00 71.00 432 GLU A C 1
ATOM 3244 O O . GLU A 1 432 ? -11.585 -23.132 5.138 1.00 71.00 432 GLU A O 1
ATOM 3249 N N . VAL A 1 433 ? -11.070 -25.293 5.496 1.00 74.25 433 VAL A N 1
ATOM 3250 C CA . VAL A 1 433 ? -10.720 -25.160 6.919 1.00 74.25 433 VAL A CA 1
ATOM 3251 C C . VAL A 1 433 ? -9.525 -24.228 7.090 1.00 74.25 433 VAL A C 1
ATOM 3253 O O . VAL A 1 433 ? -9.591 -23.279 7.873 1.00 74.25 433 VAL A O 1
ATOM 3256 N N . LYS A 1 434 ? -8.464 -24.426 6.299 1.00 73.56 434 LYS A N 1
ATOM 3257 C CA . LYS A 1 434 ? -7.290 -23.538 6.285 1.00 73.56 434 LYS A CA 1
ATOM 3258 C C . LYS A 1 434 ? -7.675 -22.091 5.972 1.00 73.56 434 LYS A C 1
ATOM 3260 O O . LYS A 1 434 ? -7.231 -21.174 6.662 1.00 73.56 434 LYS A O 1
ATOM 3265 N N . ASN A 1 435 ? -8.514 -21.878 4.958 1.00 74.25 435 ASN A N 1
ATOM 3266 C CA . ASN A 1 435 ? -8.952 -20.547 4.541 1.00 74.25 435 ASN A CA 1
ATOM 3267 C C . ASN A 1 435 ? -9.831 -19.868 5.597 1.00 74.25 435 ASN A C 1
ATOM 3269 O O . ASN A 1 435 ? -9.607 -18.699 5.905 1.00 74.25 435 ASN A O 1
ATOM 3273 N N . ALA A 1 436 ? -10.789 -20.593 6.178 1.00 74.94 436 ALA A N 1
ATOM 3274 C CA . ALA A 1 436 ? -11.671 -20.087 7.225 1.00 74.94 436 ALA A CA 1
ATOM 3275 C C . ALA A 1 436 ? -10.875 -19.687 8.480 1.00 74.94 436 ALA A C 1
ATOM 3277 O O . ALA A 1 436 ? -11.024 -18.567 8.975 1.00 74.94 436 ALA A O 1
ATOM 3278 N N . ARG A 1 437 ? -9.956 -20.555 8.933 1.00 78.94 437 ARG A N 1
ATOM 3279 C CA . ARG A 1 437 ? -9.038 -20.267 10.048 1.00 78.94 437 ARG A CA 1
ATOM 3280 C C . ARG A 1 437 ? -8.183 -19.039 9.761 1.00 78.94 437 ARG A C 1
ATOM 3282 O O . ARG A 1 437 ? -8.142 -18.119 10.573 1.00 78.94 437 ARG A O 1
ATOM 3289 N N . ARG A 1 438 ? -7.544 -18.989 8.587 1.00 77.38 438 ARG A N 1
ATOM 3290 C CA . ARG A 1 438 ? -6.695 -17.862 8.175 1.00 77.38 438 ARG A CA 1
ATOM 3291 C C . ARG A 1 438 ? -7.472 -16.550 8.140 1.00 77.38 438 ARG A C 1
ATOM 3293 O O . ARG A 1 438 ? -6.965 -15.547 8.632 1.00 77.38 438 ARG A O 1
ATOM 3300 N N . TYR A 1 439 ? -8.683 -16.560 7.584 1.00 78.06 439 TYR A N 1
ATOM 3301 C CA . TYR A 1 439 ? -9.526 -15.372 7.492 1.00 78.06 439 TYR A CA 1
ATOM 3302 C C . TYR A 1 439 ? -9.852 -14.806 8.878 1.00 78.06 439 TYR A C 1
ATOM 3304 O O . TYR A 1 439 ? -9.583 -13.632 9.140 1.00 78.06 439 TYR A O 1
ATOM 3312 N N . LEU A 1 440 ? -10.376 -15.639 9.786 1.00 80.19 440 LEU A N 1
ATOM 3313 C CA . LEU A 1 440 ? -10.719 -15.179 11.129 1.00 80.19 440 LEU A CA 1
ATOM 3314 C C . LEU A 1 440 ? -9.467 -14.789 11.928 1.00 80.19 440 LEU A C 1
ATOM 3316 O O . LEU A 1 440 ? -9.478 -13.756 12.590 1.00 80.19 440 LEU A O 1
ATOM 3320 N N . HIS A 1 441 ? -8.368 -15.540 11.821 1.00 81.12 441 HIS A N 1
ATOM 3321 C CA . HIS A 1 441 ? -7.122 -15.212 12.516 1.00 81.12 441 HIS A CA 1
ATOM 3322 C C . HIS A 1 441 ? -6.572 -13.840 12.102 1.00 81.12 441 HIS A C 1
ATOM 3324 O O . HIS A 1 441 ? -6.255 -13.026 12.967 1.00 81.12 441 HIS A O 1
ATOM 3330 N N . GLN A 1 442 ? -6.497 -13.552 10.796 1.00 76.56 442 GLN A N 1
ATOM 3331 C CA . GLN A 1 442 ? -6.029 -12.255 10.287 1.00 76.56 442 GLN A CA 1
ATOM 3332 C C . GLN A 1 442 ? -6.902 -11.097 10.781 1.00 76.56 442 GLN A C 1
ATOM 3334 O O . GLN A 1 442 ? -6.398 -10.032 11.137 1.00 76.56 442 GLN A O 1
ATOM 3339 N N . ARG A 1 443 ? -8.217 -11.311 10.837 1.00 77.31 443 ARG A N 1
ATOM 3340 C CA . ARG A 1 443 ? -9.169 -10.328 11.355 1.00 77.31 443 ARG A CA 1
ATOM 3341 C C . ARG A 1 443 ? -8.995 -10.099 12.857 1.00 77.31 443 ARG A C 1
ATOM 3343 O O . ARG A 1 443 ? -8.923 -8.949 13.284 1.00 77.31 443 ARG A O 1
ATOM 3350 N N . LEU A 1 444 ? -8.870 -11.161 13.653 1.00 81.44 444 LEU A N 1
ATOM 3351 C CA . LEU A 1 444 ? -8.621 -11.062 15.096 1.00 81.44 444 LEU A CA 1
ATOM 3352 C C . LEU A 1 444 ? -7.284 -10.387 15.403 1.00 81.44 444 LEU A C 1
ATOM 3354 O O . LEU A 1 444 ? -7.201 -9.607 16.342 1.00 81.44 444 LEU A O 1
ATOM 3358 N N . GLU A 1 445 ? -6.259 -10.621 14.586 1.00 78.25 445 GLU A N 1
ATOM 3359 C CA . GLU A 1 445 ? -4.966 -9.952 14.714 1.00 78.25 445 GLU A CA 1
ATOM 3360 C C . GLU A 1 445 ? -5.078 -8.439 14.484 1.00 78.25 445 GLU A C 1
ATOM 3362 O O . GLU A 1 445 ? -4.526 -7.652 15.252 1.00 78.25 445 GLU A O 1
ATOM 3367 N N . ARG A 1 446 ? -5.851 -8.010 13.480 1.00 75.12 446 ARG A N 1
ATOM 3368 C CA . ARG A 1 446 ? -6.110 -6.584 13.217 1.00 75.12 446 ARG A CA 1
ATOM 3369 C C . ARG A 1 446 ? -6.955 -5.939 14.311 1.00 75.12 446 ARG A C 1
ATOM 3371 O O . ARG A 1 446 ? -6.653 -4.819 14.715 1.00 75.12 446 ARG A O 1
ATOM 3378 N N . ILE A 1 447 ? -7.963 -6.651 14.823 1.00 77.75 447 ILE A N 1
ATOM 3379 C CA . ILE A 1 447 ? -8.738 -6.233 16.000 1.00 77.75 447 ILE A CA 1
ATOM 3380 C C . ILE A 1 447 ? -7.797 -6.053 17.192 1.00 77.75 447 ILE A C 1
ATOM 3382 O O . ILE A 1 447 ? -7.743 -4.969 17.761 1.00 77.75 447 ILE A O 1
ATOM 3386 N N . HIS A 1 448 ? -6.998 -7.068 17.523 1.00 80.19 448 HIS A N 1
ATOM 3387 C CA . HIS A 1 448 ? -6.031 -7.012 18.616 1.00 80.19 448 HIS A CA 1
ATOM 3388 C C . HIS A 1 448 ? -5.082 -5.817 18.473 1.00 80.19 448 HIS A C 1
ATOM 3390 O O . HIS A 1 448 ? -4.861 -5.075 19.434 1.00 80.19 448 HIS A O 1
ATOM 3396 N N . TYR A 1 449 ? -4.550 -5.596 17.270 1.00 77.44 449 TYR A N 1
ATOM 3397 C CA . TYR A 1 449 ? -3.674 -4.465 16.993 1.00 77.44 449 TYR A CA 1
ATOM 3398 C C . TYR A 1 449 ? -4.393 -3.126 17.170 1.00 77.44 449 TYR A C 1
ATOM 3400 O O . TYR A 1 449 ? -3.834 -2.221 17.774 1.00 77.44 449 TYR A O 1
ATOM 3408 N N . GLY A 1 450 ? -5.640 -2.987 16.723 1.00 75.56 450 GLY A N 1
ATOM 3409 C CA . GLY A 1 450 ? -6.412 -1.765 16.949 1.00 75.56 450 GLY A CA 1
ATOM 3410 C C . GLY A 1 450 ? -6.724 -1.500 18.422 1.00 75.56 450 GLY A C 1
ATOM 3411 O O . GLY A 1 450 ? -6.656 -0.360 18.885 1.00 75.56 450 GLY A O 1
ATOM 3412 N N . LEU A 1 451 ? -7.003 -2.556 19.190 1.00 78.94 451 LEU A N 1
ATOM 3413 C CA . LEU A 1 451 ? -7.290 -2.436 20.618 1.00 78.94 451 LEU A CA 1
ATOM 3414 C C . LEU A 1 451 ? -6.041 -2.088 21.435 1.00 78.94 451 LEU A C 1
ATOM 3416 O O . LEU A 1 451 ? -6.129 -1.280 22.354 1.00 78.94 451 LEU A O 1
ATOM 3420 N N . THR A 1 452 ? -4.887 -2.670 21.105 1.00 75.06 452 THR A N 1
ATOM 3421 C CA . THR A 1 452 ? -3.669 -2.587 21.937 1.00 75.06 452 THR A CA 1
ATOM 3422 C C . THR A 1 452 ? -2.544 -1.736 21.350 1.00 75.06 452 THR A C 1
ATOM 3424 O O . THR A 1 452 ? -1.563 -1.440 22.031 1.00 75.06 452 THR A O 1
ATOM 3427 N N . GLY A 1 453 ? -2.638 -1.398 20.064 1.00 69.31 453 GLY A N 1
ATOM 3428 C CA . GLY A 1 453 ? -1.570 -0.818 19.252 1.00 69.31 453 GLY A CA 1
ATOM 3429 C C . GLY A 1 453 ? -0.358 -1.731 19.043 1.00 69.31 453 GLY A C 1
ATOM 3430 O O . GLY A 1 453 ? 0.682 -1.258 18.581 1.00 69.31 453 GLY A O 1
ATOM 3431 N N . THR A 1 454 ? -0.459 -3.020 19.389 1.00 67.38 454 THR A N 1
ATOM 3432 C CA . THR A 1 454 ? 0.605 -4.011 19.192 1.00 67.38 454 THR A CA 1
ATOM 3433 C C . THR A 1 454 ? 0.062 -5.348 18.692 1.00 67.38 454 THR A C 1
ATOM 3435 O O . THR A 1 454 ? -1.090 -5.709 18.925 1.00 67.38 454 THR A O 1
ATOM 3438 N N . GLY A 1 455 ? 0.894 -6.100 17.968 1.00 62.50 455 GLY A N 1
ATOM 3439 C CA . GLY A 1 455 ? 0.571 -7.486 17.628 1.00 62.50 455 GLY A CA 1
ATOM 3440 C C . GLY A 1 455 ? 0.558 -8.359 18.882 1.00 62.50 455 GLY A C 1
ATOM 3441 O O . GLY A 1 455 ? 1.181 -8.008 19.890 1.00 62.50 455 GLY A O 1
ATOM 3442 N N . ARG A 1 456 ? -0.123 -9.506 18.813 1.00 64.69 456 ARG A N 1
ATOM 3443 C CA . ARG A 1 456 ? -0.074 -10.507 19.881 1.00 64.69 456 ARG A CA 1
ATOM 3444 C C . ARG A 1 456 ? 1.385 -10.887 20.131 1.00 64.69 456 ARG A C 1
ATOM 3446 O O . ARG A 1 456 ? 2.081 -11.342 19.222 1.00 64.69 456 ARG A O 1
ATOM 3453 N N . LYS A 1 457 ? 1.875 -10.676 21.351 1.00 56.56 457 LYS A N 1
ATOM 3454 C CA . LYS A 1 457 ? 3.227 -11.097 21.718 1.00 56.56 457 LYS A CA 1
ATOM 3455 C C . LYS A 1 457 ? 3.225 -12.616 21.876 1.00 56.56 457 LYS A C 1
ATOM 3457 O O . LYS A 1 457 ? 2.416 -13.155 22.624 1.00 56.56 457 LYS A O 1
ATOM 3462 N N . SER A 1 458 ? 4.148 -13.300 21.193 1.00 40.16 458 SER A N 1
ATOM 3463 C CA . SER A 1 458 ? 4.620 -14.623 21.629 1.00 40.16 458 SER A CA 1
ATOM 3464 C C . SER A 1 458 ? 4.852 -14.552 23.140 1.00 40.16 458 SER A C 1
ATOM 3466 O O . SER A 1 458 ? 5.400 -13.549 23.602 1.00 40.16 458 SER A O 1
ATOM 3468 N N . SER A 1 459 ? 4.427 -15.573 23.888 1.00 38.81 459 SER A N 1
ATOM 3469 C CA . SER A 1 459 ? 4.284 -15.634 25.358 1.00 38.81 459 SER A CA 1
ATOM 3470 C C . SER A 1 459 ? 5.541 -15.326 26.201 1.00 38.81 459 SER A C 1
ATOM 3472 O O . SER A 1 459 ? 5.560 -15.571 27.402 1.00 38.81 459 SER A O 1
ATOM 3474 N N . THR A 1 460 ? 6.598 -14.791 25.597 1.00 30.95 460 THR A N 1
ATOM 3475 C CA . THR A 1 460 ? 7.917 -14.520 26.168 1.00 30.95 460 THR A CA 1
ATOM 3476 C C . THR A 1 460 ? 8.351 -13.049 26.100 1.00 30.95 460 THR A C 1
ATOM 3478 O O . THR A 1 460 ? 9.441 -12.730 26.567 1.00 30.95 460 THR A O 1
ATOM 3481 N N . ALA A 1 461 ? 7.543 -12.125 25.564 1.00 37.31 461 ALA A N 1
ATOM 3482 C CA . ALA A 1 461 ? 7.927 -10.712 25.466 1.00 37.31 461 ALA A CA 1
ATOM 3483 C C . ALA A 1 461 ? 7.196 -9.817 26.487 1.00 37.31 461 ALA A C 1
ATOM 3485 O O . ALA A 1 461 ? 5.969 -9.734 26.493 1.00 37.31 461 ALA A O 1
ATOM 3486 N N . VAL A 1 462 ? 7.982 -9.096 27.299 1.00 34.41 462 VAL A N 1
ATOM 3487 C CA . VAL A 1 462 ? 7.558 -8.044 28.249 1.00 34.41 462 VAL A CA 1
ATOM 3488 C C . VAL A 1 462 ? 6.505 -7.133 27.603 1.00 34.41 462 VAL A C 1
ATOM 3490 O O . VAL A 1 462 ? 6.740 -6.704 26.468 1.00 34.41 462 VAL A O 1
ATOM 3493 N N . PRO A 1 463 ? 5.359 -6.828 28.249 1.00 37.53 463 PRO A N 1
ATOM 3494 C CA . PRO A 1 463 ? 4.327 -5.957 27.685 1.00 37.53 463 PRO A CA 1
ATOM 3495 C C . PRO A 1 463 ? 4.913 -4.586 27.306 1.00 37.53 463 PRO A C 1
ATOM 3497 O O . PRO A 1 463 ? 5.845 -4.118 27.958 1.00 37.53 463 PRO A O 1
ATOM 3500 N N . PRO A 1 464 ? 4.454 -3.960 26.205 1.00 42.97 464 PRO A N 1
ATOM 3501 C CA . PRO A 1 464 ? 4.950 -2.640 25.823 1.00 42.97 464 PRO A CA 1
ATOM 3502 C C . PRO A 1 464 ? 4.668 -1.660 26.966 1.00 42.97 464 PRO A C 1
ATOM 3504 O O . PRO A 1 464 ? 3.553 -1.628 27.478 1.00 42.97 464 PRO A O 1
ATOM 3507 N N . THR A 1 465 ? 5.671 -0.885 27.369 1.00 43.38 465 THR A N 1
ATOM 3508 C CA . THR A 1 465 ? 5.570 0.093 28.465 1.00 43.38 465 THR A CA 1
ATOM 3509 C C . THR A 1 465 ? 4.670 1.285 28.132 1.00 43.38 465 THR A C 1
ATOM 3511 O O . THR A 1 465 ? 4.200 1.953 29.047 1.00 43.38 465 THR A O 1
ATOM 3514 N N . ASP A 1 466 ? 4.360 1.494 26.849 1.00 53.59 466 ASP A N 1
ATOM 3515 C CA . ASP A 1 466 ? 3.474 2.557 26.379 1.00 53.59 466 ASP A CA 1
ATOM 3516 C C . ASP A 1 466 ? 2.184 1.932 25.830 1.00 53.59 466 ASP A C 1
ATOM 3518 O O . ASP A 1 466 ? 2.207 1.231 24.813 1.00 53.59 466 ASP A O 1
ATOM 3522 N N . ALA A 1 467 ? 1.050 2.167 26.498 1.00 55.25 467 ALA A N 1
ATOM 3523 C CA . ALA A 1 467 ? -0.252 1.762 25.976 1.00 55.25 467 ALA A CA 1
ATOM 3524 C C . ALA A 1 467 ? -0.517 2.490 24.647 1.00 55.25 467 ALA A C 1
ATOM 3526 O O . ALA A 1 467 ? -0.433 3.716 24.576 1.00 55.25 467 ALA A O 1
ATOM 3527 N N . LYS A 1 468 ? -0.839 1.733 23.595 1.00 70.56 468 LYS A N 1
ATOM 3528 C CA . LYS A 1 468 ? -1.216 2.244 22.270 1.00 70.56 468 LYS A CA 1
ATOM 3529 C C . LYS A 1 468 ? -2.615 1.743 21.894 1.00 70.56 468 LYS A C 1
ATOM 3531 O O . LYS A 1 468 ? -3.232 0.973 22.631 1.00 70.56 468 LYS A O 1
ATOM 3536 N N . GLY A 1 469 ? -3.122 2.191 20.747 1.00 76.12 469 GLY A N 1
ATOM 3537 C CA . GLY A 1 469 ? -4.451 1.812 20.262 1.00 76.12 469 GLY A CA 1
ATOM 3538 C C . GLY A 1 469 ? -5.562 2.279 21.202 1.00 76.12 469 GLY A C 1
ATOM 3539 O O . GLY A 1 469 ? -5.404 3.262 21.927 1.00 76.12 469 GLY A O 1
ATOM 3540 N N . LEU A 1 470 ? -6.686 1.562 21.209 1.00 78.19 470 LEU A N 1
ATOM 3541 C CA . LEU A 1 470 ? -7.837 1.934 22.033 1.00 78.19 470 LEU A CA 1
ATOM 3542 C C . LEU A 1 470 ? -7.530 1.919 23.540 1.00 78.19 470 LEU A C 1
ATOM 3544 O O . LEU A 1 470 ? -8.026 2.781 24.257 1.00 78.19 470 LEU A O 1
ATOM 3548 N N . MET A 1 471 ? -6.670 1.012 24.025 1.00 79.75 471 MET A N 1
ATOM 3549 C CA . MET A 1 471 ? -6.265 0.956 25.441 1.00 79.75 471 MET A CA 1
ATOM 3550 C C . MET A 1 471 ? -5.656 2.262 25.949 1.00 79.75 471 MET A C 1
ATOM 3552 O O . MET A 1 471 ? -5.797 2.584 27.128 1.00 79.75 471 MET A O 1
ATOM 3556 N N . ALA A 1 472 ? -4.977 3.009 25.077 1.00 76.69 472 ALA A N 1
ATOM 3557 C CA . ALA A 1 472 ? -4.384 4.284 25.446 1.00 76.69 472 ALA A CA 1
ATOM 3558 C C . ALA A 1 472 ? -5.465 5.308 25.840 1.00 76.69 472 ALA A C 1
ATOM 3560 O O . ALA A 1 472 ? -5.243 6.125 26.727 1.00 76.69 472 ALA A O 1
ATOM 3561 N N . MET A 1 473 ? -6.651 5.229 25.228 1.00 73.94 473 MET A N 1
ATOM 3562 C CA . MET A 1 473 ? -7.740 6.198 25.386 1.00 73.94 473 MET A CA 1
ATOM 3563 C C . MET A 1 473 ? -8.550 6.038 26.675 1.00 73.94 473 MET A C 1
ATOM 3565 O O . MET A 1 473 ? -9.399 6.879 26.963 1.00 73.94 473 MET A O 1
ATOM 3569 N N . LEU A 1 474 ? -8.363 4.935 27.401 1.00 74.25 474 LEU A N 1
ATOM 3570 C CA . LEU A 1 474 ? -9.247 4.550 28.496 1.00 74.25 474 LEU A CA 1
ATOM 3571 C C . LEU A 1 474 ? -8.662 4.924 29.857 1.00 74.25 474 LEU A C 1
ATOM 3573 O O . LEU A 1 474 ? -7.450 4.880 30.075 1.00 74.25 474 LEU A O 1
ATOM 3577 N N . ASP A 1 475 ? -9.549 5.238 30.795 1.00 78.06 475 ASP A N 1
ATOM 3578 C CA . ASP A 1 475 ? -9.223 5.250 32.216 1.00 78.06 475 ASP A CA 1
ATOM 3579 C C . ASP A 1 475 ? -8.938 3.821 32.718 1.00 78.06 475 ASP A C 1
ATOM 3581 O O . ASP A 1 475 ? -9.144 2.833 32.009 1.00 78.06 475 ASP A O 1
ATOM 3585 N N . ASP A 1 476 ? -8.443 3.673 33.945 1.00 76.50 476 ASP A N 1
ATOM 3586 C CA . ASP A 1 476 ? -8.035 2.356 34.456 1.00 76.50 476 ASP A CA 1
ATOM 3587 C C . ASP A 1 476 ? -9.208 1.362 34.546 1.00 76.50 476 ASP A C 1
ATOM 3589 O O . ASP A 1 476 ? -9.040 0.161 34.307 1.00 76.50 476 ASP A O 1
ATOM 3593 N N . ALA A 1 477 ? -10.423 1.861 34.795 1.00 76.25 477 ALA A N 1
ATOM 3594 C CA . ALA A 1 477 ? -11.642 1.060 34.768 1.00 76.25 477 ALA A CA 1
ATOM 3595 C C . ALA A 1 477 ? -11.970 0.560 33.348 1.00 76.25 477 ALA A C 1
ATOM 3597 O O . ALA A 1 477 ? -12.245 -0.629 33.153 1.00 76.25 477 ALA A O 1
ATOM 3598 N N . GLY A 1 478 ? -11.908 1.436 32.344 1.00 75.25 478 GLY A N 1
ATOM 3599 C CA . GLY A 1 478 ? -12.091 1.092 30.939 1.00 75.25 478 GLY A CA 1
ATOM 3600 C C . GLY A 1 478 ? -11.005 0.151 30.421 1.00 75.25 478 GLY A C 1
ATOM 3601 O O . GLY A 1 478 ? -11.328 -0.832 29.753 1.00 75.25 478 GLY A O 1
ATOM 3602 N N . LYS A 1 479 ? -9.736 0.375 30.789 1.00 80.44 479 LYS A N 1
ATOM 3603 C CA . LYS A 1 479 ? -8.613 -0.524 30.467 1.00 80.44 479 LYS A CA 1
ATOM 3604 C C . LYS A 1 479 ? -8.845 -1.928 31.005 1.00 80.44 479 LYS A C 1
ATOM 3606 O O . LYS A 1 479 ? -8.598 -2.892 30.286 1.00 80.44 479 LYS A O 1
ATOM 3611 N N . SER A 1 480 ? -9.346 -2.059 32.234 1.00 79.38 480 SER A N 1
ATOM 3612 C CA . SER A 1 480 ? -9.652 -3.365 32.828 1.00 79.38 480 SER A CA 1
ATOM 3613 C C . SER A 1 480 ? -10.720 -4.118 32.025 1.00 79.38 480 SER A C 1
ATOM 3615 O O . SER A 1 480 ? -10.512 -5.269 31.638 1.00 79.38 480 SER A O 1
ATOM 3617 N N . LYS A 1 481 ? -11.819 -3.443 31.658 1.00 82.75 481 LYS A N 1
ATOM 3618 C CA . LYS A 1 481 ? -12.866 -4.039 30.808 1.00 82.75 481 LYS A CA 1
ATOM 3619 C C . LYS A 1 481 ? -12.354 -4.391 29.410 1.00 82.75 481 LYS A C 1
ATOM 3621 O O . LYS A 1 481 ? -12.656 -5.462 28.893 1.00 82.75 481 LYS A O 1
ATOM 3626 N N . LEU A 1 482 ? -11.555 -3.518 28.795 1.00 83.56 482 LEU A N 1
ATOM 3627 C CA . LEU A 1 482 ? -10.984 -3.780 27.475 1.00 83.56 482 LEU A CA 1
ATOM 3628 C C . LEU A 1 482 ? -9.961 -4.927 27.510 1.00 83.56 482 LEU A C 1
ATOM 3630 O O . LEU A 1 482 ? -9.881 -5.705 26.564 1.00 83.56 482 LEU A O 1
ATOM 3634 N N . THR A 1 483 ? -9.232 -5.086 28.616 1.00 84.44 483 THR A N 1
ATOM 3635 C CA . THR A 1 483 ? -8.318 -6.218 28.833 1.00 84.44 483 THR A CA 1
ATOM 3636 C C . THR A 1 483 ? -9.065 -7.553 28.831 1.00 84.44 483 THR A C 1
ATOM 3638 O O . THR A 1 483 ? -8.546 -8.531 28.298 1.00 84.44 483 THR A O 1
ATOM 3641 N N . ASP A 1 484 ? -10.287 -7.613 29.371 1.00 85.31 484 ASP A N 1
ATOM 3642 C CA . ASP A 1 484 ? -11.130 -8.815 29.275 1.00 85.31 484 ASP A CA 1
ATOM 3643 C C . ASP A 1 484 ? -11.489 -9.142 27.815 1.00 85.31 484 ASP A C 1
ATOM 3645 O O . ASP A 1 484 ? -11.335 -10.284 27.380 1.00 85.31 484 ASP A O 1
ATOM 3649 N N . VAL A 1 485 ? -11.860 -8.135 27.013 1.00 86.94 485 VAL A N 1
ATOM 3650 C CA . VAL A 1 485 ? -12.101 -8.311 25.567 1.00 86.94 485 VAL A CA 1
ATOM 3651 C C . VAL A 1 485 ? -10.851 -8.840 24.860 1.00 86.94 485 VAL A C 1
ATOM 3653 O O . VAL A 1 485 ? -10.942 -9.803 24.100 1.00 86.94 485 VAL A O 1
ATOM 3656 N N . ILE A 1 486 ? -9.682 -8.251 25.130 1.00 86.00 486 ILE A N 1
ATOM 3657 C CA . ILE A 1 486 ? -8.402 -8.660 24.532 1.00 86.00 486 ILE A CA 1
ATOM 3658 C C . ILE A 1 486 ? -8.088 -10.121 24.870 1.00 86.00 486 ILE A C 1
ATOM 3660 O O . ILE A 1 486 ? -7.832 -10.907 23.961 1.00 86.00 486 ILE A O 1
ATOM 3664 N N . LYS A 1 487 ? -8.203 -10.525 26.141 1.00 86.94 487 LYS A N 1
ATOM 3665 C CA . LYS A 1 487 ? -7.972 -11.917 26.562 1.00 86.94 487 LYS A CA 1
ATOM 3666 C C . LYS A 1 487 ? -8.900 -12.904 25.857 1.00 86.94 487 LYS A C 1
ATOM 3668 O O . LYS A 1 487 ? -8.478 -14.004 25.501 1.00 86.94 487 LYS A O 1
ATOM 3673 N N . LYS A 1 488 ? -10.164 -12.532 25.632 1.00 89.12 488 LYS A N 1
ATOM 3674 C CA . LYS A 1 488 ? -11.119 -13.371 24.888 1.00 89.12 488 LYS A CA 1
ATOM 3675 C C . LYS A 1 488 ? -10.768 -13.464 23.400 1.00 89.12 488 LYS A C 1
ATOM 3677 O O . LYS A 1 488 ? -10.894 -14.542 22.825 1.00 89.12 488 LYS A O 1
ATOM 3682 N N . VAL A 1 489 ? -10.286 -12.376 22.792 1.00 86.94 489 VAL A N 1
ATOM 3683 C CA . VAL A 1 489 ? -9.750 -12.382 21.418 1.00 86.94 489 VAL A CA 1
ATOM 3684 C C . VAL A 1 489 ? -8.535 -13.306 21.313 1.00 86.94 489 VAL A C 1
ATOM 3686 O O . VAL A 1 489 ? -8.504 -14.155 20.425 1.00 86.94 489 VAL A O 1
ATOM 3689 N N . GLU A 1 490 ? -7.575 -13.204 22.235 1.00 85.56 490 GLU A N 1
ATOM 3690 C CA . GLU A 1 490 ? -6.394 -14.078 22.275 1.00 85.56 490 GLU A CA 1
ATOM 3691 C C . GLU A 1 490 ? -6.780 -15.550 22.472 1.00 85.56 490 GLU A C 1
ATOM 3693 O O . GLU A 1 490 ? -6.273 -16.419 21.766 1.00 85.56 490 GLU A O 1
ATOM 3698 N N . SER A 1 491 ? -7.742 -15.826 23.359 1.00 86.69 491 SER A N 1
ATOM 3699 C CA . SER A 1 491 ? -8.258 -17.182 23.593 1.00 86.69 491 SER A CA 1
ATOM 3700 C C . SER A 1 491 ? -8.899 -17.776 22.334 1.00 86.69 491 SER A C 1
ATOM 3702 O O . SER A 1 491 ? -8.710 -18.952 22.033 1.00 86.69 491 SER A O 1
ATOM 3704 N N . LEU A 1 492 ? -9.627 -16.968 21.556 1.00 88.25 492 LEU A N 1
ATOM 3705 C CA . LEU A 1 492 ? -10.181 -17.401 20.272 1.00 88.25 492 LEU A CA 1
ATOM 3706 C C . LEU A 1 492 ? -9.084 -17.648 19.227 1.00 88.25 492 LEU A C 1
ATOM 3708 O O . LEU A 1 492 ? -9.187 -18.592 18.446 1.00 88.25 492 LEU A O 1
ATOM 3712 N N . GLN A 1 493 ? -8.021 -16.840 19.210 1.00 84.62 493 GLN A N 1
ATOM 3713 C CA . GLN A 1 493 ? -6.862 -17.107 18.353 1.00 84.62 493 GLN A CA 1
ATOM 3714 C C . GLN A 1 493 ? -6.171 -18.424 18.730 1.00 84.62 493 GLN A C 1
ATOM 3716 O O . GLN A 1 493 ? -5.782 -19.171 17.836 1.00 84.62 493 GLN A O 1
ATOM 3721 N N . ASP A 1 494 ? -6.056 -18.739 20.023 1.00 85.44 494 ASP A N 1
ATOM 3722 C CA . ASP A 1 494 ? -5.530 -20.028 20.488 1.00 85.44 494 ASP A CA 1
ATOM 3723 C C . ASP A 1 494 ? -6.409 -21.198 20.068 1.00 85.44 494 ASP A C 1
ATOM 3725 O O . ASP A 1 494 ? -5.895 -22.188 19.549 1.00 85.44 494 ASP A O 1
ATOM 3729 N N . GLU A 1 495 ? -7.729 -21.065 20.207 1.00 84.00 495 GLU A N 1
ATOM 3730 C CA . GLU A 1 495 ? -8.682 -22.074 19.747 1.00 84.00 495 GLU A CA 1
ATOM 3731 C C . GLU A 1 495 ? -8.525 -22.340 18.247 1.00 84.00 495 GLU A C 1
ATOM 3733 O O . GLU A 1 495 ? -8.415 -23.488 17.819 1.00 84.00 495 GLU A O 1
ATOM 3738 N N . LEU A 1 496 ? -8.419 -21.272 17.451 1.00 82.12 496 LEU A N 1
ATOM 3739 C CA . LEU A 1 496 ? -8.187 -21.364 16.013 1.00 82.12 496 LEU A CA 1
ATOM 3740 C C . LEU A 1 496 ? -6.840 -21.973 15.658 1.00 82.12 496 LEU A C 1
ATOM 3742 O O . LEU A 1 496 ? -6.710 -22.470 14.545 1.00 82.12 496 LEU A O 1
ATOM 3746 N N . ASN A 1 497 ? -5.843 -21.937 16.538 1.00 79.50 497 ASN A N 1
ATOM 3747 C CA . ASN A 1 497 ? -4.515 -22.490 16.285 1.00 79.50 497 ASN A CA 1
ATOM 3748 C C . ASN A 1 497 ? -4.385 -23.967 16.686 1.00 79.50 497 ASN A C 1
ATOM 3750 O O . ASN A 1 497 ? -3.365 -24.578 16.374 1.00 79.50 497 ASN A O 1
ATOM 3754 N N . LYS A 1 498 ? -5.422 -24.575 17.277 1.00 79.25 498 LYS A N 1
ATOM 3755 C CA . LYS A 1 498 ? -5.421 -26.006 17.598 1.00 79.25 498 LYS A CA 1
ATOM 3756 C C . LYS A 1 498 ? -5.405 -26.873 16.339 1.00 79.25 498 LYS A C 1
ATOM 3758 O O . LYS A 1 498 ? -6.166 -26.669 15.392 1.00 79.25 498 LYS A O 1
ATOM 3763 N N . GLU A 1 499 ? -4.557 -27.895 16.362 1.00 71.75 499 GLU A N 1
ATOM 3764 C CA . GLU A 1 499 ? -4.421 -28.892 15.290 1.00 71.75 499 GLU A CA 1
ATOM 3765 C C . GLU A 1 499 ? -5.676 -29.767 15.134 1.00 71.75 499 GLU A C 1
ATOM 3767 O O . GLU A 1 499 ? -5.928 -30.309 14.060 1.00 71.75 499 GLU A O 1
ATOM 3772 N N . THR A 1 500 ? -6.515 -29.830 16.173 1.00 74.44 500 THR A N 1
ATOM 3773 C CA . THR A 1 500 ? -7.746 -30.631 16.237 1.00 74.44 500 THR A CA 1
ATOM 3774 C C . THR A 1 500 ? -8.904 -30.088 15.391 1.00 74.44 500 THR A C 1
ATOM 3776 O O . THR A 1 500 ? -9.912 -30.774 15.230 1.00 74.44 500 THR A O 1
ATOM 3779 N N . LEU A 1 501 ? -8.787 -28.883 14.819 1.00 76.00 501 LEU A N 1
ATOM 3780 C CA . LEU A 1 501 ? -9.800 -28.310 13.926 1.00 76.00 501 LEU A CA 1
ATOM 3781 C C . LEU A 1 501 ? -9.679 -28.893 12.513 1.00 76.00 501 LEU A C 1
ATOM 3783 O O . LEU A 1 501 ? -9.005 -28.327 11.655 1.00 76.00 501 LEU A O 1
ATOM 3787 N N . THR A 1 502 ? -10.341 -30.021 12.264 1.00 76.12 502 THR A N 1
ATOM 3788 C CA . THR A 1 502 ? -10.235 -30.772 10.998 1.00 76.12 502 THR A CA 1
ATOM 3789 C C . THR A 1 502 ? -11.404 -30.561 10.030 1.00 76.12 502 THR A C 1
ATOM 3791 O O . THR A 1 502 ? -11.320 -30.984 8.879 1.00 76.12 502 THR A O 1
ATOM 3794 N N . SER A 1 503 ? -12.476 -29.875 10.442 1.00 79.38 503 SER A N 1
ATOM 3795 C CA . SER A 1 503 ? -13.671 -29.626 9.621 1.00 79.38 503 SER A CA 1
ATOM 3796 C C . SER A 1 503 ? -14.219 -28.204 9.790 1.00 79.38 503 SER A C 1
ATOM 3798 O O . SER A 1 503 ? -13.967 -27.540 10.798 1.00 79.38 503 SER A O 1
ATOM 3800 N N . ILE A 1 504 ? -14.993 -27.723 8.806 1.00 77.44 504 ILE A N 1
ATOM 3801 C CA . ILE A 1 504 ? -15.661 -26.408 8.874 1.00 77.44 504 ILE A CA 1
ATOM 3802 C C . ILE A 1 504 ? -16.680 -26.363 10.015 1.00 77.44 504 ILE A C 1
ATOM 3804 O O . ILE A 1 504 ? -16.759 -25.359 10.721 1.00 77.44 504 ILE A O 1
ATOM 3808 N N . ASP A 1 505 ? -17.404 -27.459 10.250 1.00 78.31 505 ASP A N 1
ATOM 3809 C CA . ASP A 1 505 ? -18.305 -27.570 11.398 1.00 78.31 505 ASP A CA 1
ATOM 3810 C C . ASP A 1 505 ? -17.549 -27.484 12.726 1.00 78.31 505 ASP A C 1
ATOM 3812 O O . ASP A 1 505 ? -17.991 -26.772 13.626 1.00 78.31 505 ASP A O 1
ATOM 3816 N N . GLY A 1 506 ? -16.373 -28.114 12.824 1.00 80.69 506 GLY A N 1
ATOM 3817 C CA . GLY A 1 506 ? -15.489 -27.986 13.982 1.00 80.69 506 GLY A CA 1
ATOM 3818 C C . GLY A 1 506 ? -15.050 -26.540 14.215 1.00 80.69 506 GLY A C 1
ATOM 3819 O O . GLY A 1 506 ? -15.169 -26.036 15.329 1.00 80.69 506 GLY A O 1
ATOM 3820 N N . VAL A 1 507 ? -14.631 -25.828 13.160 1.00 80.81 507 VAL A N 1
ATOM 3821 C CA . VAL A 1 507 ? -14.287 -24.394 13.232 1.00 80.81 507 VAL A CA 1
ATOM 3822 C C . VAL A 1 507 ? -15.486 -23.558 13.687 1.00 80.81 507 VAL A C 1
ATOM 3824 O O . VAL A 1 507 ? -15.346 -22.669 14.529 1.00 80.81 507 VAL A O 1
ATOM 3827 N N . ARG A 1 508 ? -16.686 -23.834 13.174 1.00 80.81 508 ARG A N 1
ATOM 3828 C CA . ARG A 1 508 ? -17.901 -23.119 13.572 1.00 80.81 508 ARG A CA 1
ATOM 3829 C C . ARG A 1 508 ? -18.235 -23.346 15.045 1.00 80.81 508 ARG A C 1
ATOM 3831 O O . ARG A 1 508 ? -18.429 -22.373 15.768 1.00 80.81 508 ARG A O 1
ATOM 3838 N N . VAL A 1 509 ? -18.293 -24.599 15.496 1.00 82.88 509 VAL A N 1
ATOM 3839 C CA . VAL A 1 509 ? -18.623 -24.941 16.891 1.00 82.88 509 VAL A CA 1
ATOM 3840 C C . VAL A 1 509 ? -17.591 -24.341 17.845 1.00 82.88 509 VAL A C 1
ATOM 3842 O O . VAL A 1 509 ? -17.970 -23.675 18.809 1.00 82.88 509 VAL A O 1
ATOM 3845 N N . ALA A 1 510 ? -16.303 -24.481 17.523 1.00 83.88 510 ALA A N 1
ATOM 3846 C CA . ALA A 1 510 ? -15.211 -23.954 18.333 1.00 83.88 510 ALA A CA 1
ATOM 3847 C C . ALA A 1 510 ? -15.210 -22.418 18.418 1.00 83.88 510 ALA A C 1
ATOM 3849 O O . ALA A 1 510 ? -14.812 -21.860 19.434 1.00 83.88 510 ALA A O 1
ATOM 3850 N N . THR A 1 511 ? -15.682 -21.714 17.382 1.00 86.31 511 THR A N 1
ATOM 3851 C CA . THR A 1 511 ? -15.690 -20.240 17.362 1.00 86.31 511 THR A CA 1
ATOM 3852 C C . THR A 1 511 ? -16.983 -19.624 17.897 1.00 86.31 511 THR A C 1
ATOM 3854 O O . THR A 1 511 ? -16.946 -18.501 18.393 1.00 86.31 511 THR A O 1
ATOM 3857 N N . ARG A 1 512 ? -18.122 -20.333 17.869 1.00 83.88 512 ARG A N 1
ATOM 3858 C CA . ARG A 1 512 ? -19.446 -19.769 18.201 1.00 83.88 512 ARG A CA 1
ATOM 3859 C C . ARG A 1 512 ? -19.530 -19.205 19.619 1.00 83.88 512 ARG A C 1
ATOM 3861 O O . ARG A 1 512 ? -19.971 -18.070 19.802 1.00 83.88 512 ARG A O 1
ATOM 3868 N N . ARG A 1 513 ? -19.115 -19.983 20.624 1.00 85.56 513 ARG A N 1
ATOM 3869 C CA . ARG A 1 513 ? -19.164 -19.547 22.027 1.00 85.56 513 ARG A CA 1
ATOM 3870 C C . ARG A 1 513 ? -18.143 -18.438 22.327 1.00 85.56 513 ARG A C 1
ATOM 3872 O O . ARG A 1 513 ? -18.573 -17.413 22.852 1.00 85.56 513 ARG A O 1
ATOM 3879 N N . PRO A 1 514 ? -16.858 -18.555 21.939 1.00 88.50 514 PRO A N 1
ATOM 3880 C CA . PRO A 1 514 ? -15.901 -17.462 22.112 1.00 88.50 514 PRO A CA 1
ATOM 3881 C C . PRO A 1 514 ? -16.326 -16.158 21.432 1.00 88.50 514 PRO A C 1
ATOM 3883 O O . PRO A 1 514 ? -16.209 -15.093 22.030 1.00 88.50 514 PRO A O 1
ATOM 3886 N N . VAL A 1 515 ? -16.871 -16.227 20.212 1.00 88.12 515 VAL A N 1
ATOM 3887 C CA . VAL A 1 515 ? -17.392 -15.046 19.507 1.00 88.12 515 VAL A CA 1
ATOM 3888 C C . VAL A 1 515 ? -18.529 -14.399 20.295 1.00 88.12 515 VAL A C 1
ATOM 3890 O O . VAL A 1 515 ? -18.510 -13.186 20.501 1.00 88.12 515 VAL A O 1
ATOM 3893 N N . PHE A 1 516 ? -19.486 -15.190 20.788 1.00 87.12 516 PHE A N 1
ATOM 3894 C CA . PHE A 1 516 ? -20.555 -14.688 21.651 1.00 87.12 516 PHE A CA 1
ATOM 3895 C C . PHE A 1 516 ? -20.004 -14.008 22.914 1.00 87.12 516 PHE A C 1
ATOM 3897 O O . PHE A 1 516 ? -20.415 -12.897 23.243 1.00 87.12 516 PHE A O 1
ATOM 3904 N N . ASP A 1 517 ? -19.035 -14.628 23.590 1.00 87.94 517 ASP A N 1
ATOM 3905 C CA . ASP A 1 517 ? -18.446 -14.085 24.816 1.00 87.94 517 ASP A CA 1
ATOM 3906 C C . ASP A 1 517 ? -17.680 -12.774 24.567 1.00 87.94 517 ASP A C 1
ATOM 3908 O O . ASP A 1 517 ? -17.760 -11.854 25.384 1.00 87.94 517 ASP A O 1
ATOM 3912 N N . ILE A 1 518 ? -16.995 -12.640 23.423 1.00 89.62 518 ILE A N 1
ATOM 3913 C CA . ILE A 1 518 ? -16.375 -11.374 22.997 1.00 89.62 518 ILE A CA 1
ATOM 3914 C C . ILE A 1 518 ? -17.450 -10.297 22.801 1.00 89.62 518 ILE A C 1
ATOM 3916 O O . ILE A 1 518 ? -17.313 -9.188 23.317 1.00 89.62 518 ILE A O 1
ATOM 3920 N N . LYS A 1 519 ? -18.548 -10.613 22.102 1.00 89.56 519 LYS A N 1
ATOM 3921 C CA . LYS A 1 519 ? -19.649 -9.663 21.872 1.00 89.56 519 LYS A CA 1
ATOM 3922 C C . LYS A 1 519 ? -20.308 -9.203 23.175 1.00 89.56 519 LYS A C 1
ATOM 3924 O O . LYS A 1 519 ? -20.636 -8.023 23.304 1.00 89.56 519 LYS A O 1
ATOM 3929 N N . GLN A 1 520 ? -20.491 -10.102 24.143 1.00 88.62 520 GLN A N 1
ATOM 3930 C CA . GLN A 1 520 ? -21.039 -9.755 25.458 1.00 88.62 520 GLN A CA 1
ATOM 3931 C C . GLN A 1 520 ? -20.090 -8.846 26.245 1.00 88.62 520 GLN A C 1
ATOM 3933 O O . GLN A 1 520 ? -20.526 -7.825 26.775 1.00 88.62 520 GLN A O 1
ATOM 3938 N N . ALA A 1 521 ? -18.789 -9.157 26.253 1.00 87.75 521 ALA A N 1
ATOM 3939 C CA . ALA A 1 521 ? -17.781 -8.311 26.892 1.00 87.75 521 ALA A CA 1
ATOM 3940 C C . ALA A 1 521 ? -17.743 -6.903 26.274 1.00 87.75 521 ALA A C 1
ATOM 3942 O O . ALA A 1 521 ? -17.692 -5.907 26.992 1.00 87.75 521 ALA A O 1
ATOM 3943 N N . ILE A 1 522 ? -17.864 -6.806 24.947 1.00 89.38 522 ILE A N 1
ATOM 3944 C CA . ILE A 1 522 ? -17.987 -5.525 24.242 1.00 89.38 522 ILE A CA 1
ATOM 3945 C C . ILE A 1 522 ? -19.268 -4.784 24.648 1.00 89.38 522 ILE A C 1
ATOM 3947 O O . ILE A 1 522 ? -19.215 -3.596 24.964 1.00 89.38 522 ILE A O 1
ATOM 3951 N N . THR A 1 523 ? -20.411 -5.472 24.687 1.00 87.12 523 THR A N 1
ATOM 3952 C CA . THR A 1 523 ? -21.710 -4.876 25.054 1.00 87.12 523 THR A CA 1
ATOM 3953 C C . THR A 1 523 ? -21.690 -4.323 26.484 1.00 87.12 523 THR A C 1
ATOM 3955 O O . THR A 1 523 ? -22.230 -3.250 26.741 1.00 87.12 523 THR A O 1
ATOM 3958 N N . ALA A 1 524 ? -20.978 -4.978 27.405 1.00 85.69 524 ALA A N 1
ATOM 3959 C CA . ALA A 1 524 ? -20.768 -4.480 28.766 1.00 85.69 524 ALA A CA 1
ATOM 3960 C C . ALA A 1 524 ? -19.934 -3.179 28.838 1.00 85.69 524 ALA A C 1
ATOM 3962 O O . ALA A 1 524 ? -19.952 -2.488 29.863 1.00 85.69 524 ALA A O 1
ATOM 3963 N N . ILE A 1 525 ? -19.198 -2.837 27.774 1.00 84.62 525 ILE A N 1
ATOM 3964 C CA . ILE A 1 525 ? -18.431 -1.589 27.659 1.00 84.62 525 ILE A CA 1
ATOM 3965 C C . ILE A 1 525 ? -19.278 -0.480 27.029 1.00 84.62 525 ILE A C 1
ATOM 3967 O O . ILE A 1 525 ? -19.325 0.617 27.578 1.00 84.62 525 ILE A O 1
ATOM 3971 N N . ILE A 1 526 ? -19.934 -0.748 25.895 1.00 85.00 526 ILE A N 1
ATOM 3972 C CA . ILE A 1 526 ? -20.640 0.287 25.111 1.00 85.00 526 ILE A CA 1
ATOM 3973 C C . ILE A 1 526 ? -22.121 0.468 25.479 1.00 85.00 526 ILE A C 1
ATOM 3975 O O . ILE A 1 526 ? -22.740 1.437 25.038 1.00 85.00 526 ILE A O 1
ATOM 3979 N N . GLY A 1 527 ? -22.677 -0.431 26.296 1.00 76.00 527 GLY A N 1
ATOM 3980 C CA . GLY A 1 527 ? -24.106 -0.502 26.599 1.00 76.00 527 GLY A CA 1
ATOM 3981 C C . GLY A 1 527 ? -24.891 -1.299 25.553 1.00 76.00 527 GLY A C 1
ATOM 3982 O O . GLY A 1 527 ? -24.425 -1.523 24.437 1.00 76.00 527 GLY A O 1
ATOM 3983 N N . ASP A 1 528 ? -26.089 -1.754 25.928 1.00 62.81 528 ASP A N 1
ATOM 3984 C CA . ASP A 1 528 ? -26.989 -2.467 25.017 1.00 62.81 528 ASP A CA 1
ATOM 3985 C C . ASP A 1 528 ? -27.504 -1.485 23.949 1.00 62.81 528 ASP A C 1
ATOM 3987 O O . ASP A 1 528 ? -28.070 -0.438 24.265 1.00 62.81 528 ASP A O 1
ATOM 3991 N N . ASP A 1 529 ? -27.281 -1.795 22.675 1.00 54.50 529 ASP A N 1
ATOM 3992 C CA . ASP A 1 529 ? -27.668 -0.967 21.522 1.00 54.50 529 ASP A CA 1
ATOM 3993 C C . ASP A 1 529 ? -29.138 -1.184 21.114 1.00 54.50 529 ASP A C 1
ATOM 3995 O O . ASP A 1 529 ? -29.594 -0.661 20.096 1.00 54.50 529 ASP A O 1
ATOM 3999 N N . GLY A 1 530 ? -29.889 -1.966 21.899 1.00 47.81 530 GLY A N 1
ATOM 4000 C CA . GLY A 1 530 ? -31.266 -2.351 21.600 1.00 47.81 530 GLY A CA 1
ATOM 4001 C C . GLY A 1 530 ? -31.376 -3.370 20.462 1.00 47.81 530 GLY A C 1
ATOM 4002 O O . GLY A 1 530 ? -32.490 -3.694 20.042 1.00 47.81 530 GLY A O 1
ATOM 4003 N N . SER A 1 531 ? -30.249 -3.895 19.958 1.00 48.81 531 SER A N 1
ATOM 4004 C CA . SER A 1 531 ? -30.270 -5.077 19.098 1.00 48.81 531 SER A CA 1
ATOM 4005 C C . SER A 1 531 ? -30.759 -6.273 19.921 1.00 48.81 531 SER A C 1
ATOM 4007 O O . SER A 1 531 ? -30.481 -6.373 21.114 1.00 48.81 531 SER A O 1
ATOM 4009 N N . LYS A 1 532 ? -31.587 -7.143 19.321 1.00 47.81 532 LYS A N 1
ATOM 4010 C CA . LYS A 1 532 ? -32.171 -8.308 20.010 1.00 47.81 532 LYS A CA 1
ATOM 4011 C C . LYS A 1 532 ? -31.073 -9.019 20.801 1.00 47.81 532 LYS A C 1
ATOM 4013 O O . LYS A 1 532 ? -30.074 -9.390 20.195 1.00 47.81 532 LYS A O 1
ATOM 4018 N N . LYS A 1 533 ? -31.272 -9.217 22.113 1.00 47.97 533 LYS A N 1
ATOM 4019 C CA . LYS A 1 533 ? -30.374 -10.038 22.936 1.00 47.97 533 LYS A CA 1
ATOM 4020 C C . LYS A 1 533 ? -30.112 -11.337 22.190 1.00 47.97 533 LYS A C 1
ATOM 4022 O O . LYS A 1 533 ? -31.034 -12.136 22.020 1.00 47.97 533 LYS A O 1
ATOM 4027 N N . ASP A 1 534 ? -28.881 -11.515 21.729 1.00 51.56 534 ASP A N 1
ATOM 4028 C CA . ASP A 1 534 ? -28.464 -12.791 21.180 1.00 51.56 534 ASP A CA 1
ATOM 4029 C C . ASP A 1 534 ? -28.672 -13.819 22.288 1.00 51.56 534 ASP A C 1
ATOM 4031 O O . ASP A 1 534 ? -28.120 -13.687 23.386 1.00 51.56 534 ASP A O 1
ATOM 4035 N N . ALA A 1 535 ? -29.532 -14.804 22.035 1.00 52.84 535 ALA A N 1
ATOM 4036 C CA . ALA A 1 535 ? -29.663 -15.918 22.952 1.00 52.84 535 ALA A CA 1
ATOM 4037 C C . ALA A 1 535 ? -28.284 -16.590 23.057 1.00 52.84 535 ALA A C 1
ATOM 4039 O O . ALA A 1 535 ? -27.613 -16.745 22.027 1.00 52.84 535 ALA A O 1
ATOM 4040 N N . PRO A 1 536 ? -27.828 -16.957 24.269 1.00 55.62 536 PRO A N 1
ATOM 4041 C CA . PRO A 1 536 ? -26.589 -17.702 24.406 1.00 55.62 536 PRO A CA 1
ATOM 4042 C C . PRO A 1 536 ? -26.648 -18.933 23.490 1.00 55.62 536 PRO A C 1
ATOM 4044 O O . PRO A 1 536 ? -27.696 -19.580 23.419 1.00 55.62 536 PRO A O 1
ATOM 4047 N N . PRO A 1 537 ? -25.569 -19.241 22.747 1.00 55.31 537 PRO A N 1
ATOM 4048 C CA . PRO A 1 537 ? -25.544 -20.438 21.925 1.00 55.31 537 PRO A CA 1
ATOM 4049 C C . PRO A 1 537 ? -25.776 -21.649 22.828 1.00 55.31 537 PRO A C 1
ATOM 4051 O O . PRO A 1 537 ? -25.149 -21.742 23.885 1.00 55.31 537 PRO A O 1
ATOM 4054 N N . ASP A 1 538 ? -26.696 -22.523 22.412 1.00 47.47 538 ASP A N 1
ATOM 4055 C CA . ASP A 1 538 ? -27.120 -23.701 23.169 1.00 47.47 538 ASP A CA 1
ATOM 4056 C C . ASP A 1 538 ? -25.881 -24.502 23.592 1.00 47.47 538 ASP A C 1
ATOM 4058 O O . ASP A 1 538 ? -25.099 -24.965 22.753 1.00 47.47 538 ASP A O 1
ATOM 4062 N N . SER A 1 539 ? -25.639 -24.576 24.900 1.00 42.09 539 SER A N 1
ATOM 4063 C CA . SER A 1 539 ? -24.493 -25.276 25.465 1.00 42.09 539 SER A CA 1
ATOM 4064 C C . SER A 1 539 ? -24.769 -26.774 25.418 1.00 42.09 539 SER A C 1
ATOM 4066 O O . SER A 1 539 ? -25.298 -27.331 26.372 1.00 42.09 539 SER A O 1
ATOM 4068 N N . GLY A 1 540 ? -24.423 -27.407 24.301 1.00 41.19 540 GLY A N 1
ATOM 4069 C CA . GLY A 1 540 ? -24.394 -28.860 24.179 1.00 41.19 540 GLY A CA 1
ATOM 4070 C C . GLY A 1 540 ? -25.752 -29.498 23.887 1.00 41.19 540 GLY A C 1
ATOM 4071 O O . GLY A 1 540 ? -26.516 -29.841 24.783 1.00 41.19 540 GLY A O 1
ATOM 4072 N N . LYS A 1 541 ? -25.978 -29.800 22.611 1.00 33.00 541 LYS A N 1
ATOM 4073 C CA . LYS A 1 541 ? -26.368 -31.166 22.267 1.00 33.00 541 LYS A CA 1
ATOM 4074 C C . LYS A 1 541 ? -25.193 -31.775 21.526 1.00 33.00 541 LYS A C 1
ATOM 4076 O O . LYS A 1 541 ? -24.899 -31.373 20.401 1.00 33.00 541 LYS A O 1
ATOM 4081 N N . ASP A 1 542 ? -24.495 -32.679 22.199 1.00 32.75 542 ASP A N 1
ATOM 4082 C CA . ASP A 1 542 ? -23.610 -33.625 21.533 1.00 32.75 542 ASP A CA 1
ATOM 4083 C C . ASP A 1 542 ? -24.411 -34.337 20.429 1.00 32.75 542 ASP A C 1
ATOM 4085 O O . ASP A 1 542 ? -25.545 -34.749 20.682 1.00 32.75 542 ASP A O 1
ATOM 4089 N N . PRO A 1 543 ? -23.883 -34.512 19.207 1.00 35.84 543 PRO A N 1
ATOM 4090 C CA . PRO A 1 543 ? -24.553 -35.288 18.163 1.00 35.84 543 PRO A CA 1
ATOM 4091 C C . PRO A 1 543 ? -24.406 -36.807 18.388 1.00 35.84 543 PRO A C 1
ATOM 4093 O O . PRO A 1 543 ? -24.225 -37.562 17.438 1.00 35.84 543 PRO A O 1
ATOM 4096 N N . LEU A 1 544 ? -24.432 -37.262 19.643 1.00 38.78 544 LEU A N 1
ATOM 4097 C CA . LEU A 1 544 ? -24.210 -38.656 20.032 1.00 38.78 544 LEU A CA 1
ATOM 4098 C C . LEU A 1 544 ? -25.091 -39.046 21.228 1.00 38.78 544 LEU A C 1
ATOM 4100 O O . LEU A 1 544 ? -24.572 -39.467 22.251 1.00 38.78 544 LEU A O 1
ATOM 4104 N N . ASP A 1 545 ? -26.412 -38.904 21.107 1.00 35.53 545 ASP A N 1
ATOM 4105 C CA . ASP A 1 545 ? -27.354 -39.799 21.801 1.00 35.53 545 ASP A CA 1
ATOM 4106 C C . ASP A 1 545 ? -28.750 -39.719 21.159 1.00 35.53 545 ASP A C 1
ATOM 4108 O O . ASP A 1 545 ? -29.741 -39.343 21.787 1.00 35.53 545 ASP A O 1
ATOM 4112 N N . ASP A 1 546 ? -28.844 -40.053 19.868 1.00 33.81 546 ASP A N 1
ATOM 4113 C CA . ASP A 1 546 ? -30.128 -40.494 19.322 1.00 33.81 546 ASP A CA 1
ATOM 4114 C C . ASP A 1 546 ? -30.337 -41.918 19.830 1.00 33.81 546 ASP A C 1
ATOM 4116 O O . ASP A 1 546 ? -29.978 -42.909 19.187 1.00 33.81 546 ASP A O 1
ATOM 4120 N N . GLY A 1 547 ? -30.852 -41.977 21.059 1.00 31.12 547 GLY A N 1
ATOM 4121 C CA . GLY A 1 547 ? -31.230 -43.192 21.742 1.00 31.12 547 GLY A CA 1
ATOM 4122 C C . GLY A 1 547 ? -31.958 -44.121 20.784 1.00 31.12 547 GLY A C 1
ATOM 4123 O O . GLY A 1 547 ? -32.962 -43.764 20.162 1.00 31.12 547 GLY A O 1
ATOM 4124 N N . PHE A 1 548 ? -31.430 -45.336 20.695 1.00 36.03 548 PHE A N 1
ATOM 4125 C CA . PHE A 1 548 ? -32.040 -46.488 20.055 1.00 36.03 548 PHE A CA 1
ATOM 4126 C C . PHE A 1 548 ? -33.308 -46.881 20.842 1.00 36.03 548 PHE A C 1
ATOM 4128 O O . PHE A 1 548 ? -33.375 -47.907 21.507 1.00 36.03 548 PHE A O 1
ATOM 4135 N N . GLY A 1 549 ? -34.322 -46.019 20.815 1.00 30.45 549 GLY A N 1
ATOM 4136 C CA . GLY A 1 549 ? -35.676 -46.269 21.283 1.00 30.45 549 GLY A CA 1
ATOM 4137 C C . GLY A 1 549 ? -36.509 -46.773 20.116 1.00 30.45 549 GLY A C 1
ATOM 4138 O O . GLY A 1 549 ? -37.401 -46.078 19.637 1.00 30.45 549 GLY A O 1
ATOM 4139 N N . GLY A 1 550 ? -36.171 -47.965 19.621 1.00 29.72 550 GLY A N 1
ATOM 4140 C CA . GLY A 1 550 ? -36.979 -48.679 18.643 1.00 29.72 550 GLY A CA 1
ATOM 4141 C C . GLY A 1 550 ? -38.322 -49.057 19.258 1.00 29.72 550 GLY A C 1
ATOM 4142 O O . GLY A 1 550 ? -38.433 -50.063 19.951 1.00 29.72 550 GLY A O 1
ATOM 4143 N N . ALA A 1 551 ? -39.342 -48.243 19.003 1.00 34.94 551 ALA A N 1
ATOM 4144 C CA . ALA A 1 551 ? -40.729 -48.649 19.127 1.00 34.94 551 ALA A CA 1
ATOM 4145 C C . ALA A 1 551 ? -41.158 -49.350 17.829 1.00 34.94 551 ALA A C 1
ATOM 4147 O O . ALA A 1 551 ? -41.213 -48.738 16.763 1.00 34.94 551 ALA A O 1
ATOM 4148 N N . GLY A 1 552 ? -41.473 -50.636 17.952 1.00 27.86 552 GLY A N 1
ATOM 4149 C CA . GLY A 1 552 ? -42.131 -51.481 16.954 1.00 27.86 552 GLY A CA 1
ATOM 4150 C C . GLY A 1 552 ? -41.826 -52.941 17.285 1.00 27.86 552 GLY A C 1
ATOM 4151 O O . GLY A 1 552 ? -40.662 -53.296 17.384 1.00 27.86 552 GLY A O 1
ATOM 4152 N N . GLY A 1 553 ? -42.760 -53.854 17.517 1.00 27.31 553 GLY A N 1
ATOM 4153 C CA . GLY A 1 553 ? -44.218 -53.892 17.458 1.00 27.31 553 GLY A CA 1
ATOM 4154 C C . GLY A 1 553 ? -44.625 -55.380 17.536 1.00 27.31 553 GLY A C 1
ATOM 4155 O O . GLY A 1 553 ? -43.799 -56.234 17.227 1.00 27.31 553 GLY A O 1
ATOM 4156 N N . ASN A 1 554 ? -45.880 -55.657 17.905 1.00 33.12 554 ASN A N 1
ATOM 4157 C CA . ASN A 1 554 ? -46.587 -56.952 17.826 1.00 33.12 554 ASN A CA 1
ATOM 4158 C C . ASN A 1 554 ? -46.056 -58.139 18.661 1.00 33.12 554 ASN A C 1
ATOM 4160 O O . ASN A 1 554 ? -45.270 -58.941 18.169 1.00 33.12 554 ASN A O 1
ATOM 4164 N N . GLU A 1 555 ? -46.580 -58.304 19.878 1.00 31.25 555 GLU A N 1
ATOM 4165 C CA . GLU A 1 555 ? -47.620 -59.288 20.267 1.00 31.25 555 GLU A CA 1
ATOM 4166 C C . GLU A 1 555 ? -48.184 -58.931 21.650 1.00 31.25 555 GLU A C 1
ATOM 4168 O O . GLU A 1 555 ? -47.414 -58.380 22.473 1.00 31.25 555 GLU A O 1
#

pLDDT: mean 70.6, std 24.92, range [20.44, 98.44]

Radius of gyration: 33.56 Å; chains: 1; bounding box: 111×78×88 Å

Foldseek 3Di:
DDDDDDDDDDDDDDDDDDDDDDDDDPVVVVVVVVVVVVVVVVVVVVPPCPPVVVVPPDPPPDPLADAAAADVVLADPVLVVVLVQCLDPVNPDLVSVLSSCVRHLLRLLLDPDPVSNVVSLVSLVVSQVSNVVCCVVPLVSLVSNLVSLLVSLVQQCDADPVRHHRDVSSNLSSLLSLLVRFHDDPDPQDDGARDLSSLVSLLVLLAVVNVHDLSSLLSSLLRNLRCLVRPPDDPVSSLVSLVSNLVSVVCVVPDDDDPPQDQVSVLSSLLSLLSSLLSLLPDDDPSVVSSLVVLCVSLLVCLLAVVVHDLSSPLSSLLSQLSHDPVSDDLVSLLSSLLSLLVSLLVVLVVLLVLLVVQVVDPPDRVVVVVPDDPDSHVADDDDHPRDDDDDDPDPDDPDDDDDDDDDDDDDPDDPDPPPPPPPLCPPADPNLVSSLVVLLSSLQSSLCQLFVDGDDDPPDDRPPQGGHSLNSDDPVLNVLSVQLNVLSVVLNVLSPDSPSRDSVSNSVSNQQSSLVSSVSSCVNNPDPPDPPDDRDPDDDDPPPPPPPDDDDDD